Protein 5C1F (pdb70)

Nearest PDB structures (foldseek):
  5c1f-assembly1_B  TM=1.003E+00  e=4.686E-41  Schizosaccharomyces pombe 972h-
  6xj1-assembly1_B  TM=8.637E-01  e=4.146E-13  Schizosaccharomyces pombe 972h-
  2efl-assembly1_A-2  TM=8.323E-01  e=2.543E-08  Homo sapiens
  5i6r-assembly1_A-2  TM=5.121E-01  e=4.788E-06  Homo sapiens
  5i7d-assembly1_A  TM=5.122E-01  e=9.158E-06  Homo sapiens

Organism: Schizosaccharomyces pombe (strain 972 / ATCC 24843) (NCBI:txid284812)

Secondary structure (DSSP, 8-state):
---SHHHHB--TT-HHHHHHHHHHHHHHHHHHHHHHHHHHHHHHHHHHHHHHHHHHTPPP-S---HHHHHHHHHHHHHHHHHHHHHHHHHHHIIIIIIHHHHHHHHHHHHHHHHHHHHHHHHHHHHHHHHHHHHHHHHHHHHHHHHHHHHHHGGGT--HHHHHHHHHHHHHHHHHHHHHHHHHHHHHHHHHHHHHHHHHHHHHHHHHHHHHHHHHHHHHHHHHHHHHHHHHHHHHHHHHHHHHHHHHHHT--HHHHHHHHHHHH--BSEEEPPPPP--GGGT--------EEE-----/---SHHHHB--TT-HHHHHHHHHHHHHHHHHHHHHHHHHHHHHHHHHHHHHHHHHTT----TT--HHHHHHHHHHHHHHHHHHHHHHHHHHHIIIIIIHHHHHHHHHHHHHHHHHHHHHHHHHHHHHHHHHHHHHHHHHHHHHHHHHHHHHHTTTT--HHHHHHHHHHHHHHHHHHHHHHHHHHHHHHHHHHHHHHHHHHHHHHHHHHHHHHHHHHHHHHHHHHHHHHHHHHHHHHHHHHHHHHHHHHHH--HHHHHHHHHHHH--BSEEEPPPPP--GGGT--------EEE-----

Radius of gyration: 52.46 Å; Cα contacts (8 Å, |Δi|>4): 662; chains: 2; bounding box: 127×87×153 Å

InterPro domains:
  IPR001060 FCH domain [PF00611] (29-101)
  IPR001060 FCH domain [SM00055] (20-106)
  IPR001452 SH3 domain [PF00018] (614-662)
  IPR001452 SH3 domain [PR00452] (610-620)
  IPR001452 SH3 domain [PR00452] (624-639)
  IPR001452 SH3 domain [PR00452] (641-650)
  IPR001452 SH3 domain [PR00452] (656-668)
  IPR001452 SH3 domain [PS50002] (607-670)
  IPR001452 SH3 domain [SM00326] (610-669)
  IPR027267 AH/BAR domain superfamily [G3DSA:1.20.1270.60] (11-281)
  IPR027267 AH/BAR domain superfamily [SSF103657] (17-293)
  IPR031160 F-BAR domain [PS51741] (16-269)
  IPR036028 SH3-like domain superfamily [SSF50044] (593-668)

Structure (mmCIF, N/CA/C/O backbone):
data_5C1F
#
_entry.id   5C1F
#
_cell.length_a   187.337
_cell.length_b   33.802
_cell.length_c   120.765
_cell.angle_alpha   90.00
_cell.angle_beta   122.54
_cell.angle_gamma   90.00
#
_symmetry.space_group_name_H-M   'C 1 2 1'
#
loop_
_entity.id
_entity.type
_entity.pdbx_description
1 polymer 'Septation protein imp2'
2 non-polymer 'FORMIC ACID'
3 water water
#
loop_
_atom_site.group_PDB
_atom_site.id
_atom_site.type_symbol
_atom_site.label_atom_id
_atom_site.label_alt_id
_atom_site.label_comp_id
_atom_site.label_asym_id
_atom_site.label_entity_id
_atom_site.label_seq_id
_atom_site.pdbx_PDB_ins_code
_atom_site.Cartn_x
_atom_site.Cartn_y
_atom_site.Cartn_z
_atom_site.occupancy
_atom_site.B_iso_or_equiv
_atom_site.auth_seq_id
_atom_site.auth_comp_id
_atom_site.auth_asym_id
_atom_site.auth_atom_id
_atom_site.pdbx_PDB_model_num
ATOM 1 N N . MET A 1 4 ? 73.120 38.356 44.978 1.00 75.18 5 MET A N 1
ATOM 2 C CA . MET A 1 4 ? 73.273 36.912 45.119 1.00 75.77 5 MET A CA 1
ATOM 3 C C . MET A 1 4 ? 72.407 36.160 44.110 1.00 76.35 5 MET A C 1
ATOM 4 O O . MET A 1 4 ? 71.180 36.264 44.129 1.00 72.56 5 MET A O 1
ATOM 9 N N . ASP A 1 5 ? 73.060 35.402 43.232 1.00 75.61 6 ASP A N 1
ATOM 10 C CA . ASP A 1 5 ? 72.373 34.655 42.180 1.00 75.12 6 ASP A CA 1
ATOM 11 C C . ASP A 1 5 ? 71.518 33.519 42.734 1.00 68.95 6 ASP A C 1
ATOM 12 O O . ASP A 1 5 ? 71.813 32.963 43.793 1.00 68.29 6 ASP A O 1
ATOM 17 N N . LYS A 1 6 ? 70.464 33.175 41.999 1.00 65.24 7 LYS A N 1
ATOM 18 C CA . LYS A 1 6 ? 69.543 32.119 42.403 1.00 56.36 7 LYS A CA 1
ATOM 19 C C . LYS A 1 6 ? 69.881 30.803 41.707 1.00 50.27 7 LYS A C 1
ATOM 20 O O . LYS A 1 6 ? 69.240 30.430 40.726 1.00 46.49 7 LYS A O 1
ATOM 26 N N . SER A 1 7 ? 70.886 30.099 42.220 1.00 50.23 8 SER A N 1
ATOM 27 C CA . SER A 1 7 ? 71.370 28.879 41.577 1.00 52.08 8 SER A CA 1
ATOM 28 C C . SER A 1 7 ? 71.624 27.755 42.576 1.00 46.70 8 SER A C 1
ATOM 29 O O . SER A 1 7 ? 71.565 27.968 43.787 1.00 46.28 8 SER A O 1
ATOM 32 N N . PHE A 1 8 ? 71.913 26.561 42.060 1.00 42.58 9 PHE A N 1
ATOM 33 C CA . PHE A 1 8 ? 72.244 25.412 42.904 1.00 42.70 9 PHE A CA 1
ATOM 34 C C . PHE A 1 8 ? 73.494 25.688 43.738 1.00 42.93 9 PHE A C 1
ATOM 35 O O . PHE A 1 8 ? 73.654 25.152 44.836 1.00 46.71 9 PHE A O 1
ATOM 43 N N . SER A 1 9 ? 74.377 26.523 43.197 1.00 40.05 10 SER A N 1
ATOM 44 C CA . SER A 1 9 ? 75.642 26.855 43.841 1.00 40.69 10 SER A CA 1
ATOM 45 C C . SER A 1 9 ? 75.451 27.501 45.206 1.00 44.73 10 SER A C 1
ATOM 46 O O . SER A 1 9 ? 76.209 27.234 46.135 1.00 52.79 10 SER A O 1
ATOM 49 N N . ASN A 1 10 ? 74.436 28.351 45.321 1.00 42.33 11 ASN A N 1
ATOM 50 C CA . ASN A 1 10 ? 74.261 29.165 46.518 1.00 47.94 11 ASN A CA 1
ATOM 51 C C . ASN A 1 10 ? 73.166 28.673 47.454 1.00 47.31 11 ASN A C 1
ATOM 52 O O . ASN A 1 10 ? 72.964 29.241 48.526 1.00 47.43 11 ASN A O 1
ATOM 57 N N . TYR A 1 11 ? 72.455 27.624 47.057 1.00 45.85 12 TYR A N 1
ATOM 58 C CA . TYR A 1 11 ? 71.274 27.222 47.808 1.00 47.25 12 TYR A CA 1
ATOM 59 C C . TYR A 1 11 ? 71.226 25.735 48.137 1.00 47.43 12 TYR A C 1
ATOM 60 O O . TYR A 1 11 ? 70.178 25.219 48.527 1.00 49.72 12 TYR A O 1
ATOM 69 N N . PHE A 1 12 ? 72.354 25.045 48.000 1.00 44.48 13 PHE A N 1
ATOM 70 C CA . PHE A 1 12 ? 72.392 23.633 48.359 1.00 43.41 13 PHE A CA 1
ATOM 71 C C . PHE A 1 12 ? 73.605 23.291 49.205 1.00 46.10 13 PHE A C 1
ATOM 72 O O . PHE A 1 12 ? 74.417 22.441 48.844 1.00 48.45 13 PHE A O 1
ATOM 80 N N . TRP A 1 13 ? 73.706 23.962 50.346 1.00 46.47 14 TRP A N 1
ATOM 81 C CA . TRP A 1 13 ? 74.749 23.678 51.316 1.00 50.75 14 TRP A CA 1
ATOM 82 C C . TRP A 1 13 ? 74.131 23.062 52.566 1.00 54.37 14 TRP A C 1
ATOM 83 O O . TRP A 1 13 ? 73.430 22.052 52.483 1.00 52.87 14 TRP A O 1
ATOM 94 N N . GLY A 1 14 ? 74.379 23.674 53.719 1.00 56.20 15 GLY A N 1
ATOM 95 C CA . GLY A 1 14 ? 73.892 23.141 54.978 1.00 50.94 15 GLY A CA 1
ATOM 96 C C . GLY A 1 14 ? 75.039 22.677 55.850 1.00 52.84 15 GLY A C 1
ATOM 97 O O . GLY A 1 14 ? 76.105 22.324 55.344 1.00 48.95 15 GLY A O 1
ATOM 98 N N . ALA A 1 15 ? 74.819 22.668 57.161 1.00 56.74 16 ALA A N 1
ATOM 99 C CA . ALA A 1 15 ? 75.886 22.384 58.117 1.00 60.79 16 ALA A CA 1
ATOM 100 C C . ALA A 1 15 ? 76.348 20.927 58.079 1.00 61.19 16 ALA A C 1
ATOM 101 O O . ALA A 1 15 ? 77.411 20.599 58.605 1.00 62.56 16 ALA A O 1
ATOM 103 N N . ASN A 1 16 ? 75.554 20.057 57.463 1.00 62.47 17 ASN A N 1
ATOM 104 C CA . ASN A 1 16 ? 75.913 18.644 57.366 1.00 61.64 17 ASN A CA 1
ATOM 105 C C . ASN A 1 16 ? 75.889 18.130 55.930 1.00 59.70 17 ASN A C 1
ATOM 106 O O . ASN A 1 16 ? 75.610 16.953 55.692 1.00 61.11 17 ASN A O 1
ATOM 111 N N . ASP A 1 17 ? 76.193 19.019 54.986 1.00 54.79 18 ASP A N 1
ATOM 112 C CA . ASP A 1 17 ? 76.182 18.696 53.561 1.00 54.37 18 ASP A CA 1
ATOM 113 C C . ASP A 1 17 ? 74.831 18.142 53.126 1.00 54.82 18 ASP A C 1
ATOM 114 O O . ASP A 1 17 ? 74.760 17.137 52.417 1.00 57.52 18 ASP A O 1
ATOM 119 N N . GLU A 1 18 ? 73.762 18.800 53.564 1.00 51.71 19 GLU A N 1
ATOM 120 C CA . GLU A 1 18 ? 72.407 18.387 53.222 1.00 49.58 19 GLU A CA 1
ATOM 121 C C . GLU A 1 18 ? 72.183 18.434 51.715 1.00 46.28 19 GLU A C 1
ATOM 122 O O . GLU A 1 18 ? 71.576 17.531 51.143 1.00 51.57 19 GLU A O 1
ATOM 128 N N . GLY A 1 19 ? 72.682 19.489 51.079 1.00 41.61 20 GLY A N 1
ATOM 129 C CA . GLY A 1 19 ? 72.596 19.625 49.636 1.00 40.74 20 GLY A CA 1
ATOM 130 C C . GLY A 1 19 ? 73.319 18.519 48.894 1.00 36.10 20 GLY A C 1
ATOM 131 O O . GLY A 1 19 ? 72.912 18.131 47.801 1.00 56.02 20 GLY A O 1
ATOM 132 N N . TYR A 1 20 ? 74.392 18.011 49.491 1.00 38.82 21 TYR A N 1
ATOM 133 C CA . TYR A 1 20 ? 75.168 16.937 48.883 1.00 40.52 21 TYR A CA 1
ATOM 134 C C . TYR A 1 20 ? 74.346 15.666 48.765 1.00 40.72 21 TYR A C 1
ATOM 135 O O . TYR A 1 20 ? 74.219 15.098 47.684 1.00 35.48 21 TYR A O 1
ATOM 144 N N . HIS A 1 21 ? 73.787 15.221 49.883 1.00 42.09 22 HIS A N 1
ATOM 145 C CA . HIS A 1 21 ? 73.023 13.982 49.897 1.00 48.73 22 HIS A CA 1
ATOM 146 C C . HIS A 1 21 ? 71.712 14.140 49.139 1.00 44.30 22 HIS A C 1
ATOM 147 O O . HIS A 1 21 ? 71.211 13.182 48.551 1.00 46.93 22 HIS A O 1
ATOM 154 N N . ALA A 1 22 ? 71.172 15.355 49.136 1.00 39.64 23 ALA A N 1
ATOM 155 C CA . ALA A 1 22 ? 69.902 15.625 48.469 1.00 39.62 23 ALA A CA 1
ATOM 156 C C . ALA A 1 22 ? 70.023 15.551 46.951 1.00 42.50 23 ALA A C 1
ATOM 157 O O . ALA A 1 22 ? 69.302 14.788 46.307 1.00 43.84 23 ALA A O 1
ATOM 159 N N . LEU A 1 23 ? 70.932 16.342 46.385 1.00 42.72 24 LEU A N 1
ATOM 160 C CA . LEU A 1 23 ? 71.088 16.412 44.932 1.00 36.80 24 LEU A CA 1
ATOM 161 C C . LEU A 1 23 ? 71.561 15.085 44.343 1.00 32.22 24 LEU A C 1
ATOM 162 O O . LEU A 1 23 ? 71.277 14.776 43.189 1.00 33.53 24 LEU A O 1
ATOM 167 N N . LEU A 1 24 ? 72.274 14.293 45.136 1.00 35.93 25 LEU A N 1
ATOM 168 C CA . LEU A 1 24 ? 72.725 12.989 44.664 1.00 39.97 25 LEU A CA 1
ATOM 169 C C . LEU A 1 24 ? 71.560 12.010 44.612 1.00 40.53 25 LEU A C 1
ATOM 170 O O . LEU A 1 24 ? 71.397 11.275 43.637 1.00 36.84 25 LEU A O 1
ATOM 175 N N . SER A 1 25 ? 70.745 12.019 45.661 1.00 43.21 26 SER A N 1
ATOM 176 C CA . SER A 1 25 ? 69.593 11.129 45.747 1.00 44.34 26 SER A CA 1
ATOM 177 C C . SER A 1 25 ? 68.508 11.488 44.732 1.00 39.89 26 SER A C 1
ATOM 178 O O . SER A 1 25 ? 67.651 10.664 44.419 1.00 36.89 26 SER A O 1
ATOM 181 N N . ARG A 1 26 ? 68.545 12.715 44.220 1.00 38.20 27 ARG A N 1
ATOM 182 C CA . ARG A 1 26 ? 67.544 13.160 43.257 1.00 34.65 27 ARG A CA 1
ATOM 183 C C . ARG A 1 26 ? 67.654 12.393 41.938 1.00 33.58 27 ARG A C 1
ATOM 184 O O . ARG A 1 26 ? 66.667 12.241 41.217 1.00 36.35 27 ARG A O 1
ATOM 192 N N . PHE A 1 27 ? 68.851 11.899 41.637 1.00 31.76 28 PHE A N 1
ATOM 193 C CA . PHE A 1 27 ? 69.080 11.125 40.419 1.00 31.40 28 PHE A CA 1
ATOM 194 C C . PHE A 1 27 ? 68.090 9.973 40.265 1.00 33.40 28 PHE A C 1
ATOM 195 O O . PHE A 1 27 ? 67.664 9.659 39.155 1.00 35.92 28 PHE A O 1
ATOM 203 N N . SER A 1 28 ? 67.720 9.358 41.383 1.00 37.90 29 SER A N 1
ATOM 204 C CA . SER A 1 28 ? 66.779 8.243 41.369 1.00 44.19 29 SER A CA 1
ATOM 205 C C . SER A 1 28 ? 65.342 8.713 41.142 1.00 41.59 29 SER A C 1
ATOM 206 O O . SER A 1 28 ? 64.517 7.970 40.612 1.00 39.75 29 SER A O 1
ATOM 209 N N . ASP A 1 29 ? 65.046 9.944 41.553 1.00 38.66 30 ASP A N 1
ATOM 210 C CA . ASP A 1 29 ? 63.719 10.521 41.353 1.00 38.57 30 ASP A CA 1
ATOM 211 C C . ASP A 1 29 ? 63.525 10.903 39.892 1.00 36.17 30 ASP A C 1
ATOM 212 O O . ASP A 1 29 ? 62.464 10.671 39.311 1.00 38.16 30 ASP A O 1
ATOM 217 N N . VAL A 1 30 ? 64.563 11.497 39.313 1.00 30.11 31 VAL A N 1
ATOM 218 C CA . VAL A 1 30 ? 64.589 11.826 37.895 1.00 29.87 31 VAL A CA 1
ATOM 219 C C . VAL A 1 30 ? 64.397 10.569 37.050 1.00 29.30 31 VAL A C 1
ATOM 220 O O . VAL A 1 30 ? 63.649 10.572 36.070 1.00 29.86 31 VAL A O 1
ATOM 224 N N . LYS A 1 31 ? 65.066 9.491 37.448 1.00 29.93 32 LYS A N 1
ATOM 225 C CA . LYS A 1 31 ? 64.974 8.221 36.734 1.00 28.21 32 LYS A CA 1
ATOM 226 C C . LYS A 1 31 ? 63.564 7.641 36.812 1.00 31.84 32 LYS A C 1
ATOM 227 O O . LYS A 1 31 ? 63.048 7.101 35.832 1.00 26.55 32 LYS A O 1
ATOM 233 N N . HIS A 1 32 ? 62.953 7.763 37.987 1.00 29.66 33 HIS A N 1
ATOM 234 C CA . HIS A 1 32 ? 61.594 7.289 38.229 1.00 30.11 33 HIS A CA 1
ATOM 235 C C . HIS A 1 32 ? 60.579 8.015 37.347 1.00 28.59 33 HIS A C 1
ATOM 236 O O . HIS A 1 32 ? 59.758 7.384 36.679 1.00 30.36 33 HIS A O 1
ATOM 243 N N . ILE A 1 33 ? 60.642 9.343 37.361 1.00 26.39 34 ILE A N 1
ATOM 244 C CA . ILE A 1 33 ? 59.790 10.180 36.519 1.00 28.48 34 ILE A CA 1
ATOM 245 C C . ILE A 1 33 ? 59.962 9.823 35.048 1.00 33.55 34 ILE A C 1
ATOM 246 O O . ILE A 1 33 ? 58.990 9.715 34.299 1.00 33.61 34 ILE A O 1
ATOM 251 N N . ASN A 1 34 ? 61.214 9.636 34.647 1.00 32.11 35 ASN A N 1
ATOM 252 C CA . ASN A 1 34 ? 61.543 9.311 33.270 1.00 28.66 35 ASN A CA 1
ATOM 253 C C . ASN A 1 34 ? 60.967 7.964 32.843 1.00 31.24 35 ASN A C 1
ATOM 254 O O . ASN A 1 34 ? 60.485 7.812 31.723 1.00 32.22 35 ASN A O 1
ATOM 259 N N . GLU A 1 35 ? 61.010 6.991 33.746 1.00 30.64 36 GLU A N 1
ATOM 260 C CA . GLU A 1 35 ? 60.530 5.648 33.446 1.00 30.48 36 GLU A CA 1
ATOM 261 C C . GLU A 1 35 ? 59.003 5.592 33.384 1.00 32.68 36 GLU A C 1
ATOM 262 O O . GLU A 1 35 ? 58.437 4.828 32.603 1.00 42.22 36 GLU A O 1
ATOM 268 N N . GLU A 1 36 ? 58.339 6.405 34.200 1.00 30.28 37 GLU A N 1
ATOM 269 C CA . GLU A 1 36 ? 56.881 6.483 34.176 1.00 30.73 37 GLU A CA 1
ATOM 270 C C . GLU A 1 36 ? 56.376 6.944 32.818 1.00 30.20 37 GLU A C 1
ATOM 271 O O . GLU A 1 36 ? 55.457 6.351 32.250 1.00 33.20 37 GLU A O 1
ATOM 277 N N . LEU A 1 37 ? 56.977 8.011 32.306 1.00 30.40 38 LEU A N 1
ATOM 278 C CA . LEU A 1 37 ? 56.577 8.568 31.023 1.00 22.27 38 LEU A CA 1
ATOM 279 C C . LEU A 1 37 ? 56.944 7.633 29.874 1.00 32.46 38 LEU A C 1
ATOM 280 O O . LEU A 1 37 ? 56.192 7.510 28.905 1.00 29.97 38 LEU A O 1
ATOM 285 N N . ARG A 1 38 ? 58.092 6.969 29.986 1.00 29.93 39 ARG A N 1
ATOM 286 C CA . ARG A 1 38 ? 58.493 5.993 28.978 1.00 27.87 39 ARG A CA 1
ATOM 287 C C . ARG A 1 38 ? 57.448 4.893 28.874 1.00 27.61 39 ARG A C 1
ATOM 288 O O . ARG A 1 38 ? 57.033 4.519 27.779 1.00 24.34 39 ARG A O 1
ATOM 296 N N . SER A 1 39 ? 57.028 4.386 30.029 1.00 26.86 40 SER A N 1
ATOM 297 C CA . SER A 1 39 ? 56.029 3.327 30.102 1.00 30.35 40 SER A CA 1
ATOM 298 C C . SER A 1 39 ? 54.689 3.782 29.534 1.00 31.05 40 SER A C 1
ATOM 299 O O . SER A 1 39 ? 54.003 3.024 28.848 1.00 32.43 40 SER A O 1
ATOM 302 N N . PHE A 1 40 ? 54.323 5.025 29.827 1.00 28.21 41 PHE A N 1
ATOM 303 C CA . PHE A 1 40 ? 53.084 5.603 29.322 1.00 27.45 41 PHE A CA 1
ATOM 304 C C . PHE A 1 40 ? 53.085 5.653 27.796 1.00 29.21 41 PHE A C 1
ATOM 305 O O . PHE A 1 40 ? 52.150 5.178 27.146 1.00 27.96 41 PHE A O 1
ATOM 313 N N . TYR A 1 41 ? 54.140 6.224 27.225 1.00 20.80 42 TYR A N 1
ATOM 314 C CA . TYR A 1 41 ? 54.216 6.388 25.778 1.00 21.38 42 TYR A CA 1
ATOM 315 C C . TYR A 1 41 ? 54.532 5.079 25.068 1.00 20.31 42 TYR A C 1
ATOM 316 O O . TYR A 1 41 ? 54.249 4.933 23.881 1.00 30.21 42 TYR A O 1
ATOM 325 N N . HIS A 1 42 ? 55.115 4.130 25.795 1.00 21.13 43 HIS A N 1
ATOM 326 C CA . HIS A 1 42 ? 55.311 2.786 25.267 1.00 23.95 43 HIS A CA 1
ATOM 327 C C . HIS A 1 42 ? 53.963 2.165 24.925 1.00 27.52 43 HIS A C 1
ATOM 328 O O . HIS A 1 42 ? 53.777 1.610 23.842 1.00 30.84 43 HIS A O 1
ATOM 335 N N . GLU A 1 43 ? 53.024 2.271 25.860 1.00 25.42 44 GLU A N 1
ATOM 336 C CA . GLU A 1 43 ? 51.681 1.742 25.668 1.00 27.69 44 GLU A CA 1
ATOM 337 C C . GLU A 1 43 ? 50.948 2.496 24.556 1.00 30.53 44 GLU A C 1
ATOM 338 O O . GLU A 1 43 ? 50.305 1.884 23.699 1.00 23.47 44 GLU A O 1
ATOM 344 N N . ARG A 1 44 ? 51.063 3.821 24.574 1.00 20.35 45 ARG A N 1
ATOM 345 C CA . ARG A 1 44 ? 50.431 4.680 23.575 1.00 21.91 45 ARG A CA 1
ATOM 346 C C . ARG A 1 44 ? 50.876 4.322 22.157 1.00 26.20 45 ARG A C 1
ATOM 347 O O . ARG A 1 44 ? 50.091 4.398 21.211 1.00 28.61 45 ARG A O 1
ATOM 355 N N . ALA A 1 45 ? 52.136 3.922 22.022 1.00 24.04 46 ALA A N 1
ATOM 356 C CA . ALA A 1 45 ? 52.686 3.538 20.730 1.00 24.41 46 ALA A CA 1
ATOM 357 C C . ALA A 1 45 ? 52.141 2.187 20.279 1.00 25.57 46 ALA A C 1
ATOM 358 O O . ALA A 1 45 ? 51.815 2.000 19.105 1.00 25.34 46 ALA A O 1
ATOM 360 N N . ASN A 1 46 ? 52.048 1.245 21.212 1.00 25.82 47 ASN A N 1
ATOM 361 C CA . ASN A 1 46 ? 51.514 -0.076 20.904 1.00 29.20 47 ASN A CA 1
ATOM 362 C C . ASN A 1 46 ? 50.032 -0.011 20.574 1.00 25.30 47 ASN A C 1
ATOM 363 O O . ASN A 1 46 ? 49.548 -0.748 19.714 1.00 25.78 47 ASN A O 1
ATOM 368 N N . ILE A 1 47 ? 49.318 0.875 21.262 1.00 22.93 48 ILE A N 1
ATOM 369 C CA . ILE A 1 47 ? 47.917 1.132 20.952 1.00 30.40 48 ILE A CA 1
ATOM 370 C C . ILE A 1 47 ? 47.786 1.600 19.507 1.00 19.20 48 ILE A C 1
ATOM 371 O O . ILE A 1 47 ? 46.930 1.120 18.764 1.00 21.94 48 ILE A O 1
ATOM 376 N N . GLU A 1 48 ? 48.656 2.522 19.110 1.00 18.65 49 GLU A N 1
ATOM 377 C CA . GLU A 1 48 ? 48.631 3.054 17.753 1.00 20.49 49 GLU A CA 1
ATOM 378 C C . GLU A 1 48 ? 48.980 1.985 16.723 1.00 22.25 49 GLU A C 1
ATOM 379 O O . GLU A 1 48 ? 48.382 1.923 15.649 1.00 25.57 49 GLU A O 1
ATOM 385 N N . GLU A 1 49 ? 49.949 1.141 17.059 1.00 24.46 50 GLU A N 1
ATOM 386 C CA . GLU A 1 49 ? 50.395 0.089 16.154 1.00 29.15 50 GLU A CA 1
ATOM 387 C C . GLU A 1 49 ? 49.283 -0.923 15.897 1.00 19.88 50 GLU A C 1
ATOM 388 O O . GLU A 1 49 ? 48.998 -1.264 14.750 1.00 30.19 50 GLU A O 1
ATOM 394 N N . ASP A 1 50 ? 48.666 -1.397 16.975 1.00 20.34 51 ASP A N 1
ATOM 395 C CA . ASP A 1 50 ? 47.555 -2.341 16.892 1.00 20.86 51 ASP A CA 1
ATOM 396 C C . ASP A 1 50 ? 46.417 -1.782 16.041 1.00 28.00 51 ASP A C 1
ATOM 397 O O . ASP A 1 50 ? 45.834 -2.486 15.217 1.00 25.71 51 ASP A O 1
ATOM 402 N N . TYR A 1 51 ? 46.110 -0.508 16.269 1.00 19.26 52 TYR A N 1
ATOM 403 C CA . TYR A 1 51 ? 45.128 0.242 15.497 1.00 18.56 52 TYR A CA 1
ATOM 404 C C . TYR A 1 51 ? 45.484 0.211 14.007 1.00 23.34 52 TYR A C 1
ATOM 405 O O . TYR A 1 51 ? 44.655 -0.132 13.161 1.00 20.12 52 TYR A O 1
ATOM 414 N N . ALA A 1 52 ? 46.732 0.549 13.702 1.00 19.82 53 ALA A N 1
ATOM 415 C CA . ALA A 1 52 ? 47.230 0.518 12.334 1.00 21.67 53 ALA A CA 1
ATOM 416 C C . ALA A 1 52 ? 47.140 -0.878 11.715 1.00 20.29 53 ALA A C 1
ATOM 417 O O . ALA A 1 52 ? 46.684 -1.030 10.582 1.00 20.54 53 ALA A O 1
ATOM 419 N N . LYS A 1 53 ? 47.574 -1.893 12.457 1.00 19.65 54 LYS A N 1
ATOM 420 C CA . LYS A 1 53 ? 47.573 -3.262 11.943 1.00 20.62 54 LYS A CA 1
ATOM 421 C C . LYS A 1 53 ? 46.165 -3.737 11.602 1.00 36.63 54 LYS A C 1
ATOM 422 O O . LYS A 1 53 ? 45.937 -4.314 10.537 1.00 32.72 54 LYS A O 1
ATOM 428 N N . ARG A 1 54 ? 45.224 -3.496 12.508 1.00 20.37 55 ARG A N 1
ATOM 429 C CA . ARG A 1 54 ? 43.843 -3.906 12.291 1.00 20.47 55 ARG A CA 1
ATOM 430 C C . ARG A 1 54 ? 43.227 -3.165 11.104 1.00 22.86 55 ARG A C 1
ATOM 431 O O . ARG A 1 54 ? 42.472 -3.748 10.325 1.00 25.72 55 ARG A O 1
ATOM 439 N N . MET A 1 55 ? 43.560 -1.886 10.963 1.00 18.77 56 MET A N 1
ATOM 440 C CA . MET A 1 55 ? 43.021 -1.083 9.873 1.00 18.12 56 MET A CA 1
ATOM 441 C C . MET A 1 55 ? 43.551 -1.569 8.526 1.00 32.48 56 MET A C 1
ATOM 442 O O . MET A 1 55 ? 42.830 -1.555 7.524 1.00 18.25 56 MET A O 1
ATOM 447 N N . ALA A 1 56 ? 44.809 -2.005 8.510 1.00 22.25 57 ALA A N 1
ATOM 448 C CA . ALA A 1 56 ? 45.408 -2.572 7.306 1.00 27.34 57 ALA A CA 1
ATOM 449 C C . ALA A 1 56 ? 44.717 -3.876 6.927 1.00 29.00 57 ALA A C 1
ATOM 450 O O . ALA A 1 56 ? 44.384 -4.092 5.762 1.00 29.56 57 ALA A O 1
ATOM 452 N N . LYS A 1 57 ? 44.507 -4.739 7.917 1.00 20.78 58 LYS A N 1
ATOM 453 C CA . LYS A 1 57 ? 43.820 -6.008 7.699 1.00 33.22 58 LYS A CA 1
ATOM 454 C C . LYS A 1 57 ? 42.434 -5.779 7.103 1.00 33.18 58 LYS A C 1
ATOM 455 O O . LYS A 1 57 ? 41.999 -6.501 6.205 1.00 29.75 58 LYS A O 1
ATOM 461 N N . LEU A 1 58 ? 41.753 -4.755 7.605 1.00 28.84 59 LEU A N 1
ATOM 462 C CA . LEU A 1 58 ? 40.428 -4.395 7.120 1.00 27.11 59 LEU A CA 1
ATOM 463 C C . LEU A 1 58 ? 40.469 -3.960 5.660 1.00 33.76 59 LEU A C 1
ATOM 464 O O . LEU A 1 58 ? 39.540 -4.223 4.898 1.00 33.58 59 LEU A O 1
ATOM 469 N N . SER A 1 59 ? 41.556 -3.298 5.278 1.00 34.64 60 SER A N 1
ATOM 470 C CA . SER A 1 59 ? 41.727 -2.809 3.914 1.00 31.13 60 SER A CA 1
ATOM 471 C C . SER A 1 59 ? 41.910 -3.946 2.916 1.00 29.25 60 SER A C 1
ATOM 472 O O . SER A 1 59 ? 41.690 -3.767 1.718 1.00 30.23 60 SER A O 1
ATOM 475 N N . ARG A 1 60 ? 42.315 -5.111 3.417 1.00 30.92 61 ARG A N 1
ATOM 476 C CA . ARG A 1 60 ? 42.534 -6.290 2.581 1.00 35.31 61 ARG A CA 1
ATOM 477 C C . ARG A 1 60 ? 41.230 -6.985 2.247 1.00 39.63 61 ARG A C 1
ATOM 478 O O . ARG A 1 60 ? 41.224 -8.019 1.578 1.00 49.63 61 ARG A O 1
ATOM 486 N N . THR A 1 61 ? 40.127 -6.428 2.733 1.00 36.15 62 THR A N 1
ATOM 487 C CA . THR A 1 61 ? 38.820 -7.014 2.491 1.00 37.50 62 THR A CA 1
ATOM 488 C C . THR A 1 61 ? 38.543 -7.071 1.001 1.00 28.07 62 THR A C 1
ATOM 489 O O . THR A 1 61 ? 38.714 -6.085 0.289 1.00 28.42 62 THR A O 1
ATOM 493 N N . THR A 1 62 ? 38.141 -8.244 0.533 1.00 29.14 63 THR A N 1
ATOM 494 C CA . THR A 1 62 ? 37.764 -8.415 -0.857 1.00 31.61 63 THR A CA 1
ATOM 495 C C . THR A 1 62 ? 36.251 -8.348 -0.972 1.00 33.84 63 THR A C 1
ATOM 496 O O . THR A 1 62 ? 35.531 -9.034 -0.247 1.00 30.75 63 THR A O 1
ATOM 500 N N . PHE A 1 63 ? 35.776 -7.492 -1.867 1.00 39.55 64 PHE A N 1
ATOM 501 C CA . PHE A 1 63 ? 34.352 -7.386 -2.146 1.00 38.44 64 PHE A CA 1
ATOM 502 C C . PHE A 1 63 ? 34.002 -8.201 -3.383 1.00 40.37 64 PHE A C 1
ATOM 503 O O . PHE A 1 63 ? 34.877 -8.527 -4.185 1.00 41.81 64 PHE A O 1
ATOM 511 N N . SER A 1 64 ? 32.725 -8.529 -3.541 1.00 41.23 65 SER A N 1
ATOM 512 C CA . SER A 1 64 ? 32.278 -9.244 -4.729 1.00 43.22 65 SER A CA 1
ATOM 513 C C . SER A 1 64 ? 32.302 -8.315 -5.941 1.00 43.56 65 SER A C 1
ATOM 514 O O . SER A 1 64 ? 32.567 -7.117 -5.811 1.00 41.08 65 SER A O 1
ATOM 517 N N . SER A 1 65 ? 32.032 -8.877 -7.117 1.00 37.22 66 SER A N 1
ATOM 518 C CA . SER A 1 65 ? 32.024 -8.113 -8.358 1.00 34.72 66 SER A CA 1
ATOM 519 C C . SER A 1 65 ? 30.616 -7.673 -8.729 1.00 33.57 66 SER A C 1
ATOM 520 O O . SER A 1 65 ? 30.320 -7.447 -9.900 1.00 37.70 66 SER A O 1
ATOM 523 N N . LEU A 1 66 ? 29.751 -7.555 -7.727 1.00 31.80 67 LEU A N 1
ATOM 524 C CA . LEU A 1 66 ? 28.336 -7.292 -7.961 1.00 31.42 67 LEU A CA 1
ATOM 525 C C . LEU A 1 66 ? 28.037 -5.810 -8.165 1.00 29.84 67 LEU A C 1
ATOM 526 O O . LEU A 1 66 ? 27.052 -5.455 -8.813 1.00 32.83 67 LEU A O 1
ATOM 531 N N . GLU A 1 67 ? 28.881 -4.944 -7.612 1.00 29.38 68 GLU A N 1
ATOM 532 C CA . GLU A 1 67 ? 28.690 -3.511 -7.785 1.00 20.72 68 GLU A CA 1
ATOM 533 C C . GLU A 1 67 ? 29.218 -3.085 -9.152 1.00 28.70 68 GLU A C 1
ATOM 534 O O . GLU A 1 67 ? 30.088 -3.747 -9.720 1.00 27.06 68 GLU A O 1
ATOM 540 N N . THR A 1 68 ? 28.673 -1.997 -9.690 1.00 20.94 69 THR A N 1
ATOM 541 C CA . THR A 1 68 ? 29.053 -1.526 -11.022 1.00 21.42 69 THR A CA 1
ATOM 542 C C . THR A 1 68 ? 29.297 -0.018 -11.037 1.00 21.26 69 THR A C 1
ATOM 543 O O . THR A 1 68 ? 29.017 0.671 -10.056 1.00 22.99 69 THR A O 1
ATOM 547 N N . GLY A 1 69 ? 29.821 0.483 -12.152 1.00 21.86 70 GLY A N 1
ATOM 548 C CA . GLY A 1 69 ? 29.926 1.913 -12.389 1.00 22.06 70 GLY A CA 1
ATOM 549 C C . GLY A 1 69 ? 30.869 2.662 -11.473 1.00 29.68 70 GLY A C 1
ATOM 550 O O . GLY A 1 69 ? 31.833 2.099 -10.955 1.00 30.77 70 GLY A O 1
ATOM 551 N N . CYS A 1 70 ? 30.590 3.944 -11.268 1.00 26.17 71 CYS A N 1
ATOM 552 C CA . CYS A 1 70 ? 31.447 4.767 -10.428 1.00 21.49 71 CYS A CA 1
ATOM 553 C C . CYS A 1 70 ? 31.228 4.450 -8.949 1.00 25.00 71 CYS A C 1
ATOM 554 O O . CYS A 1 70 ? 32.087 4.732 -8.114 1.00 20.25 71 CYS A O 1
ATOM 557 N N . LEU A 1 71 ? 30.082 3.856 -8.626 1.00 25.54 72 LEU A N 1
ATOM 558 C CA . LEU A 1 71 ? 29.800 3.466 -7.248 1.00 27.82 72 LEU A CA 1
ATOM 559 C C . LEU A 1 71 ? 30.761 2.363 -6.800 1.00 27.91 72 LEU A C 1
ATOM 560 O O . LEU A 1 71 ? 31.247 2.378 -5.668 1.00 26.52 72 LEU A O 1
ATOM 565 N N . LYS A 1 72 ? 31.039 1.415 -7.693 1.00 21.67 73 LYS A N 1
ATOM 566 C CA . LYS A 1 72 ? 32.035 0.383 -7.421 1.00 22.32 73 LYS A CA 1
ATOM 567 C C . LYS A 1 72 ? 33.415 1.013 -7.245 1.00 26.12 73 LYS A C 1
ATOM 568 O O . LYS A 1 72 ? 34.187 0.607 -6.376 1.00 28.33 73 LYS A O 1
ATOM 574 N N . GLU A 1 73 ? 33.716 2.011 -8.069 1.00 22.81 74 GLU A N 1
ATOM 575 C CA . GLU A 1 73 ? 34.990 2.716 -7.981 1.00 27.74 74 GLU A CA 1
ATOM 576 C C . GLU A 1 73 ? 35.128 3.428 -6.643 1.00 27.51 74 GLU A C 1
ATOM 577 O O . GLU A 1 73 ? 36.197 3.424 -6.035 1.00 30.02 74 GLU A O 1
ATOM 583 N N . SER A 1 74 ? 34.037 4.034 -6.188 1.00 24.24 75 SER A N 1
ATOM 584 C CA . SER A 1 74 ? 34.030 4.744 -4.917 1.00 23.76 75 SER A CA 1
ATOM 585 C C . SER A 1 74 ? 34.349 3.816 -3.750 1.00 25.43 75 SER A C 1
ATOM 586 O O . SER A 1 74 ? 35.082 4.188 -2.837 1.00 20.81 75 SER A O 1
ATOM 589 N N . VAL A 1 75 ? 33.800 2.606 -3.782 1.00 18.23 76 VAL A N 1
ATOM 590 C CA . VAL A 1 75 ? 34.097 1.627 -2.746 1.00 17.97 76 VAL A CA 1
ATOM 591 C C . VAL A 1 75 ? 35.577 1.249 -2.807 1.00 27.28 76 VAL A C 1
ATOM 592 O O . VAL A 1 75 ? 36.232 1.065 -1.779 1.00 27.43 76 VAL A O 1
ATOM 596 N N . GLN A 1 76 ? 36.109 1.156 -4.019 1.00 21.60 77 GLN A N 1
ATOM 597 C CA . GLN A 1 76 ? 37.519 0.837 -4.185 1.00 26.46 77 GLN A CA 1
ATOM 598 C C . GLN A 1 76 ? 38.402 1.983 -3.702 1.00 25.17 77 GLN A C 1
ATOM 599 O O . GLN A 1 76 ? 39.394 1.760 -3.008 1.00 24.24 77 GLN A O 1
ATOM 605 N N . VAL A 1 77 ? 38.033 3.205 -4.069 1.00 18.75 78 VAL A N 1
ATOM 606 C CA . VAL A 1 77 ? 38.741 4.393 -3.610 1.00 18.72 78 VAL A CA 1
ATOM 607 C C . VAL A 1 77 ? 38.680 4.495 -2.089 1.00 28.53 78 VAL A C 1
ATOM 608 O O . VAL A 1 77 ? 39.678 4.797 -1.433 1.00 25.46 78 VAL A O 1
ATOM 612 N N . MET A 1 78 ? 37.508 4.216 -1.532 1.00 17.69 79 MET A N 1
ATOM 613 C CA . MET A 1 78 ? 37.322 4.250 -0.087 1.00 22.25 79 MET A CA 1
ATOM 614 C C . MET A 1 78 ? 38.214 3.225 0.610 1.00 22.89 79 MET A C 1
ATOM 615 O O . MET A 1 78 ? 38.823 3.516 1.641 1.00 23.28 79 MET A O 1
ATOM 620 N N . LYS A 1 79 ? 38.304 2.032 0.031 1.00 17.40 80 LYS A N 1
ATOM 621 C CA . LYS A 1 79 ? 39.120 0.968 0.605 1.00 17.56 80 LYS A CA 1
ATOM 622 C C . LYS A 1 79 ? 40.602 1.287 0.470 1.00 17.78 80 LYS A C 1
ATOM 623 O O . LYS A 1 79 ? 41.391 0.999 1.366 1.00 27.58 80 LYS A O 1
ATOM 629 N N . ALA A 1 80 ? 40.975 1.886 -0.653 1.00 18.12 81 ALA A N 1
ATOM 630 C CA . ALA A 1 80 ? 42.350 2.317 -0.862 1.00 20.15 81 ALA A CA 1
ATOM 631 C C . ALA A 1 80 ? 42.728 3.445 0.093 1.00 24.14 81 ALA A C 1
ATOM 632 O O . ALA A 1 80 ? 43.874 3.534 0.531 1.00 18.30 81 ALA A O 1
ATOM 634 N N . GLU A 1 81 ? 41.768 4.305 0.421 1.00 17.69 82 GLU A N 1
ATOM 635 C CA . GLU A 1 81 ? 42.063 5.440 1.286 1.00 17.47 82 GLU A CA 1
ATOM 636 C C . GLU A 1 81 ? 42.055 5.041 2.757 1.00 22.05 82 GLU A C 1
ATOM 637 O O . GLU A 1 81 ? 42.754 5.647 3.571 1.00 20.16 82 GLU A O 1
ATOM 643 N N . VAL A 1 82 ? 41.271 4.020 3.096 1.00 20.67 83 VAL A N 1
ATOM 644 C CA . VAL A 1 82 ? 41.332 3.438 4.432 1.00 16.61 83 VAL A CA 1
ATOM 645 C C . VAL A 1 82 ? 42.698 2.770 4.607 1.00 33.33 83 VAL A C 1
ATOM 646 O O . VAL A 1 82 ? 43.288 2.805 5.692 1.00 16.80 83 VAL A O 1
ATOM 650 N N . ASP A 1 83 ? 43.209 2.191 3.522 1.00 17.35 84 ASP A N 1
ATOM 651 C CA . ASP A 1 83 ? 44.543 1.600 3.517 1.00 17.87 84 ASP A CA 1
ATOM 652 C C . ASP A 1 83 ? 45.607 2.679 3.703 1.00 24.88 84 ASP A C 1
ATOM 653 O O . ASP A 1 83 ? 46.579 2.480 4.432 1.00 23.13 84 ASP A O 1
ATOM 658 N N . ASN A 1 84 ? 45.419 3.824 3.050 1.00 18.89 85 ASN A N 1
ATOM 659 C CA . ASN A 1 84 ? 46.344 4.944 3.207 1.00 19.41 85 ASN A CA 1
ATOM 660 C C . ASN A 1 84 ? 46.349 5.462 4.640 1.00 19.28 85 ASN A C 1
ATOM 661 O O . ASN A 1 84 ? 47.377 5.891 5.158 1.00 18.47 85 ASN A O 1
ATOM 666 N N . MET A 1 85 ? 45.189 5.415 5.279 1.00 22.50 86 MET A N 1
ATOM 667 C CA . MET A 1 85 ? 45.094 5.814 6.671 1.00 22.87 86 MET A CA 1
ATOM 668 C C . MET A 1 85 ? 45.831 4.812 7.560 1.00 22.50 86 MET A C 1
ATOM 669 O O . MET A 1 85 ? 46.505 5.200 8.512 1.00 22.77 86 MET A O 1
ATOM 674 N N . ALA A 1 86 ? 45.720 3.529 7.229 1.00 17.52 87 ALA A N 1
ATOM 675 C CA . ALA A 1 86 ? 46.443 2.482 7.947 1.00 17.27 87 ALA A CA 1
ATOM 676 C C . ALA A 1 86 ? 47.955 2.682 7.854 1.00 17.69 87 ALA A C 1
ATOM 677 O O . ALA A 1 86 ? 48.654 2.634 8.864 1.00 25.77 87 ALA A O 1
ATOM 679 N N . LYS A 1 87 ? 48.448 2.901 6.636 1.00 18.07 88 LYS A N 1
ATOM 680 C CA . LYS A 1 87 ? 49.872 3.131 6.393 1.00 21.48 88 LYS A CA 1
ATOM 681 C C . LYS A 1 87 ? 50.398 4.304 7.208 1.00 29.75 88 LYS A C 1
ATOM 682 O O . LYS A 1 87 ? 51.498 4.250 7.762 1.00 28.15 88 LYS A O 1
ATOM 688 N N . SER A 1 88 ? 49.608 5.372 7.255 1.00 17.89 89 SER A N 1
ATOM 689 C CA . SER A 1 88 ? 49.971 6.562 8.006 1.00 17.74 89 SER A CA 1
ATOM 690 C C . SER A 1 88 ? 50.056 6.239 9.493 1.00 33.24 89 SER A C 1
ATOM 691 O O . SER A 1 88 ? 51.057 6.536 10.143 1.00 17.64 89 SER A O 1
ATOM 694 N N . HIS A 1 89 ? 49.006 5.618 10.022 1.00 17.06 90 HIS A N 1
ATOM 695 C CA . HIS A 1 89 ? 48.978 5.254 11.434 1.00 26.30 90 HIS A CA 1
ATOM 696 C C . HIS A 1 89 ? 50.119 4.300 11.802 1.00 17.44 90 HIS A C 1
ATOM 697 O O . HIS A 1 89 ? 50.641 4.366 12.913 1.00 18.57 90 HIS A O 1
ATOM 704 N N . LEU A 1 90 ? 50.520 3.434 10.875 1.00 17.91 91 LEU A N 1
ATOM 705 C CA . LEU A 1 90 ? 51.651 2.541 11.128 1.00 21.36 91 LEU A CA 1
ATOM 706 C C . LEU A 1 90 ? 52.947 3.338 11.229 1.00 27.36 91 LEU A C 1
ATOM 707 O O . LEU A 1 90 ? 53.770 3.090 12.114 1.00 24.35 91 LEU A O 1
ATOM 712 N N . GLN A 1 91 ? 53.116 4.294 10.319 1.00 18.88 92 GLN A N 1
ATOM 713 C CA . GLN A 1 91 ? 54.264 5.194 10.340 1.00 24.47 92 GLN A CA 1
ATOM 714 C C . GLN A 1 91 ? 54.274 6.029 11.626 1.00 23.85 92 GLN A C 1
ATOM 715 O O . GLN A 1 91 ? 55.320 6.226 12.240 1.00 24.76 92 GLN A O 1
ATOM 721 N N . ILE A 1 92 ? 53.102 6.500 12.038 1.00 24.89 93 ILE A N 1
ATOM 722 C CA . ILE A 1 92 ? 52.984 7.297 13.255 1.00 24.50 93 ILE A CA 1
ATOM 723 C C . ILE A 1 92 ? 53.359 6.479 14.491 1.00 23.10 93 ILE A C 1
ATOM 724 O O . ILE A 1 92 ? 54.067 6.967 15.374 1.00 21.06 93 ILE A O 1
ATOM 729 N N . SER A 1 93 ? 52.900 5.232 14.547 1.00 19.05 94 SER A N 1
ATOM 730 C CA . SER A 1 93 ? 53.216 4.369 15.681 1.00 18.32 94 SER A CA 1
ATOM 731 C C . SER A 1 93 ? 54.716 4.101 15.751 1.00 24.43 94 SER A C 1
ATOM 732 O O . SER A 1 93 ? 55.283 4.000 16.840 1.00 22.92 94 SER A O 1
ATOM 735 N N . GLN A 1 94 ? 55.359 4.003 14.590 1.00 25.40 95 GLN A N 1
ATOM 736 C CA . GLN A 1 94 ? 56.804 3.792 14.539 1.00 31.58 95 GLN A CA 1
ATOM 737 C C . GLN A 1 94 ? 57.555 5.020 15.049 1.00 23.26 95 GLN A C 1
ATOM 738 O O . GLN A 1 94 ? 58.569 4.897 15.728 1.00 25.85 95 GLN A O 1
ATOM 744 N N . LEU A 1 95 ? 57.055 6.205 14.718 1.00 20.04 96 LEU A N 1
ATOM 745 C CA . LEU A 1 95 ? 57.658 7.440 15.204 1.00 21.98 96 LEU A CA 1
ATOM 746 C C . LEU A 1 95 ? 57.372 7.643 16.694 1.00 27.76 96 LEU A C 1
ATOM 747 O O . LEU A 1 95 ? 58.206 8.183 17.426 1.00 27.25 96 LEU A O 1
ATOM 752 N N . LEU A 1 96 ? 56.198 7.206 17.145 1.00 25.51 97 LEU A N 1
ATOM 753 C CA . LEU A 1 96 ? 55.869 7.272 18.566 1.00 18.62 97 LEU A CA 1
ATOM 754 C C . LEU A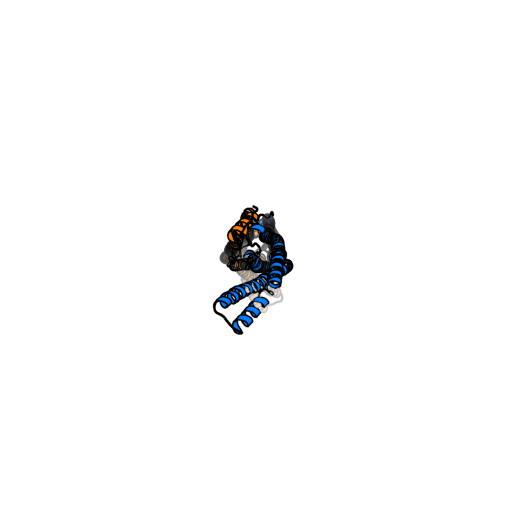 1 96 ? 56.850 6.427 19.371 1.00 37.69 97 LEU A C 1
ATOM 755 O O . LEU A 1 96 ? 57.202 6.771 20.501 1.00 29.06 97 LEU A O 1
ATOM 760 N N . GLN A 1 97 ? 57.294 5.322 18.783 1.00 19.71 98 GLN A N 1
ATOM 761 C CA . GLN A 1 97 ? 58.260 4.457 19.443 1.00 40.64 98 GLN A CA 1
ATOM 762 C C . GLN A 1 97 ? 59.664 5.044 19.385 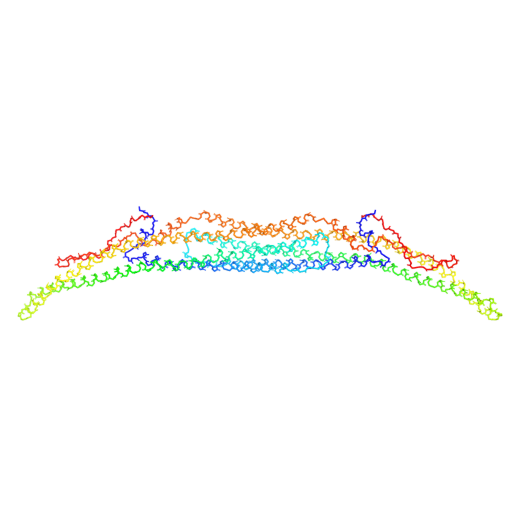1.00 31.37 98 GLN A C 1
ATOM 763 O O . GLN A 1 97 ? 60.345 5.124 20.402 1.00 28.72 98 GLN A O 1
ATOM 769 N N . ASP A 1 98 ? 60.085 5.474 18.200 1.00 23.57 99 ASP A N 1
ATOM 770 C CA . ASP A 1 98 ? 61.457 5.930 17.998 1.00 23.88 99 ASP A CA 1
ATOM 771 C C . ASP A 1 98 ? 61.724 7.337 18.528 1.00 21.55 99 ASP A C 1
ATOM 772 O O . ASP A 1 98 ? 62.746 7.572 19.172 1.00 28.24 99 ASP A O 1
ATOM 777 N N . ASP A 1 99 ? 60.814 8.271 18.264 1.00 26.82 100 ASP A N 1
ATOM 778 C CA . ASP A 1 99 ? 61.050 9.672 18.610 1.00 25.88 100 ASP A CA 1
ATOM 779 C C . ASP A 1 99 ? 60.478 10.071 19.966 1.00 25.63 100 ASP A C 1
ATOM 780 O O . ASP A 1 99 ? 60.895 11.073 20.547 1.00 24.83 100 ASP A O 1
ATOM 785 N N . VAL A 1 100 ? 59.521 9.303 20.473 1.00 28.30 101 VAL A N 1
ATOM 786 C CA . VAL A 1 100 ? 58.924 9.639 21.760 1.00 27.62 101 VAL A CA 1
ATOM 787 C C . VAL A 1 100 ? 59.358 8.648 22.839 1.00 25.63 101 VAL A C 1
ATOM 788 O O . VAL A 1 100 ? 60.144 8.999 23.716 1.00 29.65 101 VAL A O 1
ATOM 792 N N . GLU A 1 101 ? 58.864 7.415 22.766 1.00 24.02 102 GLU A N 1
ATOM 793 C CA . GLU A 1 101 ? 59.223 6.385 23.741 1.00 28.44 102 GLU A CA 1
ATOM 794 C C . GLU A 1 101 ? 60.732 6.203 23.902 1.00 28.78 102 GLU A C 1
ATOM 795 O O . GLU A 1 101 ? 61.259 6.291 25.012 1.00 27.22 102 GLU A O 1
ATOM 801 N N . ASN A 1 102 ? 61.424 5.950 22.795 1.00 27.57 103 ASN A N 1
ATOM 802 C CA . ASN A 1 102 ? 62.861 5.692 22.842 1.00 30.30 103 ASN A CA 1
ATOM 803 C C . ASN A 1 102 ? 63.676 6.911 23.262 1.00 28.13 103 ASN A C 1
ATOM 804 O O . ASN A 1 102 ? 64.834 6.780 23.650 1.00 33.57 103 ASN A O 1
ATOM 809 N N . ALA A 1 103 ? 63.072 8.093 23.180 1.00 28.17 104 ALA A N 1
ATOM 810 C CA . ALA A 1 103 ? 63.737 9.312 23.627 1.00 26.08 104 ALA A CA 1
ATOM 811 C C . ALA A 1 103 ? 63.964 9.258 25.133 1.00 27.25 104 ALA A C 1
ATOM 812 O O . ALA A 1 103 ? 65.004 9.691 25.627 1.00 32.01 104 ALA A O 1
ATOM 814 N N . PHE A 1 104 ? 62.985 8.718 25.856 1.00 28.46 105 PHE A N 1
ATOM 815 C CA . PHE A 1 104 ? 63.120 8.506 27.294 1.00 31.28 105 PHE A CA 1
ATOM 816 C C . PHE A 1 104 ? 64.175 7.448 27.581 1.00 30.26 105 PHE A C 1
ATOM 817 O O . PHE A 1 104 ? 64.916 7.549 28.559 1.00 30.78 105 PHE A O 1
ATOM 825 N N . THR A 1 105 ? 64.230 6.432 26.724 1.00 27.88 106 THR A N 1
ATOM 826 C CA . THR A 1 105 ? 65.199 5.350 26.868 1.00 29.32 106 THR A CA 1
ATOM 827 C C . THR A 1 105 ? 66.621 5.871 26.697 1.00 32.55 106 THR A C 1
ATOM 828 O O . THR A 1 105 ? 67.511 5.538 27.480 1.00 36.72 106 THR A O 1
ATOM 832 N N A ARG A 1 106 ? 66.819 6.698 25.673 0.65 30.72 107 ARG A N 1
ATOM 833 N N B ARG A 1 106 ? 66.836 6.681 25.666 0.35 30.62 107 ARG A N 1
ATOM 834 C CA A ARG A 1 106 ? 68.121 7.294 25.399 0.65 30.60 107 ARG A CA 1
ATOM 835 C CA B ARG A 1 106 ? 68.148 7.273 25.442 0.35 30.81 107 ARG A CA 1
ATOM 836 C C A ARG A 1 106 ? 68.511 8.283 26.496 0.65 31.25 107 ARG A C 1
ATOM 837 C C B ARG A 1 106 ? 68.512 8.211 26.582 0.35 32.02 107 ARG A C 1
ATOM 838 O O A ARG A 1 106 ? 69.691 8.470 26.783 0.65 35.62 107 ARG A O 1
ATOM 839 O O B ARG A 1 106 ? 69.676 8.302 26.972 0.35 33.86 107 ARG A O 1
ATOM 854 N N . TYR A 1 107 ? 67.513 8.907 27.114 1.00 24.72 108 TYR A N 1
ATOM 855 C CA . TYR A 1 107 ? 67.750 9.827 28.218 1.00 24.75 108 TYR A CA 1
ATOM 856 C C . TYR A 1 107 ? 68.228 9.070 29.454 1.00 27.15 108 TYR A C 1
ATOM 857 O O . TYR A 1 107 ? 69.161 9.500 30.131 1.00 30.81 108 TYR A O 1
ATOM 866 N N . ALA A 1 108 ? 67.583 7.944 29.744 1.00 28.04 109 ALA A N 1
ATOM 867 C CA . ALA A 1 108 ? 67.947 7.133 30.900 1.00 29.51 109 ALA A CA 1
ATOM 868 C C . ALA A 1 108 ? 69.356 6.573 30.756 1.00 32.16 109 ALA A C 1
ATOM 869 O O . ALA A 1 108 ? 70.054 6.367 31.747 1.00 39.36 109 ALA A O 1
ATOM 871 N N . ALA A 1 109 ? 69.769 6.326 29.516 1.00 32.53 110 ALA A N 1
ATOM 872 C CA . ALA A 1 109 ? 71.108 5.822 29.245 1.00 35.88 110 ALA A CA 1
ATOM 873 C C . ALA A 1 109 ? 72.137 6.936 29.394 1.00 36.91 110 ALA A C 1
ATOM 874 O O . ALA A 1 109 ? 73.234 6.722 29.914 1.00 37.97 110 ALA A O 1
ATOM 876 N N . SER A 1 110 ? 71.775 8.128 28.934 1.00 30.64 111 SER A N 1
ATOM 877 C CA . SER A 1 110 ? 72.655 9.282 29.036 1.00 38.07 111 SER A CA 1
ATOM 878 C C . SER A 1 110 ? 72.805 9.725 30.489 1.00 42.52 111 SER A C 1
ATOM 879 O O . SER A 1 110 ? 73.899 10.076 30.928 1.00 43.56 111 SER A O 1
ATOM 882 N N . LEU A 1 111 ? 71.699 9.699 31.228 1.00 38.94 112 LEU A N 1
ATOM 883 C CA . LEU A 1 111 ? 71.690 10.106 32.630 1.00 37.97 112 LEU A CA 1
ATOM 884 C C . LEU A 1 111 ? 72.585 9.207 33.472 1.00 37.49 112 LEU A C 1
ATOM 885 O O . LEU A 1 111 ? 73.256 9.669 34.395 1.00 40.16 112 LEU A O 1
ATOM 890 N N . LYS A 1 112 ? 72.589 7.919 33.145 1.00 35.78 113 LYS A N 1
ATOM 891 C CA . LYS A 1 112 ? 73.421 6.951 33.846 1.00 38.50 113 LYS A CA 1
ATOM 892 C C . LYS A 1 112 ? 74.900 7.302 33.708 1.00 41.10 113 LYS A C 1
ATOM 893 O O . LYS A 1 112 ? 75.656 7.203 34.672 1.00 44.40 113 LYS A O 1
ATOM 899 N N . ASP A 1 113 ? 75.306 7.718 32.510 1.00 40.52 114 ASP A N 1
ATOM 900 C CA . ASP A 1 113 ? 76.690 8.128 32.279 1.00 38.88 114 ASP A CA 1
ATOM 901 C C . ASP A 1 113 ? 76.998 9.446 32.979 1.00 32.60 114 ASP A C 1
ATOM 902 O O . ASP A 1 113 ? 78.071 9.612 33.558 1.00 35.82 114 ASP A O 1
ATOM 907 N N . LYS A 1 114 ? 76.059 10.385 32.910 1.00 33.82 115 LYS A N 1
ATOM 908 C CA . LYS A 1 114 ? 76.228 11.675 33.567 1.00 39.52 115 LYS A CA 1
ATOM 909 C C . LYS A 1 114 ? 76.407 11.493 35.071 1.00 39.26 115 LYS A C 1
ATOM 910 O O . LYS A 1 114 ? 77.295 12.095 35.677 1.00 39.50 115 LYS A O 1
ATOM 916 N N . LYS A 1 115 ? 75.569 10.648 35.665 1.00 38.15 116 LYS A N 1
ATOM 917 C CA . LYS A 1 115 ? 75.654 10.369 37.093 1.00 35.44 116 LYS A CA 1
ATOM 918 C C . LYS A 1 115 ? 76.994 9.731 37.452 1.00 43.35 116 LYS A C 1
ATOM 919 O O . LYS A 1 115 ? 77.614 10.094 38.448 1.00 33.95 116 LYS A O 1
ATOM 925 N N . LYS A 1 116 ? 77.439 8.785 36.631 1.00 44.36 117 LYS A N 1
ATOM 926 C CA . LYS A 1 116 ? 78.705 8.098 36.866 1.00 48.10 117 LYS A CA 1
ATOM 927 C C . LYS A 1 116 ? 79.874 9.078 36.863 1.00 45.00 117 LYS A C 1
ATOM 928 O O . LYS A 1 116 ? 80.764 9.003 37.710 1.00 43.13 117 LYS A O 1
ATOM 934 N N . MET A 1 117 ? 79.861 9.999 35.906 1.00 42.53 118 MET A N 1
ATOM 935 C CA . MET A 1 117 ? 80.923 10.990 35.790 1.00 42.40 118 MET A CA 1
ATOM 936 C C . MET A 1 117 ? 80.880 11.984 36.943 1.00 40.53 118 MET A C 1
ATOM 937 O O . MET A 1 117 ? 81.917 12.385 37.465 1.00 39.00 118 MET A O 1
ATOM 942 N N . ILE A 1 118 ? 79.675 12.371 37.347 1.00 41.13 119 ILE A N 1
ATOM 943 C CA . ILE A 1 118 ? 79.514 13.372 38.396 1.00 46.43 119 ILE A CA 1
ATOM 944 C C . ILE A 1 118 ? 79.749 12.796 39.794 1.00 49.54 119 ILE A C 1
ATOM 945 O O . ILE A 1 118 ? 80.499 13.368 40.585 1.00 35.80 119 ILE A O 1
ATOM 950 N N . VAL A 1 119 ? 79.115 11.664 40.087 1.00 58.46 120 VAL A N 1
ATOM 951 C CA . VAL A 1 119 ? 79.250 11.013 41.388 1.00 65.06 120 VAL A CA 1
ATOM 952 C C . VAL A 1 119 ? 80.704 10.670 41.712 1.00 65.34 120 VAL A C 1
ATOM 953 O O . VAL A 1 119 ? 81.168 10.902 42.828 1.00 71.03 120 VAL A O 1
ATOM 957 N N . SER A 1 120 ? 81.420 10.131 40.729 1.00 64.49 121 SER A N 1
ATOM 958 C CA . SER A 1 120 ? 82.816 9.749 40.920 1.00 64.77 121 SER A CA 1
ATOM 959 C C . SER A 1 120 ? 83.672 10.941 41.332 1.00 65.95 121 SER A C 1
ATOM 960 O O . SER A 1 120 ? 84.361 10.901 42.352 1.00 70.23 121 SER A O 1
ATOM 963 N N . GLY A 1 121 ? 83.607 12.008 40.542 1.00 63.10 122 GLY A N 1
ATOM 964 C CA . GLY A 1 121 ? 84.444 13.174 40.754 1.00 63.16 122 GLY A CA 1
ATOM 965 C C . GLY A 1 121 ? 84.061 14.062 41.924 1.00 59.70 122 GLY A C 1
ATOM 966 O O . GLY A 1 121 ? 84.633 15.137 42.095 1.00 63.87 122 GLY A O 1
ATOM 967 N N . ILE A 1 122 ? 83.099 13.630 42.732 1.00 57.73 123 ILE A N 1
ATOM 968 C CA . ILE A 1 122 ? 82.710 14.421 43.890 1.00 53.82 123 ILE A CA 1
ATOM 969 C C . ILE A 1 122 ? 82.726 13.593 45.175 1.00 52.99 123 ILE A C 1
ATOM 970 O O . ILE A 1 122 ? 82.971 14.133 46.253 1.00 52.54 123 ILE A O 1
ATOM 975 N N . GLU A 1 123 ? 82.491 12.286 45.067 1.00 48.43 124 GLU A N 1
ATOM 976 C CA . GLU A 1 123 ? 82.480 11.435 46.254 1.00 51.96 124 GLU A CA 1
ATOM 977 C C . GLU A 1 123 ? 83.896 11.243 46.798 1.00 45.18 124 GLU A C 1
ATOM 978 O O . GLU A 1 123 ? 84.081 11.059 47.999 1.00 46.42 124 GLU A O 1
ATOM 984 N N . LYS A 1 124 ? 84.890 11.297 45.916 1.00 42.88 125 LYS A N 1
ATOM 985 C CA . LYS A 1 124 ? 86.283 11.206 46.337 1.00 44.63 125 LYS A CA 1
ATOM 986 C C . LYS A 1 124 ? 86.644 12.426 47.175 1.00 46.35 125 LYS A C 1
ATOM 987 O O . LYS A 1 124 ? 87.270 12.308 48.232 1.00 35.84 125 LYS A O 1
ATOM 993 N N . VAL A 1 125 ? 86.241 13.598 46.692 1.00 36.10 126 VAL A N 1
ATOM 994 C CA . VAL A 1 125 ? 86.489 14.848 47.397 1.00 43.65 126 VAL A CA 1
ATOM 995 C C . VAL A 1 125 ? 85.773 14.852 48.742 1.00 38.74 126 VAL A C 1
ATOM 996 O O . VAL A 1 125 ? 86.337 15.258 49.759 1.00 35.12 126 VAL A O 1
ATOM 1000 N N . HIS A 1 126 ? 84.531 14.379 48.738 1.00 37.13 127 HIS A N 1
ATOM 1001 C CA . HIS A 1 126 ? 83.724 14.321 49.950 1.00 37.22 127 HIS A CA 1
ATOM 1002 C C . HIS A 1 126 ? 84.293 13.325 50.962 1.00 40.16 127 HIS A C 1
ATOM 1003 O O . HIS A 1 126 ? 84.310 13.596 52.163 1.00 43.39 127 HIS A O 1
ATOM 1010 N N . LYS A 1 127 ? 84.757 12.177 50.475 1.00 34.57 128 LYS A N 1
ATOM 1011 C CA . LYS A 1 127 ? 85.352 11.167 51.346 1.00 34.83 128 LYS A CA 1
ATOM 1012 C C . LYS A 1 127 ? 86.625 11.686 52.001 1.00 40.77 128 LYS A C 1
ATOM 1013 O O . LYS A 1 127 ? 86.886 11.405 53.173 1.00 37.72 128 LYS A O 1
ATOM 1019 N N . ASP A 1 128 ? 87.415 12.440 51.242 1.00 33.72 129 ASP A N 1
ATOM 1020 C CA . ASP A 1 128 ? 88.641 13.028 51.769 1.00 43.57 129 ASP A CA 1
ATOM 1021 C C . ASP A 1 128 ? 88.318 14.096 52.809 1.00 41.38 129 ASP A C 1
ATOM 1022 O O . ASP A 1 128 ? 89.016 14.223 53.813 1.00 44.88 129 ASP A O 1
ATOM 1027 N N . LYS A 1 129 ? 87.254 14.856 52.565 1.00 42.09 130 LYS A N 1
ATOM 1028 C CA . LYS A 1 129 ? 86.819 15.892 53.496 1.00 40.64 130 LYS A CA 1
ATOM 1029 C C . LYS A 1 129 ? 86.452 15.290 54.846 1.00 42.36 130 LYS A C 1
ATOM 1030 O O . LYS A 1 129 ? 86.866 15.786 55.892 1.00 45.74 130 LYS A O 1
ATOM 1036 N N . LEU A 1 130 ? 85.675 14.213 54.819 1.00 43.00 131 LEU A N 1
ATOM 1037 C CA . LEU A 1 130 ? 85.295 13.538 56.051 1.00 38.00 131 LEU A CA 1
ATOM 1038 C C . LEU A 1 130 ? 86.499 12.835 56.672 1.00 33.46 131 LEU A C 1
ATOM 1039 O O . LEU A 1 130 ? 86.611 12.748 57.895 1.00 36.53 131 LEU A O 1
ATOM 1044 N N . SER A 1 131 ? 87.403 12.347 55.828 1.00 34.71 132 SER A N 1
ATOM 1045 C CA . SER A 1 131 ? 88.597 11.659 56.308 1.00 38.24 132 SER A CA 1
ATOM 1046 C C . SER A 1 131 ? 89.503 12.595 57.104 1.00 37.36 132 SER A C 1
ATOM 1047 O O . SER A 1 131 ? 89.966 12.241 58.191 1.00 38.78 132 SER A O 1
ATOM 1050 N N . LYS A 1 132 ? 89.757 13.784 56.566 1.00 34.95 133 LYS A N 1
ATOM 1051 C CA . LYS A 1 132 ? 90.572 14.764 57.277 1.00 35.51 133 LYS A CA 1
ATOM 1052 C C . LYS A 1 132 ? 89.886 15.189 58.573 1.00 32.88 133 LYS A C 1
ATOM 1053 O O . LYS A 1 132 ? 90.535 15.322 59.607 1.00 32.11 133 LYS A O 1
ATOM 1059 N N . HIS A 1 133 ? 88.570 15.389 58.513 1.00 33.61 134 HIS A N 1
ATOM 1060 C CA . HIS A 1 133 ? 87.814 15.850 59.675 1.00 37.18 134 HIS A CA 1
ATOM 1061 C C . HIS A 1 133 ? 87.891 14.851 60.826 1.00 34.68 134 HIS A C 1
ATOM 1062 O O . HIS A 1 133 ? 88.006 15.245 61.988 1.00 36.14 134 HIS A O 1
ATOM 1069 N N . GLN A 1 134 ? 87.830 13.563 60.501 1.00 32.91 135 GLN A N 1
ATOM 1070 C CA . GLN A 1 134 ? 88.019 12.513 61.498 1.00 36.51 135 GLN A CA 1
ATOM 1071 C C . GLN A 1 134 ? 89.411 12.602 62.109 1.00 37.90 135 GLN A C 1
ATOM 1072 O O . GLN A 1 134 ? 89.572 12.488 63.323 1.00 38.12 135 GLN A O 1
ATOM 1078 N N . ALA A 1 135 ? 90.413 12.805 61.257 1.00 37.47 136 ALA A N 1
ATOM 1079 C CA . ALA A 1 135 ? 91.795 12.920 61.705 1.00 36.58 136 ALA A CA 1
ATOM 1080 C C . ALA A 1 135 ? 91.974 14.141 62.592 1.00 32.23 136 ALA A C 1
ATOM 1081 O O . ALA A 1 135 ? 92.777 14.131 63.526 1.00 36.50 136 ALA A O 1
ATOM 1083 N N . LEU A 1 136 ? 91.220 15.193 62.296 1.00 30.40 137 LEU A N 1
ATOM 1084 C CA . LEU A 1 136 ? 91.277 16.412 63.090 1.00 35.30 137 LEU A CA 1
ATOM 1085 C C . LEU A 1 136 ? 90.725 16.183 64.492 1.00 35.72 137 LEU A C 1
ATOM 1086 O O . LEU A 1 136 ? 91.319 16.615 65.478 1.00 39.75 137 LEU A O 1
ATOM 1091 N N . VAL A 1 137 ? 89.586 15.502 64.569 1.00 37.42 138 VAL A N 1
ATOM 1092 C CA . VAL A 1 137 ? 88.954 15.198 65.846 1.00 36.38 138 VAL A CA 1
ATOM 1093 C C . VAL A 1 137 ? 89.841 14.275 66.681 1.00 32.35 138 VAL A C 1
ATOM 1094 O O . VAL A 1 137 ? 90.019 14.485 67.880 1.00 29.46 138 VAL A O 1
ATOM 1098 N N . LYS A 1 138 ? 90.410 13.265 66.033 1.00 29.66 139 LYS A N 1
ATOM 1099 C CA . LYS A 1 138 ? 91.318 12.339 66.695 1.00 31.48 139 LYS A CA 1
ATOM 1100 C C . LYS A 1 138 ? 92.557 13.053 67.235 1.00 35.25 139 LYS A C 1
ATOM 1101 O O . LYS A 1 138 ? 93.043 12.731 68.322 1.00 37.63 139 LYS A O 1
ATOM 1107 N N . ALA A 1 139 ? 93.063 14.022 66.476 1.00 32.01 140 ALA A N 1
ATOM 1108 C CA . ALA A 1 139 ? 94.253 14.769 66.878 1.00 32.60 140 ALA A CA 1
ATOM 1109 C C . ALA A 1 139 ? 93.916 15.793 67.955 1.00 33.97 140 ALA A C 1
ATOM 1110 O O . ALA A 1 139 ? 94.686 16.001 68.891 1.00 34.95 140 ALA A O 1
ATOM 1112 N N . GLN A 1 140 ? 92.762 16.434 67.810 1.00 31.69 141 GLN A N 1
ATOM 1113 C CA . GLN A 1 140 ? 92.286 17.397 68.794 1.00 28.27 141 GLN A CA 1
ATOM 1114 C C . GLN A 1 140 ? 92.040 16.725 70.147 1.00 37.85 141 GLN A C 1
ATOM 1115 O O . GLN A 1 140 ? 92.346 17.293 71.197 1.00 35.41 141 GLN A O 1
ATOM 1121 N N . ASP A 1 141 ? 91.494 15.510 70.114 1.00 36.79 142 ASP A N 1
ATOM 1122 C CA . ASP A 1 141 ? 91.208 14.757 71.334 1.00 36.58 142 ASP A CA 1
ATOM 1123 C C . ASP A 1 141 ? 92.473 14.350 72.080 1.00 30.22 142 ASP A C 1
ATOM 1124 O O . ASP A 1 141 ? 92.530 14.464 73.301 1.00 37.12 142 ASP A O 1
ATOM 1129 N N . LYS A 1 142 ? 93.477 13.864 71.353 1.00 39.60 143 LYS A N 1
ATOM 1130 C CA . LYS A 1 142 ? 94.742 13.475 71.972 1.00 39.23 143 LYS A CA 1
ATOM 1131 C C . LYS A 1 142 ? 95.355 14.660 72.701 1.00 37.65 143 LYS A C 1
ATOM 1132 O O . LYS A 1 142 ? 95.764 14.553 73.859 1.00 38.46 143 LYS A O 1
ATOM 1138 N N . TYR A 1 143 ? 95.397 15.794 72.014 1.00 33.31 144 TYR A N 1
ATOM 1139 C CA . TYR A 1 143 ? 95.960 17.016 72.571 1.00 35.65 144 TYR A CA 1
ATOM 1140 C C . TYR A 1 143 ? 95.116 17.540 73.730 1.00 37.69 144 TYR A C 1
ATOM 1141 O O . TYR A 1 143 ? 95.646 18.087 74.696 1.00 35.92 144 TYR A O 1
ATOM 1150 N N . HIS A 1 144 ? 93.804 17.357 73.627 1.00 41.08 145 HIS A N 1
ATOM 1151 C CA . HIS A 1 144 ? 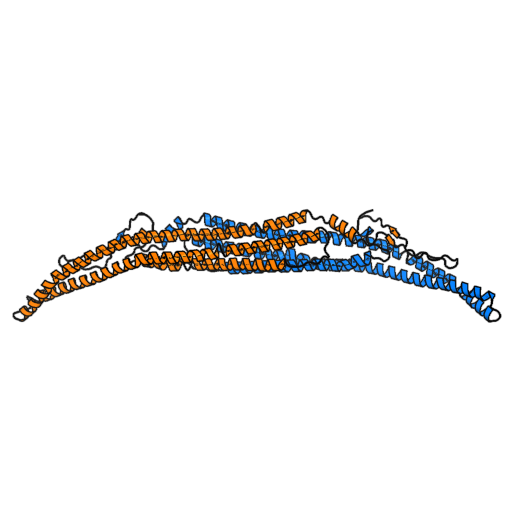92.875 17.782 74.668 1.00 42.24 145 HIS A CA 1
ATOM 1152 C C . HIS A 1 144 ? 93.144 17.066 75.985 1.00 37.41 145 HIS A C 1
ATOM 1153 O O . HIS A 1 144 ? 93.363 17.703 77.016 1.00 34.75 145 HIS A O 1
ATOM 1160 N N . TYR A 1 145 ? 93.139 15.739 75.943 1.00 37.12 146 TYR A N 1
ATOM 1161 C CA . TYR A 1 145 ? 93.220 14.945 77.162 1.00 38.15 146 TYR A CA 1
ATOM 1162 C C . TYR A 1 145 ? 94.651 14.804 77.674 1.00 40.79 146 TYR A C 1
ATOM 1163 O O . TYR A 1 145 ? 94.867 14.365 78.803 1.00 47.11 146 TYR A O 1
ATOM 1172 N N . LEU A 1 146 ? 95.625 15.191 76.857 1.00 38.14 147 LEU A N 1
ATOM 1173 C CA . LEU A 1 146 ? 96.998 15.299 77.340 1.00 34.80 147 LEU A CA 1
ATOM 1174 C C . LEU A 1 146 ? 97.124 16.518 78.246 1.00 36.40 147 LEU A C 1
ATOM 1175 O O . LEU A 1 146 ? 97.740 16.448 79.310 1.00 35.94 147 LEU A O 1
ATOM 1180 N N . CYS A 1 147 ? 96.533 17.633 77.822 1.00 35.76 148 CYS A N 1
ATOM 1181 C CA . CYS A 1 147 ? 96.500 18.838 78.644 1.00 40.10 148 CYS A CA 1
ATOM 1182 C C . CYS A 1 147 ? 95.716 18.578 79.921 1.00 39.55 148 CYS A C 1
ATOM 1183 O O . CYS A 1 147 ? 96.018 19.130 80.977 1.00 38.20 148 CYS A O 1
ATOM 1186 N N . LYS A 1 148 ? 94.710 17.720 79.812 1.00 39.90 149 LYS A N 1
ATOM 1187 C CA . LYS A 1 148 ? 93.850 17.397 80.938 1.00 42.74 149 LYS A CA 1
ATOM 1188 C C . LYS A 1 148 ? 94.597 16.576 81.988 1.00 44.08 149 LYS A C 1
ATOM 1189 O O . LYS A 1 148 ? 94.333 16.695 83.185 1.00 44.47 149 LYS A O 1
ATOM 1195 N N . LYS A 1 149 ? 95.530 15.743 81.540 1.00 34.64 150 LYS A N 1
ATOM 1196 C CA . LYS A 1 149 ? 96.337 14.952 82.462 1.00 35.56 150 LYS A CA 1
ATOM 1197 C C . LYS A 1 149 ? 97.360 15.821 83.180 1.00 35.58 150 LYS A C 1
ATOM 1198 O O . LYS A 1 149 ? 97.624 15.627 84.366 1.00 36.66 150 LYS A O 1
ATOM 1204 N N . VAL A 1 150 ? 97.939 16.772 82.452 1.00 28.84 151 VAL A N 1
ATOM 1205 C CA . VAL A 1 150 ? 98.861 17.732 83.046 1.00 30.66 151 VAL A CA 1
ATOM 1206 C C . VAL A 1 150 ? 98.170 18.472 84.185 1.00 32.43 151 VAL A C 1
ATOM 1207 O O . VAL A 1 150 ? 98.713 18.588 85.283 1.00 36.41 151 VAL A O 1
ATOM 1211 N N . ASN A 1 151 ? 96.961 18.955 83.910 1.00 30.73 152 ASN A N 1
ATOM 1212 C CA . ASN A 1 151 ? 96.133 19.614 84.912 1.00 36.15 152 ASN A CA 1
ATOM 1213 C C . ASN A 1 151 ? 95.993 18.754 86.166 1.00 34.45 152 ASN A C 1
ATOM 1214 O O . ASN A 1 151 ? 96.149 19.238 87.288 1.00 34.30 152 ASN A O 1
ATOM 1219 N N . TYR A 1 152 ? 95.719 17.470 85.956 1.00 34.58 153 TYR A N 1
ATOM 1220 C CA . TYR A 1 152 ? 95.570 16.513 87.045 1.00 34.72 153 TYR A CA 1
ATOM 1221 C C . TYR A 1 152 ? 96.872 16.272 87.815 1.00 29.27 153 TYR A C 1
ATOM 1222 O O . TYR A 1 152 ? 96.884 16.315 89.044 1.00 29.83 153 TYR A O 1
ATOM 1231 N N . TYR A 1 153 ? 97.961 16.015 87.093 1.00 38.31 154 TYR A N 1
ATOM 1232 C CA . TYR A 1 153 ? 99.248 15.720 87.723 1.00 30.82 154 TYR A CA 1
ATOM 1233 C C . TYR A 1 153 ? 99.762 16.886 88.556 1.00 32.08 154 TYR A C 1
ATOM 1234 O O . TYR A 1 153 ? 100.451 16.688 89.557 1.00 35.56 154 TYR A O 1
ATOM 1243 N N . VAL A 1 154 ? 99.434 18.102 88.135 1.00 32.35 155 VAL A N 1
ATOM 1244 C CA . VAL A 1 154 ? 99.816 19.287 88.891 1.00 42.85 155 VAL A CA 1
ATOM 1245 C C . VAL A 1 154 ? 98.987 19.377 90.170 1.00 40.21 155 VAL A C 1
ATOM 1246 O O . VAL A 1 154 ? 99.508 19.713 91.234 1.00 45.45 155 VAL A O 1
ATOM 1250 N N . SER A 1 155 ? 97.701 19.048 90.070 1.00 39.45 156 SER A N 1
ATOM 1251 C CA . SER A 1 155 ? 96.810 19.096 91.228 1.00 44.52 156 SER A CA 1
ATOM 1252 C C . SER A 1 155 ? 97.189 18.054 92.277 1.00 48.16 156 SER A C 1
ATOM 1253 O O . SER A 1 155 ? 96.891 18.216 93.459 1.00 57.90 156 SER A O 1
ATOM 1256 N N . GLN A 1 156 ? 97.851 16.988 91.839 1.00 45.00 157 GLN A N 1
ATOM 1257 C CA . GLN A 1 156 ? 98.285 15.930 92.746 1.00 38.42 157 GLN A CA 1
ATOM 1258 C C . GLN A 1 156 ? 99.486 16.350 93.582 1.00 42.18 157 GLN A C 1
ATOM 1259 O O . GLN A 1 156 ? 99.747 15.772 94.634 1.00 46.43 157 GLN A O 1
ATOM 1265 N N . GLN A 1 157 ? 100.215 17.358 93.113 1.00 40.60 158 GLN A N 1
ATOM 1266 C CA . GLN A 1 157 ? 101.435 17.793 93.785 1.00 44.92 158 GLN A CA 1
ATOM 1267 C C . GLN A 1 157 ? 101.162 18.398 95.159 1.00 46.04 158 GLN A C 1
ATOM 1268 O O . GLN A 1 157 ? 102.050 18.454 96.009 1.00 51.19 158 GLN A O 1
ATOM 1274 N N . ASN A 1 158 ? 99.930 18.845 95.372 1.00 46.73 159 ASN A N 1
ATOM 1275 C CA . ASN A 1 158 ? 99.562 19.515 96.612 1.00 54.07 159 ASN A CA 1
ATOM 1276 C C . ASN A 1 158 ? 99.388 18.552 97.784 1.00 51.46 159 ASN A C 1
ATOM 1277 O O . ASN A 1 158 ? 99.620 18.920 98.936 1.00 51.79 159 ASN A O 1
ATOM 1282 N N . MET A 1 159 ? 98.988 17.319 97.491 1.00 48.25 160 MET A N 1
ATOM 1283 C CA . MET A 1 159 ? 98.687 16.359 98.548 1.00 46.69 160 MET A CA 1
ATOM 1284 C C . MET A 1 159 ? 99.596 15.125 98.544 1.00 43.00 160 MET A C 1
ATOM 1285 O O . MET A 1 159 ? 99.598 14.357 99.505 1.00 39.53 160 MET A O 1
ATOM 1290 N N . LEU A 1 160 ? 100.370 14.936 97.479 1.00 42.24 161 LEU A N 1
ATOM 1291 C CA . LEU A 1 160 ? 101.250 13.771 97.387 1.00 39.23 161 LEU A CA 1
ATOM 1292 C C . LEU A 1 160 ? 102.602 14.000 98.054 1.00 42.70 161 LEU A C 1
ATOM 1293 O O . LEU A 1 160 ? 103.017 15.137 98.282 1.00 44.46 161 LEU A O 1
ATOM 1298 N N . PHE A 1 161 ? 103.282 12.897 98.356 1.00 43.94 162 PHE A N 1
ATOM 1299 C CA . PHE A 1 161 ? 104.581 12.925 99.015 1.00 50.05 162 PHE A CA 1
ATOM 1300 C C . PHE A 1 161 ? 105.377 11.674 98.657 1.00 53.68 162 PHE A C 1
ATOM 1301 O O . PHE A 1 161 ? 104.848 10.753 98.031 1.00 55.77 162 PHE A O 1
ATOM 1309 N N . GLY A 1 162 ? 106.645 11.648 99.056 1.00 54.32 163 GLY A N 1
ATOM 1310 C CA . GLY A 1 162 ? 107.478 10.467 98.908 1.00 49.90 163 GLY A CA 1
ATOM 1311 C C . GLY A 1 162 ? 107.682 9.980 97.485 1.00 52.52 163 GLY A C 1
ATOM 1312 O O . GLY A 1 162 ? 107.749 10.774 96.545 1.00 48.89 163 GLY A O 1
ATOM 1313 N N . LYS A 1 163 ? 107.778 8.662 97.333 1.00 55.09 164 LYS A N 1
ATOM 1314 C CA . LYS A 1 163 ? 108.055 8.051 96.036 1.00 64.28 164 LYS A CA 1
ATOM 1315 C C . LYS A 1 163 ? 106.865 8.144 95.085 1.00 58.39 164 LYS A C 1
ATOM 1316 O O . LYS A 1 163 ? 107.010 7.948 93.879 1.00 57.05 164 LYS A O 1
ATOM 1322 N N . GLU A 1 164 ? 105.689 8.440 95.630 1.00 51.97 165 GLU A N 1
ATOM 1323 C CA . GLU A 1 164 ? 104.489 8.555 94.814 1.00 44.73 165 GLU A CA 1
ATOM 1324 C C . GLU A 1 164 ? 104.348 9.978 94.275 1.00 48.33 165 GLU A C 1
ATOM 1325 O O . GLU A 1 164 ? 103.675 10.208 93.266 1.00 39.99 165 GLU A O 1
ATOM 1331 N N . LEU A 1 165 ? 104.990 10.928 94.949 1.00 45.68 166 LEU A N 1
ATOM 1332 C CA . LEU A 1 165 ? 105.029 12.302 94.462 1.00 44.94 166 LEU A CA 1
ATOM 1333 C C . LEU A 1 165 ? 106.005 12.421 93.303 1.00 46.63 166 LEU A C 1
ATOM 1334 O O . LEU A 1 165 ? 105.728 13.104 92.319 1.00 45.82 166 LEU A O 1
ATOM 1339 N N . GLU A 1 166 ? 107.150 11.753 93.423 1.00 47.13 167 GLU A N 1
ATOM 1340 C CA . GLU A 1 166 ? 108.168 11.795 92.377 1.00 52.93 167 GLU A CA 1
ATOM 1341 C C . GLU A 1 166 ? 107.720 10.996 91.154 1.00 48.13 167 GLU A C 1
ATOM 1342 O O . GLU A 1 166 ? 108.016 11.368 90.017 1.00 49.43 167 GLU A O 1
ATOM 1348 N N . LYS A 1 167 ? 106.998 9.905 91.394 1.00 46.40 168 LYS A N 1
ATOM 1349 C CA . LYS A 1 167 ? 106.423 9.105 90.319 1.00 39.05 168 LYS A CA 1
ATOM 1350 C C . LYS A 1 167 ? 105.377 9.927 89.575 1.00 37.30 168 LYS A C 1
ATOM 1351 O O . LYS A 1 167 ? 105.232 9.822 88.359 1.00 43.13 168 LYS A O 1
ATOM 1357 N N . ASN A 1 168 ? 104.656 10.750 90.328 1.00 36.48 169 ASN A N 1
ATOM 1358 C CA . ASN A 1 168 ? 103.667 11.656 89.764 1.00 35.09 169 ASN A CA 1
ATOM 1359 C C . ASN A 1 168 ? 104.329 12.743 88.929 1.00 35.68 169 ASN A C 1
ATOM 1360 O O . ASN A 1 168 ? 103.862 13.075 87.840 1.00 34.89 169 ASN A O 1
ATOM 1365 N N . ASN A 1 169 ? 105.423 13.293 89.446 1.00 37.22 170 ASN A N 1
ATOM 1366 C CA . ASN A 1 169 ? 106.153 14.337 88.740 1.00 44.49 170 ASN A CA 1
ATOM 1367 C C . ASN A 1 169 ? 106.860 13.794 87.499 1.00 38.81 170 ASN A C 1
ATOM 1368 O O . ASN A 1 169 ? 107.108 14.528 86.542 1.00 39.17 170 ASN A O 1
ATOM 1373 N N . ALA A 1 170 ? 107.176 12.503 87.519 1.00 39.14 171 ALA A N 1
ATOM 1374 C CA . ALA A 1 170 ? 107.733 11.836 86.349 1.00 39.85 171 ALA A CA 1
ATOM 1375 C C . ALA A 1 170 ? 106.681 11.738 85.249 1.00 39.15 171 ALA A C 1
ATOM 1376 O O . ALA A 1 170 ? 106.957 12.033 84.087 1.00 39.64 171 ALA A O 1
ATOM 1378 N N . LYS A 1 171 ? 105.473 11.323 85.627 1.00 36.60 172 LYS A N 1
ATOM 1379 C CA . LYS A 1 171 ? 104.352 11.254 84.695 1.00 35.03 172 LYS A CA 1
ATOM 1380 C C . LYS A 1 171 ? 104.023 12.635 84.149 1.00 34.53 172 LYS A C 1
ATOM 1381 O O . LYS A 1 171 ? 103.707 12.789 82.969 1.00 34.08 172 LYS A O 1
ATOM 1387 N N . LEU A 1 172 ? 104.086 13.633 85.024 1.00 34.77 173 LEU A N 1
ATOM 1388 C CA . LEU A 1 172 ? 103.820 15.011 84.638 1.00 34.68 173 LEU A CA 1
ATOM 1389 C C . LEU A 1 172 ? 104.833 15.478 83.604 1.00 36.04 173 LEU A C 1
ATOM 1390 O O . LEU A 1 172 ? 104.473 16.093 82.600 1.00 37.16 173 LEU A O 1
ATOM 1395 N N . ASN A 1 173 ? 106.101 15.174 83.849 1.00 37.71 174 ASN A N 1
ATOM 1396 C CA . ASN A 1 173 ? 107.159 15.597 82.947 1.00 39.70 174 ASN A CA 1
ATOM 1397 C C . ASN A 1 173 ? 107.063 14.884 81.604 1.00 42.70 174 ASN A C 1
ATOM 1398 O O . ASN A 1 173 ? 107.283 15.489 80.556 1.00 46.28 174 ASN A O 1
ATOM 1403 N N . LYS A 1 174 ? 106.726 13.600 81.639 1.00 38.42 175 LYS A N 1
ATOM 1404 C CA . LYS A 1 174 ? 106.582 12.827 80.413 1.00 38.32 175 LYS A CA 1
ATOM 1405 C C . LYS A 1 174 ? 105.406 13.340 79.585 1.00 39.74 175 LYS A C 1
ATOM 1406 O O . LYS A 1 174 ? 105.466 13.368 78.356 1.00 42.36 175 LYS A O 1
ATOM 1412 N N . THR A 1 175 ? 104.343 13.750 80.269 1.00 35.11 176 THR A N 1
ATOM 1413 C CA . THR A 1 175 ? 103.129 14.219 79.608 1.00 34.41 176 THR A CA 1
ATOM 1414 C C . THR A 1 175 ? 103.334 15.601 78.989 1.00 34.53 176 THR A C 1
ATOM 1415 O O . THR A 1 175 ? 102.777 15.907 77.935 1.00 33.74 176 THR A O 1
ATOM 1419 N N A GLN A 1 176 ? 104.133 16.431 79.653 0.62 37.38 177 GLN A N 1
ATOM 1420 N N B GLN A 1 176 ? 104.140 16.429 79.645 0.38 37.59 177 GLN A N 1
ATOM 1421 C CA A GLN A 1 176 ? 104.433 17.770 79.156 0.62 40.11 177 GLN A CA 1
ATOM 1422 C CA B GLN A 1 176 ? 104.431 17.766 79.142 0.38 40.01 177 GLN A CA 1
ATOM 1423 C C A GLN A 1 176 ? 105.264 17.725 77.874 0.62 42.26 177 GLN A C 1
ATOM 1424 C C B GLN A 1 176 ? 105.261 17.721 77.865 0.38 42.19 177 GLN A C 1
ATOM 1425 O O A GLN A 1 176 ? 105.065 18.539 76.970 0.62 44.24 177 GLN A O 1
ATOM 1426 O O B GLN A 1 176 ? 105.065 18.532 76.960 0.38 44.00 177 GLN A O 1
ATOM 1437 N N . ASN A 1 177 ? 106.188 16.771 77.795 1.00 41.83 178 ASN A N 1
ATOM 1438 C CA . ASN A 1 177 ? 107.033 16.626 76.613 1.00 48.11 178 ASN A CA 1
ATOM 1439 C C . ASN A 1 177 ? 106.250 16.061 75.433 1.00 50.70 178 ASN A C 1
ATOM 1440 O O . ASN A 1 177 ? 106.670 16.179 74.281 1.00 62.47 178 ASN A O 1
ATOM 1445 N N . ALA A 1 178 ? 105.107 15.450 75.729 1.00 44.64 179 ALA A N 1
ATOM 1446 C CA . ALA A 1 178 ? 104.240 14.894 74.698 1.00 48.66 179 ALA A CA 1
ATOM 1447 C C . ALA A 1 178 ? 103.360 15.974 74.083 1.00 55.47 179 ALA A C 1
ATOM 1448 O O . ALA A 1 178 ? 102.845 15.809 72.977 1.00 56.45 179 ALA A O 1
ATOM 1450 N N . ILE A 1 179 ? 103.194 17.076 74.809 1.00 57.87 180 ILE A N 1
ATOM 1451 C CA . ILE A 1 179 ? 102.346 18.181 74.367 1.00 57.42 180 ILE A CA 1
ATOM 1452 C C . ILE A 1 179 ? 102.838 18.789 73.055 1.00 52.05 180 ILE A C 1
ATOM 1453 O O . ILE A 1 179 ? 102.049 19.044 72.146 1.00 50.11 180 ILE A O 1
ATOM 1458 N N . THR A 1 180 ? 104.146 19.009 72.967 1.00 48.36 181 THR A N 1
ATOM 1459 C CA . THR A 1 180 ? 104.753 19.659 71.811 1.00 45.15 181 THR A CA 1
ATOM 1460 C C . THR A 1 180 ? 104.424 18.951 70.500 1.00 44.72 181 THR A C 1
ATOM 1461 O O . THR A 1 180 ? 104.009 19.588 69.531 1.00 45.72 181 THR A O 1
ATOM 1465 N N . ALA A 1 181 ? 104.601 17.634 70.476 1.00 39.34 182 ALA A N 1
ATOM 1466 C CA . ALA A 1 181 ? 104.331 16.855 69.271 1.00 41.79 182 ALA A CA 1
ATOM 1467 C C . ALA A 1 181 ? 102.828 16.728 69.028 1.00 42.27 182 ALA A C 1
ATOM 1468 O O . ALA A 1 181 ? 102.369 16.778 67.890 1.00 42.87 182 ALA A O 1
ATOM 1470 N N . SER A 1 182 ? 102.070 16.566 70.107 1.00 41.66 183 SER A N 1
ATOM 1471 C CA . SER A 1 182 ? 100.620 16.430 70.023 1.00 36.33 183 SER A CA 1
ATOM 1472 C C . SER A 1 182 ? 99.976 17.713 69.514 1.00 39.38 183 SER A C 1
ATOM 1473 O O . SER A 1 182 ? 99.032 17.678 68.726 1.00 38.88 183 SER A O 1
ATOM 1476 N N . SER A 1 183 ? 100.490 18.845 69.983 1.00 43.59 184 SER A N 1
ATOM 1477 C CA . SER A 1 183 ? 100.041 20.149 69.518 1.00 40.86 184 SER A CA 1
ATOM 1478 C C . SER A 1 183 ? 100.420 20.335 68.054 1.00 40.90 184 SER A C 1
ATOM 1479 O O . SER A 1 183 ? 99.667 20.917 67.272 1.00 36.00 184 SER A O 1
ATOM 1482 N N . SER A 1 184 ? 101.596 19.827 67.696 1.00 41.91 185 SER A N 1
ATOM 1483 C CA . SER A 1 184 ? 102.094 19.908 66.329 1.00 42.01 185 SER A CA 1
ATOM 1484 C C . SER A 1 184 ? 101.210 19.121 65.362 1.00 47.95 185 SER A C 1
ATOM 1485 O O . SER A 1 184 ? 100.803 19.642 64.322 1.00 38.04 185 SER A O 1
ATOM 1488 N N . ASP A 1 185 ? 100.916 17.869 65.708 1.00 41.81 186 ASP A N 1
ATOM 1489 C CA . ASP A 1 185 ? 100.087 17.015 64.860 1.00 41.94 186 ASP A CA 1
ATOM 1490 C C . ASP A 1 185 ? 98.675 17.571 64.742 1.00 40.61 186 ASP A C 1
ATOM 1491 O O . ASP A 1 185 ? 98.050 17.482 63.686 1.00 42.14 186 ASP A O 1
ATOM 1496 N N . TYR A 1 186 ? 98.181 18.138 65.839 1.00 36.79 187 TYR A N 1
ATOM 1497 C CA . TYR A 1 186 ? 96.868 18.776 65.867 1.00 36.09 187 TYR A CA 1
ATOM 1498 C C . TYR A 1 186 ? 96.824 19.933 64.866 1.00 35.89 187 TYR A C 1
ATOM 1499 O O . TYR A 1 186 ? 95.918 20.008 64.036 1.00 36.33 187 TYR A O 1
ATOM 1508 N N . GLN A 1 187 ? 97.810 20.821 64.932 1.00 37.76 188 GLN A N 1
ATOM 1509 C CA . GLN A 1 187 ? 97.850 21.973 64.037 1.00 43.65 188 GLN A CA 1
ATOM 1510 C C . GLN A 1 187 ? 97.995 21.541 62.580 1.00 42.47 188 GLN A C 1
ATOM 1511 O O . GLN A 1 187 ? 97.491 22.206 61.675 1.00 40.90 188 GLN A O 1
ATOM 1517 N N . SER A 1 188 ? 98.689 20.429 62.358 1.00 36.89 189 SER A N 1
ATOM 1518 C CA . SER A 1 188 ? 98.792 19.858 61.021 1.00 37.60 189 SER A CA 1
ATOM 1519 C C . SER A 1 188 ? 97.421 19.394 60.556 1.00 38.19 189 SER A C 1
ATOM 1520 O O . SER A 1 188 ? 97.056 19.569 59.394 1.00 39.79 189 SER A O 1
ATOM 1523 N N . ALA A 1 189 ? 96.664 18.807 61.480 1.00 34.21 190 ALA A N 1
ATOM 1524 C CA . ALA A 1 189 ? 95.323 18.320 61.185 1.00 32.33 190 ALA A CA 1
ATOM 1525 C C . ALA A 1 189 ? 94.396 19.480 60.853 1.00 37.59 190 ALA A C 1
ATOM 1526 O O . ALA A 1 189 ? 93.570 19.380 59.950 1.00 39.82 190 ALA A O 1
ATOM 1528 N N . VAL A 1 190 ? 94.540 20.579 61.588 1.00 32.54 191 VAL A N 1
ATOM 1529 C CA . VAL A 1 190 ? 93.785 21.796 61.308 1.00 32.86 191 VAL A CA 1
ATOM 1530 C C . VAL A 1 190 ? 94.098 22.317 59.903 1.00 37.78 191 VAL A C 1
ATOM 1531 O O . VAL A 1 190 ? 93.194 22.671 59.146 1.00 38.34 191 VAL A O 1
ATOM 1535 N N . ALA A 1 191 ? 95.381 22.347 59.557 1.00 36.16 192 ALA A N 1
ATOM 1536 C CA . ALA A 1 191 ? 95.808 22.839 58.252 1.00 41.30 192 ALA A CA 1
ATOM 1537 C C . ALA A 1 191 ? 95.258 21.975 57.119 1.00 42.79 192 ALA A C 1
ATOM 1538 O O . ALA A 1 191 ? 94.752 22.492 56.121 1.00 38.18 192 ALA A O 1
ATOM 1540 N N . ALA A 1 192 ? 95.355 20.659 57.283 1.00 37.09 193 ALA A N 1
ATOM 1541 C CA . ALA A 1 192 ? 94.925 19.722 56.250 1.00 36.32 193 ALA A CA 1
ATOM 1542 C C . ALA A 1 192 ? 93.410 19.756 56.027 1.00 40.72 193 ALA A C 1
ATOM 1543 O O . ALA A 1 192 ? 92.942 19.641 54.894 1.00 41.07 193 ALA A O 1
ATOM 1545 N N . VAL A 1 193 ? 92.649 19.917 57.105 1.00 37.34 194 VAL A N 1
ATOM 1546 C CA . VAL A 1 193 ? 91.194 20.009 57.003 1.00 43.62 194 VAL A CA 1
ATOM 1547 C C . VAL A 1 193 ? 90.775 21.314 56.327 1.00 42.30 194 VAL A C 1
ATOM 1548 O O . VAL A 1 193 ? 89.781 21.357 55.605 1.00 40.74 194 VAL A O 1
ATOM 1552 N N A ARG A 1 194 ? 91.526 22.379 56.579 0.62 42.81 195 ARG A N 1
ATOM 1553 N N B ARG A 1 194 ? 91.557 22.369 56.537 0.38 43.14 195 ARG A N 1
ATOM 1554 C CA A ARG A 1 194 ? 91.241 23.662 55.956 0.62 45.42 195 ARG A CA 1
ATOM 1555 C CA B ARG A 1 194 ? 91.237 23.676 55.974 0.38 45.31 195 ARG A CA 1
ATOM 1556 C C A ARG A 1 194 ? 91.373 23.555 54.445 0.62 47.28 195 ARG A C 1
ATOM 1557 C C B ARG A 1 194 ? 91.496 23.718 54.464 0.38 47.33 195 ARG A C 1
ATOM 1558 O O A ARG A 1 194 ? 90.520 24.044 53.703 0.62 46.88 195 ARG A O 1
ATOM 1559 O O B ARG A 1 194 ? 90.839 24.463 53.738 0.38 48.43 195 ARG A O 1
ATOM 1574 N N . ASP A 1 195 ? 92.446 22.913 53.998 1.00 46.03 196 ASP A N 1
ATOM 1575 C CA . ASP A 1 195 ? 92.699 22.760 52.571 1.00 47.87 196 ASP A CA 1
ATOM 1576 C C . ASP A 1 195 ? 91.612 21.904 51.927 1.00 46.63 196 ASP A C 1
ATOM 1577 O O . ASP A 1 195 ? 91.163 22.185 50.818 1.00 48.28 196 ASP A O 1
ATOM 1582 N N . SER A 1 196 ? 91.193 20.861 52.636 1.00 42.14 197 SER A N 1
ATOM 1583 C CA . SER A 1 196 ? 90.179 19.944 52.133 1.00 45.62 197 SER A CA 1
ATOM 1584 C C . SER A 1 196 ? 88.823 20.636 51.996 1.00 44.95 197 SER A C 1
ATOM 1585 O O . SER A 1 196 ? 88.107 20.426 51.017 1.00 47.82 197 SER A O 1
ATOM 1588 N N . TYR A 1 197 ? 88.481 21.465 52.979 1.00 40.26 198 TYR A N 1
ATOM 1589 C CA . TYR A 1 197 ? 87.253 22.254 52.932 1.00 44.17 198 TYR A CA 1
ATOM 1590 C C . TYR A 1 197 ? 87.282 23.263 51.789 1.00 45.57 198 TYR A C 1
ATOM 1591 O O . TYR A 1 197 ? 86.266 23.497 51.132 1.00 47.06 198 TYR A O 1
ATOM 1600 N N . ALA A 1 198 ? 88.446 23.868 51.568 1.00 43.67 199 ALA A N 1
ATOM 1601 C CA . ALA A 1 198 ? 88.615 24.824 50.482 1.00 43.70 199 ALA A CA 1
ATOM 1602 C C . ALA A 1 198 ? 88.403 24.135 49.143 1.00 44.60 199 ALA A C 1
ATOM 1603 O O . ALA A 1 198 ? 87.729 24.666 48.260 1.00 44.43 199 ALA A O 1
ATOM 1605 N N . ARG A 1 199 ? 88.977 22.945 49.001 1.00 43.26 200 ARG A N 1
ATOM 1606 C CA . ARG A 1 199 ? 88.819 22.167 47.781 1.00 46.39 200 ARG A CA 1
ATOM 1607 C C . ARG A 1 199 ? 87.379 21.692 47.630 1.00 46.02 200 ARG A C 1
ATOM 1608 O O . ARG A 1 199 ? 86.844 21.644 46.521 1.00 47.22 200 ARG A O 1
ATOM 1616 N N . TRP A 1 200 ? 86.755 21.354 48.754 1.00 47.35 201 TRP A N 1
ATOM 1617 C CA . TRP A 1 200 ? 85.372 20.892 48.756 1.00 43.35 201 TRP A CA 1
ATOM 1618 C C . TRP A 1 200 ? 84.402 21.974 48.290 1.00 40.24 201 TRP A C 1
ATOM 1619 O O . TRP A 1 200 ? 83.504 21.709 47.492 1.00 39.66 201 TRP A O 1
ATOM 1630 N N . THR A 1 201 ? 84.587 23.186 48.802 1.00 41.47 202 THR A N 1
ATOM 1631 C CA . THR A 1 201 ? 83.743 24.321 48.445 1.00 43.79 202 THR A CA 1
ATOM 1632 C C . THR A 1 201 ? 83.774 24.589 46.943 1.00 48.19 202 THR A C 1
ATOM 1633 O O . THR A 1 201 ? 82.734 24.820 46.323 1.00 49.97 202 THR A O 1
ATOM 1637 N N . ASN A 1 202 ? 84.967 24.541 46.360 1.00 49.25 203 ASN A N 1
ATOM 1638 C CA . ASN A 1 202 ? 85.123 24.770 44.927 1.00 52.88 203 ASN A CA 1
ATOM 1639 C C . ASN A 1 202 ? 84.543 23.644 44.082 1.00 45.90 203 ASN A C 1
ATOM 1640 O O . ASN A 1 202 ? 83.937 23.887 43.040 1.00 42.15 203 ASN A O 1
ATOM 1645 N N . GLU A 1 203 ? 84.732 22.410 44.537 1.00 39.75 204 GLU A N 1
ATOM 1646 C CA . GLU A 1 203 ? 84.318 21.243 43.771 1.00 42.33 204 GLU A CA 1
ATOM 1647 C C . GLU A 1 203 ? 82.804 21.068 43.797 1.00 41.62 204 GLU A C 1
ATOM 1648 O O . GLU A 1 203 ? 82.194 20.727 42.785 1.00 42.37 204 GLU A O 1
ATOM 1654 N N . TRP A 1 204 ? 82.200 21.306 44.957 1.00 38.44 205 TRP A N 1
ATOM 1655 C CA . TRP A 1 204 ? 80.755 21.190 45.086 1.00 35.92 205 TRP A CA 1
ATOM 1656 C C . TRP A 1 204 ? 80.064 22.301 44.312 1.00 41.39 205 TRP A C 1
ATOM 1657 O O . TRP A 1 204 ? 78.975 22.104 43.773 1.00 40.69 205 TRP A O 1
ATOM 1668 N N . ARG A 1 205 ? 80.697 23.469 44.258 1.00 38.63 206 ARG A N 1
ATOM 1669 C CA . ARG A 1 205 ? 80.204 24.558 43.422 1.00 48.25 206 ARG A CA 1
ATOM 1670 C C . ARG A 1 205 ? 80.164 24.124 41.963 1.00 49.61 206 ARG A C 1
ATOM 1671 O O . ARG A 1 205 ? 79.162 24.310 41.277 1.00 52.26 206 ARG A O 1
ATOM 1679 N N . SER A 1 206 ? 81.266 23.541 41.500 1.00 45.90 207 SER A N 1
ATOM 1680 C CA . SER A 1 206 ? 81.374 23.061 40.130 1.00 42.60 207 SER A CA 1
ATOM 1681 C C . SER A 1 206 ? 80.337 21.977 39.858 1.00 39.65 207 SER A C 1
ATOM 1682 O O . SER A 1 206 ? 79.709 21.953 38.799 1.00 42.38 207 SER A O 1
ATOM 1685 N N . THR A 1 207 ? 80.158 21.090 40.831 1.00 37.46 208 THR A N 1
ATOM 1686 C CA . THR A 1 207 ? 79.187 20.007 40.723 1.00 36.97 208 THR A CA 1
ATOM 1687 C C . THR A 1 207 ? 77.760 20.547 40.689 1.00 37.67 208 THR A C 1
ATOM 1688 O O . THR A 1 207 ? 76.922 20.058 39.934 1.00 42.40 208 THR A O 1
ATOM 1692 N N . CYS A 1 208 ? 77.489 21.558 41.510 1.00 37.41 209 CYS A N 1
ATOM 1693 C CA . CYS A 1 208 ? 76.162 22.167 41.555 1.00 35.03 209 CYS A CA 1
ATOM 1694 C C . CYS A 1 208 ? 75.790 22.795 40.216 1.00 37.10 209 CYS A C 1
ATOM 1695 O O . CYS A 1 208 ? 74.637 22.719 39.787 1.00 35.71 209 CYS A O 1
ATOM 1698 N N . ASP A 1 209 ? 76.767 23.416 39.561 1.00 37.95 210 ASP A N 1
ATOM 1699 C CA . ASP A 1 209 ? 76.548 23.986 38.237 1.00 41.54 210 ASP A CA 1
ATOM 1700 C C . ASP A 1 209 ? 76.143 22.898 37.248 1.00 38.16 210 ASP A C 1
ATOM 1701 O O . ASP A 1 209 ? 75.183 23.057 36.497 1.00 37.43 210 ASP A O 1
ATOM 1706 N N . LYS A 1 210 ? 76.876 21.789 37.264 1.00 40.60 211 LYS A N 1
ATOM 1707 C CA . LYS A 1 210 ? 76.591 20.661 36.383 1.00 39.09 211 LYS A CA 1
ATOM 1708 C C . LYS A 1 210 ? 75.252 20.013 36.714 1.00 39.75 211 LYS A C 1
ATOM 1709 O O . LYS A 1 210 ? 74.529 19.577 35.817 1.00 40.52 211 LYS A O 1
ATOM 1715 N N . LEU A 1 211 ? 74.927 19.951 38.002 1.00 38.50 212 LEU A N 1
ATOM 1716 C CA . LEU A 1 211 ? 73.661 19.373 38.439 1.00 32.16 212 LEU A CA 1
ATOM 1717 C C . LEU A 1 211 ? 72.493 20.268 38.051 1.00 35.43 212 LEU A C 1
ATOM 1718 O O . LEU A 1 211 ? 71.401 19.782 37.759 1.00 42.57 212 LEU A O 1
ATOM 1723 N N . GLN A 1 212 ? 72.724 21.577 38.042 1.00 38.35 213 GLN A N 1
ATOM 1724 C CA . GLN A 1 212 ? 71.695 22.518 37.614 1.00 38.65 213 GLN A CA 1
ATOM 1725 C C . GLN A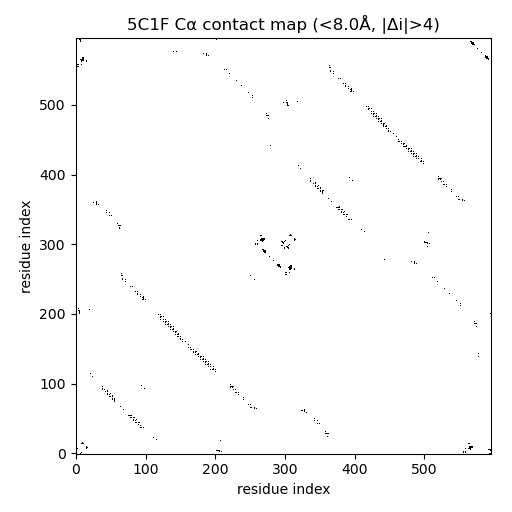 1 212 ? 71.490 22.435 36.106 1.00 35.26 213 GLN A C 1
ATOM 1726 O O . GLN A 1 212 ? 70.370 22.571 35.617 1.00 28.85 213 GLN A O 1
ATOM 1732 N N . ASP A 1 213 ? 72.576 22.211 35.373 1.00 32.80 214 ASP A N 1
ATOM 1733 C CA . ASP A 1 213 ? 72.484 22.019 33.931 1.00 34.07 214 ASP A CA 1
ATOM 1734 C C . ASP A 1 213 ? 71.587 20.830 33.625 1.00 31.33 214 ASP A C 1
ATOM 1735 O O . ASP A 1 213 ? 70.686 20.921 32.798 1.00 36.13 214 ASP A O 1
ATOM 1740 N N . ILE A 1 214 ? 71.830 19.722 34.317 1.00 32.11 215 ILE A N 1
ATOM 1741 C CA . ILE A 1 214 ? 71.058 18.501 34.118 1.00 31.83 215 ILE A CA 1
ATOM 1742 C C . ILE A 1 214 ? 69.573 18.718 34.385 1.00 28.56 215 ILE A C 1
ATOM 1743 O O . ILE A 1 214 ? 68.726 18.247 33.625 1.00 25.09 215 ILE A O 1
ATOM 1748 N N . GLU A 1 215 ? 69.260 19.441 35.457 1.00 28.56 216 GLU A N 1
ATOM 1749 C CA . GLU A 1 215 ? 67.869 19.708 35.804 1.00 29.96 216 GLU A CA 1
ATOM 1750 C C . GLU A 1 215 ? 67.197 20.601 34.764 1.00 32.18 216 GLU A C 1
ATOM 1751 O O . GLU A 1 215 ? 66.061 20.349 34.361 1.00 32.98 216 GLU A O 1
ATOM 1757 N N . GLU A 1 216 ? 67.903 21.637 34.324 1.00 33.37 217 GLU A N 1
ATOM 1758 C CA . GLU A 1 216 ? 67.369 22.542 33.313 1.00 36.17 217 GLU A CA 1
ATOM 1759 C C . GLU A 1 216 ? 67.172 21.838 31.970 1.00 34.60 217 GLU A C 1
ATOM 1760 O O . GLU A 1 216 ? 66.181 22.072 31.282 1.00 32.87 217 GLU A O 1
ATOM 1766 N N . GLU A 1 217 ? 68.113 20.973 31.604 1.00 31.14 218 GLU A N 1
ATOM 1767 C CA . GLU A 1 217 ? 67.996 20.211 30.366 1.00 31.33 218 GLU A CA 1
ATOM 1768 C C . GLU A 1 217 ? 66.883 19.176 30.466 1.00 33.79 218 GLU A C 1
ATOM 1769 O O . GLU A 1 217 ? 66.202 18.886 29.481 1.00 35.35 218 GLU A O 1
ATOM 1775 N N . ARG A 1 218 ? 66.710 18.618 31.661 1.00 30.48 219 ARG A N 1
ATOM 1776 C CA . ARG A 1 218 ? 65.689 17.603 31.895 1.00 28.75 219 ARG A CA 1
ATOM 1777 C C . ARG A 1 218 ? 64.303 18.142 31.584 1.00 29.51 219 ARG A C 1
ATOM 1778 O O . ARG A 1 218 ? 63.491 17.469 30.950 1.00 32.64 219 ARG A O 1
ATOM 1786 N N . ARG A 1 219 ? 64.042 19.366 32.028 1.00 26.16 220 ARG A N 1
ATOM 1787 C CA . ARG A 1 219 ? 62.732 19.972 31.853 1.00 29.59 220 ARG A CA 1
ATOM 1788 C C . ARG A 1 219 ? 62.499 20.385 30.404 1.00 32.84 220 ARG A C 1
ATOM 1789 O O . ARG A 1 219 ? 61.385 20.264 29.893 1.00 29.62 220 ARG A O 1
ATOM 1797 N N . HIS A 1 220 ? 63.547 20.865 29.742 1.00 31.85 221 HIS A N 1
ATOM 1798 C CA . HIS A 1 220 ? 63.455 21.162 28.317 1.00 29.14 221 HIS A CA 1
ATOM 1799 C C . HIS A 1 220 ? 63.212 19.878 27.534 1.00 27.94 221 HIS A C 1
ATOM 1800 O O . HIS A 1 220 ? 62.424 19.857 26.588 1.00 25.44 221 HIS A O 1
ATOM 1807 N N . PHE A 1 221 ? 63.891 18.809 27.939 1.00 24.49 222 PHE A N 1
ATOM 1808 C CA . PHE A 1 221 ? 63.739 17.518 27.281 1.00 26.65 222 PHE A CA 1
ATOM 1809 C C . PHE A 1 221 ? 62.297 17.019 27.358 1.00 31.46 222 PHE A C 1
ATOM 1810 O O . PHE A 1 221 ? 61.703 16.654 26.344 1.00 36.53 222 PHE A O 1
ATOM 1818 N N . LEU A 1 222 ? 61.739 17.011 28.564 1.00 28.36 223 LEU A N 1
ATOM 1819 C CA . LEU A 1 222 ? 60.387 16.503 28.776 1.00 31.43 223 LEU A CA 1
ATOM 1820 C C . LEU A 1 222 ? 59.343 17.311 28.007 1.00 26.81 223 LEU A C 1
ATOM 1821 O O . LEU A 1 222 ? 58.400 16.743 27.458 1.00 24.30 223 LEU A O 1
ATOM 1826 N N . LYS A 1 223 ? 59.518 18.629 27.961 1.00 24.03 224 LYS A N 1
ATOM 1827 C CA . LYS A 1 223 ? 58.624 19.489 27.188 1.00 26.28 224 LYS A CA 1
ATOM 1828 C C . LYS A 1 223 ? 58.685 19.185 25.688 1.00 28.02 224 LYS A C 1
ATOM 1829 O O . LYS A 1 223 ? 57.652 19.081 25.027 1.00 27.06 224 LYS A O 1
ATOM 1835 N N . SER A 1 224 ? 59.897 19.043 25.157 1.00 25.95 225 SER A N 1
ATOM 1836 C CA . SER A 1 224 ? 60.084 18.819 23.724 1.00 24.55 225 SER A CA 1
ATOM 1837 C C . SER A 1 224 ? 59.506 17.479 23.275 1.00 23.29 225 SER A C 1
ATOM 1838 O O . SER A 1 224 ? 58.931 17.380 22.193 1.00 22.73 225 SER A O 1
ATOM 1841 N N . VAL A 1 225 ? 59.654 16.451 24.109 1.00 19.57 226 VAL A N 1
ATOM 1842 C CA . VAL A 1 225 ? 59.141 15.126 23.776 1.00 28.82 226 VAL A CA 1
ATOM 1843 C C . VAL A 1 225 ? 57.616 15.117 23.760 1.00 27.17 226 VAL A C 1
ATOM 1844 O O . VAL A 1 225 ? 57.004 14.552 22.854 1.00 29.03 226 VAL A O 1
ATOM 1848 N N . MET A 1 226 ? 57.006 15.746 24.761 1.00 24.36 227 MET A N 1
ATOM 1849 C CA . MET A 1 226 ? 55.556 15.893 24.780 1.00 28.02 227 MET A CA 1
ATOM 1850 C C . MET A 1 226 ? 55.108 16.741 23.597 1.00 22.28 227 MET A C 1
ATOM 1851 O O . MET A 1 226 ? 54.056 16.495 23.011 1.00 24.92 227 MET A O 1
ATOM 1856 N N . TRP A 1 227 ? 55.917 17.734 23.245 1.00 21.39 228 TRP A N 1
ATOM 1857 C CA . TRP A 1 227 ? 55.632 18.556 22.080 1.00 25.48 228 TRP A CA 1
ATOM 1858 C C . TRP A 1 227 ? 55.668 17.694 20.822 1.00 26.57 228 TRP A C 1
ATOM 1859 O O . TRP A 1 227 ? 54.758 17.753 19.996 1.00 23.90 228 TRP A O 1
ATOM 1870 N N . THR A 1 228 ? 56.716 16.885 20.694 1.00 24.35 229 THR A N 1
ATOM 1871 C CA . THR A 1 228 ? 56.862 15.979 19.558 1.00 23.61 229 THR A CA 1
ATOM 1872 C C . THR A 1 228 ? 55.660 15.043 19.456 1.00 22.36 229 THR A C 1
ATOM 1873 O O . THR A 1 228 ? 55.152 14.789 18.361 1.00 21.32 229 THR A O 1
ATOM 1877 N N . PHE A 1 229 ? 55.197 14.557 20.604 1.00 21.85 230 PHE A N 1
ATOM 1878 C CA . PHE A 1 229 ? 54.020 13.698 20.661 1.00 20.46 230 PHE A CA 1
ATOM 1879 C C . PHE A 1 229 ? 52.802 14.359 20.008 1.00 21.64 230 PHE A C 1
ATOM 1880 O O . PHE A 1 229 ? 52.103 13.726 19.216 1.00 20.26 230 PHE A O 1
ATOM 1888 N N . THR A 1 230 ? 52.558 15.630 20.324 1.00 18.21 231 THR A N 1
ATOM 1889 C CA . THR A 1 230 ? 51.414 16.344 19.753 1.00 20.25 231 THR A CA 1
ATOM 1890 C C . THR A 1 230 ? 51.580 16.599 18.259 1.00 23.53 231 THR A C 1
ATOM 1891 O O . THR A 1 230 ? 50.600 16.609 17.510 1.00 27.40 231 THR A O 1
ATOM 1895 N N . LEU A 1 231 ? 52.819 16.820 17.832 1.00 21.49 232 LEU A N 1
ATOM 1896 C CA . LEU A 1 231 ? 53.104 17.049 16.422 1.00 25.90 232 LEU A CA 1
ATOM 1897 C C . LEU A 1 231 ? 52.795 15.799 15.613 1.00 22.08 232 LEU A C 1
ATOM 1898 O O . LEU A 1 231 ? 52.224 15.873 14.525 1.00 19.26 232 LEU A O 1
ATOM 1903 N N . LEU A 1 232 ? 53.178 14.651 16.162 1.00 19.87 233 LEU A N 1
ATOM 1904 C CA . LEU A 1 232 ? 52.920 13.366 15.528 1.00 24.02 233 LEU A CA 1
ATOM 1905 C C . LEU A 1 232 ? 51.424 13.075 15.408 1.00 22.73 233 LEU A C 1
ATOM 1906 O O . LEU A 1 232 ? 50.966 12.598 14.371 1.00 22.57 233 LEU A O 1
ATOM 1911 N N . ILE A 1 233 ? 50.660 13.366 16.458 1.00 18.73 234 ILE A N 1
ATOM 1912 C CA . ILE A 1 233 ? 49.221 13.104 16.427 1.00 17.75 234 ILE A CA 1
ATOM 1913 C C . ILE A 1 233 ? 48.504 14.069 15.481 1.00 15.61 234 ILE A C 1
ATOM 1914 O O . ILE A 1 233 ? 47.594 13.676 14.749 1.00 18.62 234 ILE A O 1
ATOM 1919 N N . SER A 1 234 ? 48.911 15.333 15.500 1.00 16.96 235 SER A N 1
ATOM 1920 C CA . SER A 1 234 ? 48.340 16.319 14.589 1.00 22.37 235 SER A CA 1
ATOM 1921 C C . SER A 1 234 ? 48.626 15.946 13.134 1.00 22.53 235 SER A C 1
ATOM 1922 O O . SER A 1 234 ? 47.790 16.165 12.259 1.00 25.49 235 SER A O 1
ATOM 1925 N N . ARG A 1 235 ? 49.806 15.380 12.885 1.00 20.08 236 ARG A N 1
ATOM 1926 C CA . ARG A 1 235 ? 50.170 14.912 11.549 1.00 21.82 236 ARG A CA 1
ATOM 1927 C C . ARG A 1 235 ? 49.258 13.763 11.136 1.00 23.52 236 ARG A C 1
ATOM 1928 O O . ARG A 1 235 ? 48.825 13.678 9.988 1.00 25.95 236 ARG A O 1
ATOM 1936 N N . SER A 1 236 ? 48.970 12.886 12.092 1.00 22.80 237 SER A N 1
ATOM 1937 C CA . SER A 1 236 ? 48.063 11.769 11.873 1.00 21.14 237 SER A CA 1
ATOM 1938 C C . SER A 1 236 ? 46.678 12.272 11.487 1.00 22.25 237 SER A C 1
ATOM 1939 O O . SER A 1 236 ? 46.014 11.698 10.621 1.00 14.80 237 SER A O 1
ATOM 1942 N N . CYS A 1 237 ? 46.253 13.351 12.134 1.00 15.26 238 CYS A N 1
ATOM 1943 C CA . CYS A 1 237 ? 44.948 13.934 11.865 1.00 24.76 238 CYS A CA 1
ATOM 1944 C C . CYS A 1 237 ? 44.900 14.557 10.476 1.00 19.07 238 CYS A C 1
ATOM 1945 O O . CYS A 1 237 ? 43.942 14.363 9.733 1.00 15.82 238 CYS A O 1
ATOM 1948 N N . PHE A 1 238 ? 45.942 15.304 10.129 1.00 20.67 239 PHE A N 1
ATOM 1949 C CA . PHE A 1 238 ? 46.046 15.896 8.801 1.00 21.32 239 PHE A CA 1
ATOM 1950 C C . PHE A 1 238 ? 45.979 14.819 7.715 1.00 23.26 239 PHE A C 1
ATOM 1951 O O . PHE A 1 238 ? 45.177 14.912 6.784 1.00 21.36 239 PHE A O 1
ATOM 1959 N N . ASN A 1 239 ? 46.813 13.791 7.850 1.00 21.97 240 ASN A N 1
ATOM 1960 C CA . ASN A 1 239 ? 46.860 12.701 6.876 1.00 20.19 240 ASN A CA 1
ATOM 1961 C C . ASN A 1 239 ? 45.505 12.024 6.671 1.00 18.50 240 ASN A C 1
ATOM 1962 O O . ASN A 1 239 ? 45.057 11.854 5.536 1.00 17.57 240 ASN A O 1
ATOM 1967 N N . ASP A 1 240 ? 44.859 11.636 7.768 1.00 16.66 241 ASP A N 1
ATOM 1968 C CA . ASP A 1 240 ? 43.567 10.965 7.690 1.00 18.09 241 ASP A CA 1
ATOM 1969 C C . ASP A 1 240 ? 42.498 11.879 7.101 1.00 20.98 241 ASP A C 1
ATOM 1970 O O . ASP A 1 240 ? 41.653 11.434 6.324 1.00 16.95 241 ASP A O 1
ATOM 1975 N N . ASP A 1 241 ? 42.537 13.155 7.469 1.00 15.47 242 ASP A N 1
ATOM 1976 C CA . ASP A 1 241 ? 41.564 14.105 6.948 1.00 17.28 242 ASP A CA 1
ATOM 1977 C C . ASP A 1 241 ? 41.744 14.314 5.446 1.00 17.80 242 ASP A C 1
ATOM 1978 O O . ASP A 1 241 ? 40.763 14.494 4.719 1.00 17.53 242 ASP A O 1
ATOM 1983 N N . GLN A 1 242 ? 42.994 14.291 4.983 1.00 21.13 243 GLN A N 1
ATOM 1984 C CA . GLN A 1 242 ? 43.267 14.416 3.553 1.00 20.20 243 GLN A CA 1
ATOM 1985 C C . GLN A 1 242 ? 42.737 13.200 2.804 1.00 18.78 243 GLN A C 1
ATOM 1986 O O . GLN A 1 242 ? 42.225 13.325 1.691 1.00 24.46 243 GLN A O 1
ATOM 1992 N N . ALA A 1 243 ? 42.853 12.027 3.421 1.00 16.48 244 ALA A N 1
ATOM 1993 C CA . ALA A 1 243 ? 42.344 10.798 2.821 1.00 18.35 244 ALA A CA 1
ATOM 1994 C C . ALA A 1 243 ? 40.820 10.831 2.720 1.00 19.84 244 ALA A C 1
ATOM 1995 O O . ALA A 1 243 ? 40.246 10.409 1.712 1.00 20.49 244 ALA A O 1
ATOM 1997 N N . CYS A 1 244 ? 40.173 11.335 3.768 1.00 15.70 245 CYS A N 1
ATOM 1998 C CA . CYS A 1 244 ? 38.722 11.477 3.778 1.00 21.62 245 CYS A CA 1
ATOM 1999 C C . CYS A 1 244 ? 38.261 12.433 2.694 1.00 22.23 245 CYS A C 1
ATOM 2000 O O . CYS A 1 244 ? 37.247 12.198 2.042 1.00 17.25 245 CYS A O 1
ATOM 2003 N N . GLU A 1 245 ? 39.016 13.512 2.513 1.00 25.25 246 GLU A N 1
ATOM 2004 C CA . GLU A 1 245 ? 38.669 14.526 1.532 1.00 22.14 246 GLU A CA 1
ATOM 2005 C C . GLU A 1 245 ? 38.733 13.940 0.128 1.00 29.56 246 GLU A C 1
ATOM 2006 O O . GLU A 1 245 ? 37.905 14.258 -0.724 1.00 33.31 246 GLU A O 1
ATOM 2012 N N . ARG A 1 246 ? 39.709 13.068 -0.107 1.00 17.50 247 ARG A N 1
ATOM 2013 C CA . ARG A 1 246 ? 39.841 12.428 -1.411 1.00 26.26 247 ARG A CA 1
ATOM 2014 C C . ARG A 1 246 ? 38.671 11.474 -1.679 1.00 30.89 247 ARG A C 1
ATOM 2015 O O . ARG A 1 246 ? 38.218 11.349 -2.818 1.00 27.48 247 ARG A O 1
ATOM 2023 N N . ILE A 1 247 ? 38.168 10.821 -0.633 1.00 16.32 248 ILE A N 1
ATOM 2024 C CA . ILE A 1 247 ? 36.989 9.970 -0.776 1.00 19.98 248 ILE A CA 1
ATOM 2025 C C . ILE A 1 247 ? 35.788 10.818 -1.189 1.00 24.35 248 ILE A C 1
ATOM 2026 O O . ILE A 1 247 ? 35.062 10.472 -2.121 1.00 23.18 248 ILE A O 1
ATOM 2031 N N . ARG A 1 248 ? 35.604 11.945 -0.506 1.00 19.53 249 ARG A N 1
ATOM 2032 C CA . ARG A 1 248 ? 34.503 12.856 -0.807 1.00 17.16 249 ARG A CA 1
ATOM 2033 C C . ARG A 1 248 ? 34.591 13.428 -2.217 1.00 18.04 249 ARG A C 1
ATOM 2034 O O . ARG A 1 248 ? 33.574 13.586 -2.882 1.00 31.17 249 ARG A O 1
ATOM 2042 N N . LYS A 1 249 ? 35.804 13.737 -2.671 1.00 20.69 250 LYS A N 1
ATOM 2043 C CA . LYS A 1 249 ? 35.990 14.283 -4.015 1.00 24.01 250 LYS A CA 1
ATOM 2044 C C . LYS A 1 249 ? 35.593 13.252 -5.059 1.00 21.16 250 LYS A C 1
ATOM 2045 O O . LYS A 1 249 ? 34.996 13.587 -6.077 1.00 24.98 250 LYS A O 1
ATOM 2051 N N . ASN A 1 250 ? 35.919 11.993 -4.789 1.00 19.51 251 ASN A N 1
ATOM 2052 C CA . ASN A 1 250 ? 35.540 10.904 -5.676 1.00 22.43 251 ASN A CA 1
ATOM 2053 C C . ASN A 1 250 ? 34.030 10.691 -5.689 1.00 27.16 251 ASN A C 1
ATOM 2054 O O . ASN A 1 250 ? 33.433 10.443 -6.739 1.00 29.65 251 ASN A O 1
ATOM 2059 N N . LEU A 1 251 ? 33.416 10.796 -4.516 1.00 26.19 252 LEU A N 1
ATOM 2060 C CA . LEU A 1 251 ? 31.971 10.648 -4.391 1.00 18.50 252 LEU A CA 1
ATOM 2061 C C . LEU A 1 251 ? 31.233 11.779 -5.105 1.00 21.53 252 LEU A C 1
ATOM 2062 O O . LEU A 1 251 ? 30.209 11.549 -5.751 1.00 26.94 252 LEU A O 1
ATOM 2067 N N . GLU A 1 252 ? 31.760 12.996 -4.991 1.00 20.32 253 GLU A N 1
ATOM 2068 C CA . GLU A 1 252 ? 31.192 14.153 -5.683 1.00 27.01 253 GLU A CA 1
ATOM 2069 C C . GLU A 1 252 ? 31.127 13.950 -7.195 1.00 25.17 253 GLU A C 1
ATOM 2070 O O . GLU A 1 252 ? 30.204 14.427 -7.852 1.00 31.29 253 GLU A O 1
ATOM 2076 N N . GLN A 1 253 ? 32.113 13.247 -7.741 1.00 20.43 254 GLN A N 1
ATOM 2077 C CA . GLN A 1 253 ? 32.195 13.035 -9.184 1.00 28.80 254 GLN A CA 1
ATOM 2078 C C . GLN A 1 253 ? 31.440 11.789 -9.642 1.00 28.82 254 GLN A C 1
ATOM 2079 O O . GLN A 1 253 ? 31.407 11.479 -10.831 1.00 29.34 254 GLN A O 1
ATOM 2085 N N . CYS A 1 254 ? 30.831 11.080 -8.697 1.00 28.06 255 CYS A N 1
ATOM 2086 C CA . CYS A 1 254 ? 30.105 9.858 -9.020 1.00 24.85 255 CYS A CA 1
ATOM 2087 C C . CYS A 1 254 ? 28.635 10.146 -9.318 1.00 27.78 255 CYS A C 1
ATOM 2088 O O . CYS A 1 254 ? 27.838 10.367 -8.410 1.00 29.15 255 CYS A O 1
ATOM 2091 N N . SER A 1 255 ? 28.285 10.144 -10.601 1.00 25.59 256 SER A N 1
ATOM 2092 C CA . SER A 1 255 ? 26.920 10.423 -11.025 1.00 26.25 256 SER A CA 1
ATOM 2093 C C . SER A 1 255 ? 26.049 9.175 -10.955 1.00 25.90 256 SER A C 1
ATOM 2094 O O . SER A 1 255 ? 26.352 8.162 -11.584 1.00 31.05 256 SER A O 1
ATOM 2097 N N . VAL A 1 256 ? 24.965 9.253 -10.190 1.00 25.14 257 VAL A N 1
ATOM 2098 C CA . VAL A 1 256 ? 24.039 8.135 -10.080 1.00 26.07 257 VAL A CA 1
ATOM 2099 C C . VAL A 1 256 ? 23.346 7.881 -11.421 1.00 26.28 257 VAL A C 1
ATOM 2100 O O . VAL A 1 256 ? 23.240 6.736 -11.862 1.00 28.08 257 VAL A O 1
ATOM 2104 N N . SER A 1 257 ? 22.897 8.948 -12.077 1.00 21.60 258 SER A N 1
ATOM 2105 C CA . SER A 1 257 ? 22.212 8.813 -13.361 1.00 30.00 258 SER A CA 1
ATOM 2106 C C . SER A 1 257 ? 23.117 8.190 -14.426 1.00 32.09 258 SER A C 1
ATOM 2107 O O . SER A 1 257 ? 22.657 7.398 -15.249 1.00 28.59 258 SER A O 1
ATOM 2110 N N . GLN A 1 258 ? 24.402 8.535 -14.406 1.00 31.91 259 GLN A N 1
ATOM 2111 C CA . GLN A 1 258 ? 25.346 7.945 -15.352 1.00 28.60 259 GLN A CA 1
ATOM 2112 C C . GLN A 1 258 ? 25.550 6.461 -15.042 1.00 30.10 259 GLN A C 1
ATOM 2113 O O . GLN A 1 258 ? 25.643 5.637 -15.950 1.00 38.59 259 GLN A O 1
ATOM 2119 N N . ASP A 1 259 ? 25.605 6.129 -13.756 1.00 24.59 260 ASP A N 1
ATOM 2120 C CA . ASP A 1 259 ? 25.732 4.744 -13.315 1.00 22.19 260 ASP A CA 1
ATOM 2121 C C . ASP A 1 259 ? 24.533 3.895 -13.738 1.00 24.12 260 ASP A C 1
ATOM 2122 O O . ASP A 1 259 ? 24.691 2.739 -14.137 1.00 24.77 260 ASP A O 1
ATOM 2127 N N . VAL A 1 260 ? 23.336 4.465 -13.643 1.00 19.86 261 VAL A N 1
ATOM 2128 C CA . VAL A 1 260 ? 22.125 3.732 -14.000 1.00 20.09 261 VAL A CA 1
ATOM 2129 C C . VAL A 1 260 ? 22.088 3.485 -15.508 1.00 39.76 261 VAL A C 1
ATOM 2130 O O . VAL A 1 260 ? 21.720 2.402 -15.962 1.00 36.76 261 VAL A O 1
ATOM 2134 N N . LEU A 1 261 ? 22.490 4.494 -16.275 1.00 31.74 262 LEU A N 1
ATOM 2135 C CA . LEU A 1 261 ? 22.633 4.372 -17.720 1.00 28.60 262 LEU A CA 1
ATOM 2136 C C . LEU A 1 261 ? 23.585 3.232 -18.086 1.00 26.30 262 LEU A C 1
ATOM 2137 O O . LEU A 1 261 ? 23.248 2.365 -18.891 1.00 27.61 262 LEU A O 1
ATOM 2142 N N . GLU A 1 262 ? 24.773 3.236 -17.491 1.00 22.14 263 GLU A N 1
ATOM 2143 C CA . GLU A 1 262 ? 25.763 2.202 -17.773 1.00 23.80 263 GLU A CA 1
ATOM 2144 C C . GLU A 1 262 ? 25.309 0.833 -17.275 1.00 22.68 263 GLU A C 1
ATOM 2145 O O . GLU A 1 262 ? 25.641 -0.198 -17.866 1.00 22.72 263 GLU A O 1
ATOM 2151 N N . PHE A 1 263 ? 24.560 0.827 -16.178 1.00 21.03 264 PHE A N 1
ATOM 2152 C CA . PHE A 1 263 ? 23.993 -0.407 -15.657 1.00 28.18 264 PHE A CA 1
ATOM 2153 C C . PHE A 1 263 ? 23.042 -1.001 -16.686 1.00 32.65 264 PHE A C 1
ATOM 2154 O O . PHE A 1 263 ? 23.086 -2.198 -16.969 1.00 37.18 264 PHE A O 1
ATOM 2162 N N . ILE A 1 264 ? 22.192 -0.148 -17.251 1.00 30.07 265 ILE A N 1
ATOM 2163 C CA . ILE A 1 264 ? 21.230 -0.575 -18.258 1.00 33.17 265 ILE A CA 1
ATOM 2164 C C . ILE A 1 264 ? 21.938 -1.194 -19.463 1.00 32.05 265 ILE A C 1
ATOM 2165 O O . ILE A 1 264 ? 21.564 -2.274 -19.914 1.00 38.29 265 ILE A O 1
ATOM 2170 N N . ASP A 1 265 ? 22.978 -0.528 -19.957 1.00 32.61 266 ASP A N 1
ATOM 2171 C CA . ASP A 1 265 ? 23.716 -1.013 -21.124 1.00 35.60 266 ASP A CA 1
ATOM 2172 C C . ASP A 1 265 ? 24.375 -2.371 -20.893 1.00 36.73 266 ASP A C 1
ATOM 2173 O O . ASP A 1 265 ? 24.515 -3.164 -21.824 1.00 43.55 266 ASP A O 1
ATOM 2178 N N . ALA A 1 266 ? 24.770 -2.637 -19.651 1.00 33.59 267 ALA A N 1
ATOM 2179 C CA . ALA A 1 266 ? 25.511 -3.853 -19.325 1.00 33.25 267 ALA A CA 1
ATOM 2180 C C . ALA A 1 266 ? 24.605 -5.000 -18.884 1.00 39.64 267 ALA A C 1
ATOM 2181 O O . ALA A 1 266 ? 24.983 -6.167 -18.977 1.00 44.77 267 ALA A O 1
ATOM 2183 N N . LYS A 1 267 ? 23.411 -4.671 -18.405 1.00 39.42 268 LYS A N 1
ATOM 2184 C CA . LYS A 1 267 ? 22.530 -5.683 -17.834 1.00 36.38 268 LYS A CA 1
ATOM 2185 C C . LYS A 1 267 ? 21.257 -5.895 -18.651 1.00 36.67 268 LYS A C 1
ATOM 2186 O O . LYS A 1 267 ? 20.436 -6.749 -18.313 1.00 37.32 268 LYS A O 1
ATOM 2192 N N . SER A 1 268 ? 21.103 -5.119 -19.721 1.00 34.70 269 SER A N 1
ATOM 2193 C CA . SER A 1 268 ? 19.918 -5.203 -20.574 1.00 35.42 269 SER A CA 1
ATOM 2194 C C . SER A 1 268 ? 19.709 -6.616 -21.102 1.00 35.85 269 SER A C 1
ATOM 2195 O O . SER A 1 268 ? 20.670 -7.315 -21.422 1.00 33.97 269 SER A O 1
ATOM 2198 N N . THR A 1 269 ? 18.449 -7.030 -21.186 1.00 35.03 270 THR A N 1
ATOM 2199 C CA . THR A 1 269 ? 18.111 -8.369 -21.654 1.00 32.80 270 THR A CA 1
ATOM 2200 C C . THR A 1 269 ? 17.390 -8.327 -22.997 1.00 34.37 270 THR A C 1
ATOM 2201 O O . THR A 1 269 ? 17.126 -9.367 -23.602 1.00 38.26 270 THR A O 1
ATOM 2205 N N . GLY A 1 270 ? 17.069 -7.122 -23.459 1.00 32.85 271 GLY A N 1
ATOM 2206 C CA . GLY A 1 270 ? 16.388 -6.957 -24.730 1.00 32.74 271 GLY A CA 1
ATOM 2207 C C . GLY A 1 270 ? 15.511 -5.721 -24.781 1.00 34.40 271 GLY A C 1
ATOM 2208 O O . GLY A 1 270 ? 14.917 -5.327 -23.776 1.00 31.13 271 GLY A O 1
ATOM 2209 N N . THR A 1 271 ? 15.433 -5.108 -25.959 1.00 37.88 272 THR A N 1
ATOM 2210 C CA . THR A 1 271 ? 14.617 -3.915 -26.157 1.00 37.88 272 THR A CA 1
ATOM 2211 C C . THR A 1 271 ? 13.335 -4.257 -26.902 1.00 38.12 272 THR A C 1
ATOM 2212 O O . THR A 1 271 ? 12.521 -3.385 -27.198 1.00 40.31 272 THR A O 1
ATOM 2216 N N . GLY A 1 272 ? 13.161 -5.537 -27.203 1.00 38.03 273 GLY A N 1
ATOM 2217 C CA . GLY A 1 272 ? 12.012 -5.984 -27.964 1.00 39.99 273 GLY A CA 1
ATOM 2218 C C . GLY A 1 272 ? 10.967 -6.692 -27.126 1.00 39.04 273 GLY A C 1
ATOM 2219 O O . GLY A 1 272 ? 11.253 -7.698 -26.475 1.00 33.20 273 GLY A O 1
ATOM 2220 N N . ILE A 1 273 ? 9.749 -6.158 -27.149 1.00 36.98 274 ILE A N 1
ATOM 2221 C CA . ILE A 1 273 ? 8.626 -6.752 -26.439 1.00 37.00 274 ILE A CA 1
ATOM 2222 C C . ILE A 1 273 ? 8.065 -7.935 -27.221 1.00 43.04 274 ILE A C 1
ATOM 2223 O O . ILE A 1 273 ? 7.665 -7.787 -28.378 1.00 44.45 274 ILE A O 1
ATOM 2228 N N . PRO A 1 274 ? 8.045 -9.121 -26.594 1.00 47.70 275 PRO A N 1
ATOM 2229 C CA . PRO A 1 274 ? 7.458 -10.304 -27.232 1.00 34.22 275 PRO A CA 1
ATOM 2230 C C . PRO A 1 274 ? 5.961 -10.137 -27.486 1.00 41.20 275 PRO A C 1
ATOM 2231 O O . PRO A 1 274 ? 5.224 -9.723 -26.592 1.00 39.15 275 PRO A O 1
ATOM 2235 N N . GLN A 1 275 ? 5.530 -10.449 -28.705 1.00 41.26 276 GLN A N 1
ATOM 2236 C CA . GLN A 1 275 ? 4.126 -10.341 -29.083 1.00 42.98 276 GLN A CA 1
ATOM 2237 C C . GLN A 1 275 ? 3.429 -11.683 -28.918 1.00 44.33 276 GLN A C 1
ATOM 2238 O O . GLN A 1 275 ? 4.031 -12.729 -29.163 1.00 41.42 276 GLN A O 1
ATOM 2244 N N . PRO A 1 276 ? 2.154 -11.656 -28.495 1.00 46.51 277 PRO A N 1
ATOM 2245 C CA . PRO A 1 276 ? 1.366 -12.882 -28.336 1.00 46.17 277 PRO A CA 1
ATOM 2246 C C . PRO A 1 276 ? 1.276 -13.680 -29.632 1.00 48.17 277 PRO A C 1
ATOM 2247 O O . PRO A 1 276 ? 1.231 -13.088 -30.713 1.00 48.25 277 PRO A O 1
ATOM 2251 N N . PRO A 1 277 ? 1.257 -15.017 -29.525 1.00 48.68 278 PRO A N 1
ATOM 2252 C CA . PRO A 1 277 ? 1.168 -15.882 -30.705 1.00 48.28 278 PRO A CA 1
ATOM 2253 C C . PRO A 1 277 ? -0.139 -15.655 -31.454 1.00 52.32 278 PRO A C 1
ATOM 2254 O O . PRO A 1 277 ? -1.183 -15.463 -30.830 1.00 51.94 278 PRO A O 1
ATOM 2258 N N . LYS A 1 278 ? -0.072 -15.673 -32.779 1.00 53.06 279 LYS A N 1
ATOM 2259 C CA . LYS A 1 278 ? -1.234 -15.386 -33.607 1.00 55.24 279 LYS A CA 1
ATOM 2260 C C . LYS A 1 278 ? -1.927 -16.662 -34.075 1.00 56.66 279 LYS A C 1
ATOM 2261 O O . LYS A 1 278 ? -1.414 -17.766 -33.888 1.00 58.48 279 LYS A O 1
ATOM 2267 N N . PHE A 1 279 ? -3.100 -16.499 -34.678 1.00 55.69 280 PHE A N 1
ATOM 2268 C CA . PHE A 1 279 ? -3.877 -17.621 -35.189 1.00 57.29 280 PHE A CA 1
ATOM 2269 C C . PHE A 1 279 ? -3.288 -18.144 -36.495 1.00 62.15 280 PHE A C 1
ATOM 2270 O O . PHE A 1 279 ? -3.017 -17.372 -37.415 1.00 62.76 280 PHE A O 1
ATOM 2278 N N . TYR A 1 280 ? -3.092 -19.457 -36.573 1.00 62.83 281 TYR A N 1
ATOM 2279 C CA . TYR A 1 280 ? -2.551 -20.076 -37.778 1.00 62.89 281 TYR A CA 1
ATOM 2280 C C . TYR A 1 280 ? -3.595 -20.940 -38.476 1.00 63.89 281 TYR A C 1
ATOM 2281 O O . TYR A 1 280 ? -3.819 -22.092 -38.098 1.00 66.52 281 TYR A O 1
ATOM 2290 N N . ASP A 1 281 ? -4.228 -20.369 -39.496 1.00 101.95 282 ASP A N 1
ATOM 2291 C CA . ASP A 1 281 ? -5.263 -21.061 -40.254 1.00 93.16 282 ASP A CA 1
ATOM 2292 C C . ASP A 1 281 ? -4.653 -22.113 -41.172 1.00 98.74 282 ASP A C 1
ATOM 2293 O O . ASP A 1 281 ? -3.960 -21.782 -42.132 1.00 95.76 282 ASP A O 1
ATOM 2298 N N . TYR A 1 282 ? -4.933 -23.378 -40.877 1.00 101.02 283 TYR A N 1
ATOM 2299 C CA . TYR A 1 282 ? -4.371 -24.505 -41.619 1.00 105.89 283 TYR A CA 1
ATOM 2300 C C . TYR A 1 282 ? -4.613 -24.436 -43.131 1.00 108.95 283 TYR A C 1
ATOM 2301 O O . TYR A 1 282 ? -3.835 -24.983 -43.914 1.00 109.18 283 TYR A O 1
ATOM 2310 N N . TYR A 1 283 ? -5.675 -23.750 -43.540 1.00 110.52 284 TYR A N 1
ATOM 2311 C CA . TYR A 1 283 ? -6.113 -23.779 -44.935 1.00 112.84 284 TYR A CA 1
ATOM 2312 C C . TYR A 1 283 ? -5.472 -22.709 -45.822 1.00 116.88 284 TYR A C 1
ATOM 2313 O O . TYR A 1 283 ? -5.244 -22.943 -47.009 1.00 116.88 284 TYR A O 1
ATOM 2322 N N . LYS A 1 284 ? -5.171 -21.546 -45.252 1.00 116.91 285 LYS A N 1
ATOM 2323 C CA . LYS A 1 284 ? -4.508 -20.477 -46.000 1.00 118.69 285 LYS A CA 1
ATOM 2324 C C . LYS A 1 284 ? -2.991 -20.725 -46.031 1.00 115.84 285 LYS A C 1
ATOM 2325 O O . LYS A 1 284 ? -2.187 -19.801 -46.152 1.00 116.43 285 LYS A O 1
ATOM 2331 N N . GLY A 1 285 ? -2.612 -21.996 -45.930 1.00 114.10 286 GLY A N 1
ATOM 2332 C CA . GLY A 1 285 ? -1.217 -22.398 -45.971 1.00 108.66 286 GLY A CA 1
ATOM 2333 C C . GLY A 1 285 ? -0.440 -22.078 -44.708 1.00 104.36 286 GLY A C 1
ATOM 2334 O O . GLY A 1 285 ? 0.744 -22.405 -44.604 1.00 102.69 286 GLY A O 1
ATOM 2335 N N . GLU A 1 286 ? -1.106 -21.442 -43.747 1.00 100.41 287 GLU A N 1
ATOM 2336 C CA . GLU A 1 286 ? -0.455 -21.010 -42.515 1.00 98.83 287 GLU A CA 1
ATOM 2337 C C . GLU A 1 286 ? -0.019 -22.210 -41.683 1.00 100.16 287 GLU A C 1
ATOM 2338 O O . GLU A 1 286 ? -0.697 -23.238 -41.640 1.00 100.95 287 GLU A O 1
ATOM 2344 N N . VAL A 1 287 ? 1.130 -22.067 -41.033 1.00 100.22 288 VAL A N 1
ATOM 2345 C CA . VAL A 1 287 ? 1.728 -23.156 -40.276 1.00 101.99 288 VAL A CA 1
ATOM 2346 C C . VAL A 1 287 ? 2.388 -22.610 -39.010 1.00 102.21 288 VAL A C 1
ATOM 2347 O O . VAL A 1 287 ? 3.122 -21.626 -39.073 1.00 100.73 288 VAL A O 1
ATOM 2351 N N . PRO A 1 288 ? 2.106 -23.238 -37.848 1.00 103.35 289 PRO A N 1
ATOM 2352 C CA . PRO A 1 288 ? 2.616 -22.790 -36.539 1.00 101.37 289 PRO A CA 1
ATOM 2353 C C . PRO A 1 288 ? 4.117 -22.514 -36.516 1.00 103.54 289 PRO A C 1
ATOM 2354 O O . PRO A 1 288 ? 4.897 -23.317 -37.035 1.00 101.71 289 PRO A O 1
ATOM 2358 N N . ASP A 1 289 ? 4.510 -21.386 -35.933 1.00 106.58 290 ASP A N 1
ATOM 2359 C CA . ASP A 1 289 ? 5.921 -21.024 -35.850 1.00 112.51 290 ASP A CA 1
ATOM 2360 C C . ASP A 1 289 ? 6.268 -20.673 -34.407 1.00 114.36 290 ASP A C 1
ATOM 2361 O O . ASP A 1 289 ? 5.375 -20.430 -33.586 1.00 115.66 290 ASP A O 1
ATOM 2366 N N . ASP A 1 290 ? 7.558 -20.640 -34.088 1.00 115.60 291 ASP A N 1
ATOM 2367 C CA . ASP A 1 290 ? 7.994 -20.350 -32.722 1.00 114.70 291 ASP A CA 1
ATOM 2368 C C . ASP A 1 290 ? 8.725 -19.009 -32.649 1.00 118.43 291 ASP A C 1
ATOM 2369 O O . ASP A 1 290 ? 9.009 -18.498 -31.559 1.00 116.19 291 ASP A O 1
ATOM 2374 N N . SER A 1 291 ? 9.017 -18.448 -33.821 1.00 123.13 292 SER A N 1
ATOM 2375 C CA . SER A 1 291 ? 9.679 -17.153 -33.919 1.00 130.10 292 SER A CA 1
ATOM 2376 C C . SER A 1 291 ? 8.877 -16.061 -33.223 1.00 131.42 292 SER A C 1
ATOM 2377 O O . SER A 1 291 ? 7.898 -15.552 -33.772 1.00 131.71 292 SER A O 1
ATOM 2380 N N . VAL A 1 292 ? 9.294 -15.713 -32.010 1.00 76.28 293 VAL A N 1
ATOM 2381 C CA . VAL A 1 292 ? 8.625 -14.673 -31.243 1.00 71.90 293 VAL A CA 1
ATOM 2382 C C . VAL A 1 292 ? 8.779 -13.317 -31.922 1.00 66.82 293 VAL A C 1
ATOM 2383 O O . VAL A 1 292 ? 9.883 -12.778 -32.019 1.00 69.79 293 VAL A O 1
ATOM 2387 N N . GLU A 1 293 ? 7.661 -12.789 -32.410 1.00 58.49 294 GLU A N 1
ATOM 2388 C CA . GLU A 1 293 ? 7.619 -11.453 -32.985 1.00 52.23 294 GLU A CA 1
ATOM 2389 C C . GLU A 1 293 ? 7.988 -10.433 -31.916 1.00 47.77 294 GLU A C 1
ATOM 2390 O O . GLU A 1 293 ? 7.541 -10.537 -30.775 1.00 45.14 294 GLU A O 1
ATOM 2396 N N . LEU A 1 294 ? 8.816 -9.460 -32.279 1.00 40.30 295 LEU A N 1
ATOM 2397 C CA . LEU A 1 294 ? 9.232 -8.437 -31.329 1.00 38.70 295 LEU A CA 1
ATOM 2398 C C . LEU A 1 294 ? 8.852 -7.039 -31.806 1.00 39.13 295 LEU A C 1
ATOM 2399 O O . LEU A 1 294 ? 9.089 -6.679 -32.958 1.00 40.94 295 LEU A O 1
ATOM 2404 N N . VAL A 1 295 ? 8.247 -6.263 -30.914 1.00 38.09 296 VAL A N 1
ATOM 2405 C CA . VAL A 1 295 ? 8.000 -4.849 -31.162 1.00 48.21 296 VAL A CA 1
ATOM 2406 C C . VAL A 1 295 ? 8.847 -4.021 -30.204 1.00 50.10 296 VAL A C 1
ATOM 2407 O O . VAL A 1 295 ? 8.754 -4.187 -28.988 1.00 52.52 296 VAL A O 1
ATOM 2411 N N . GLN A 1 296 ? 9.678 -3.142 -30.758 1.00 50.09 297 GLN A N 1
ATOM 2412 C CA . GLN A 1 296 ? 10.612 -2.345 -29.965 1.00 47.65 297 GLN A CA 1
ATOM 2413 C C . GLN A 1 296 ? 9.903 -1.488 -28.917 1.00 44.33 297 GLN A C 1
ATOM 2414 O O . GLN A 1 296 ? 8.968 -0.750 -29.232 1.00 50.47 297 GLN A O 1
ATOM 2420 N N . ALA A 1 297 ? 10.354 -1.602 -27.671 1.00 43.15 298 ALA A N 1
ATOM 2421 C CA . ALA A 1 297 ? 9.811 -0.810 -26.571 1.00 40.81 298 ALA A CA 1
ATOM 2422 C C . ALA A 1 297 ? 10.080 0.676 -26.793 1.00 45.40 298 ALA A C 1
ATOM 2423 O O . ALA A 1 297 ? 11.138 1.056 -27.297 1.00 46.90 298 ALA A O 1
ATOM 2425 N N . ASN A 1 298 ? 9.123 1.515 -26.413 1.00 48.08 299 ASN A N 1
ATOM 2426 C CA . ASN A 1 298 ? 9.219 2.944 -26.683 1.00 54.57 299 ASN A CA 1
ATOM 2427 C C . ASN A 1 298 ? 8.467 3.769 -25.644 1.00 55.27 299 ASN A C 1
ATOM 2428 O O . ASN A 1 298 ? 7.766 4.726 -25.980 1.00 61.68 299 ASN A O 1
ATOM 2433 N N . PHE A 1 299 ? 8.615 3.395 -24.378 1.00 51.90 300 PHE A N 1
ATOM 2434 C CA . PHE A 1 299 ? 7.920 4.082 -23.297 1.00 50.88 300 PHE A CA 1
ATOM 2435 C C . PHE A 1 299 ? 8.671 5.326 -22.837 1.00 53.90 300 PHE A C 1
ATOM 2436 O O . PHE A 1 299 ? 9.864 5.480 -23.100 1.00 51.74 300 PHE A O 1
ATOM 2444 N N . GLN A 1 300 ? 7.955 6.211 -22.151 1.00 56.69 301 GLN A N 1
ATOM 2445 C CA . GLN A 1 300 ? 8.563 7.364 -21.499 1.00 59.54 301 GLN A CA 1
ATOM 2446 C C . GLN A 1 300 ? 8.745 7.071 -20.013 1.00 56.00 301 GLN A C 1
ATOM 2447 O O . GLN A 1 300 ? 7.869 6.472 -19.387 1.00 57.80 301 GLN A O 1
ATOM 2453 N N . ARG A 1 301 ? 9.883 7.488 -19.462 1.00 53.39 302 ARG A N 1
ATOM 2454 C CA . ARG A 1 301 ? 10.200 7.255 -18.056 1.00 56.73 302 ARG A CA 1
ATOM 2455 C C . ARG A 1 301 ? 9.200 7.942 -17.125 1.00 60.47 302 ARG A C 1
ATOM 2456 O O . ARG A 1 301 ? 8.652 7.311 -16.217 1.00 61.88 302 ARG A O 1
ATOM 2464 N N . MET B 1 4 ? 13.507 7.092 -27.797 1.00 85.98 5 MET B N 1
ATOM 2465 C CA . MET B 1 4 ? 13.491 5.949 -26.890 1.00 83.42 5 MET B CA 1
ATOM 2466 C C . MET B 1 4 ? 14.319 6.228 -25.637 1.00 78.92 5 MET B C 1
ATOM 2467 O O . MET B 1 4 ? 15.549 6.263 -25.694 1.00 78.62 5 MET B O 1
ATOM 2472 N N . ASP B 1 5 ? 13.639 6.429 -24.510 1.00 76.24 6 ASP B N 1
ATOM 2473 C CA . ASP B 1 5 ? 14.310 6.678 -23.236 1.00 72.68 6 ASP B CA 1
ATOM 2474 C C . ASP B 1 5 ? 15.129 5.472 -22.792 1.00 63.07 6 ASP B C 1
ATOM 2475 O O . ASP B 1 5 ? 14.713 4.328 -22.984 1.00 55.84 6 ASP B O 1
ATOM 2480 N N . LYS B 1 6 ? 16.291 5.729 -22.196 1.00 56.48 7 LYS B N 1
ATOM 2481 C CA . LYS B 1 6 ? 17.105 4.651 -21.644 1.00 48.56 7 LYS B CA 1
ATOM 2482 C C . LYS B 1 6 ? 16.677 4.368 -20.207 1.00 39.96 7 LYS B C 1
ATOM 2483 O O . LYS B 1 6 ? 17.190 4.958 -19.254 1.00 31.56 7 LYS B O 1
ATOM 2489 N N . SER B 1 7 ? 15.722 3.456 -20.073 1.00 38.83 8 SER B N 1
ATOM 2490 C CA . SER B 1 7 ? 15.110 3.145 -18.793 1.00 33.78 8 SER B CA 1
ATOM 2491 C C . SER B 1 7 ? 14.955 1.642 -18.658 1.00 35.74 8 SER B C 1
ATOM 2492 O O . SER B 1 7 ? 15.060 0.918 -19.650 1.00 42.57 8 SER B O 1
ATOM 2495 N N . PHE B 1 8 ? 14.694 1.174 -17.441 1.00 28.99 9 PHE B N 1
ATOM 2496 C CA . PHE B 1 8 ? 14.456 -0.249 -17.225 1.00 28.77 9 PHE B CA 1
ATOM 2497 C C . PHE B 1 8 ? 13.281 -0.716 -18.079 1.00 32.19 9 PHE B C 1
ATOM 2498 O O . PHE B 1 8 ? 13.290 -1.826 -18.614 1.00 34.41 9 PHE B O 1
ATOM 2506 N N . SER B 1 9 ? 12.287 0.156 -18.225 1.00 28.21 10 SER B N 1
ATOM 2507 C CA . SER B 1 9 ? 11.050 -0.179 -18.924 1.00 32.71 10 SER B CA 1
ATOM 2508 C C . SER B 1 9 ? 11.255 -0.461 -20.412 1.00 29.91 10 SER B C 1
ATOM 2509 O O . SER B 1 9 ? 10.395 -1.059 -21.057 1.00 38.28 10 SER B O 1
ATOM 2512 N N . ASN B 1 10 ? 12.390 -0.036 -20.957 1.00 36.98 11 ASN B N 1
ATOM 2513 C CA . ASN B 1 10 ? 12.643 -0.209 -22.383 1.00 34.79 11 ASN B CA 1
ATOM 2514 C C . ASN B 1 10 ? 13.755 -1.205 -22.683 1.00 35.07 11 ASN B C 1
ATOM 2515 O O . ASN B 1 10 ? 14.037 -1.489 -23.847 1.00 37.79 11 ASN B O 1
ATOM 2520 N N . TYR B 1 11 ? 14.380 -1.744 -21.641 1.00 32.79 12 TYR B N 1
ATOM 2521 C CA . TYR B 1 11 ? 15.604 -2.515 -21.838 1.00 31.42 12 TYR B CA 1
ATOM 2522 C C . TYR B 1 11 ? 15.667 -3.858 -21.109 1.00 33.13 12 TYR B C 1
ATOM 2523 O O . TYR B 1 11 ? 16.691 -4.541 -21.154 1.00 34.34 12 TYR B O 1
ATOM 2532 N N . PHE B 1 12 ? 14.579 -4.248 -20.454 1.00 34.00 13 PHE B N 1
ATOM 2533 C CA . PHE B 1 12 ? 14.577 -5.507 -19.722 1.00 29.01 13 PHE B CA 1
ATOM 2534 C C . PHE B 1 12 ? 13.436 -6.420 -20.143 1.00 34.51 13 PHE B C 1
ATOM 2535 O O . PHE B 1 12 ? 12.613 -6.835 -19.329 1.00 38.69 13 PHE B O 1
ATOM 2543 N N . TRP B 1 13 ? 13.410 -6.737 -21.431 1.00 35.31 14 TRP B N 1
ATOM 2544 C CA . TRP B 1 13 ? 12.441 -7.671 -21.972 1.00 35.50 14 TRP B CA 1
ATOM 2545 C C . TRP B 1 13 ? 13.132 -8.983 -22.330 1.00 41.64 14 TRP B C 1
ATOM 2546 O O . TRP B 1 13 ? 13.754 -9.610 -21.471 1.00 40.79 14 TRP B O 1
ATOM 2557 N N . GLY B 1 14 ? 13.034 -9.391 -23.591 1.00 47.32 15 GLY B N 1
ATOM 2558 C CA . GLY B 1 14 ? 13.596 -10.657 -24.028 1.00 44.99 15 GLY B CA 1
ATOM 2559 C C . GLY B 1 14 ? 12.498 -11.665 -24.309 1.00 49.23 15 GLY B C 1
ATOM 2560 O O . GLY B 1 14 ? 11.441 -11.628 -23.679 1.00 47.65 15 GLY B O 1
ATOM 2561 N N . ALA B 1 15 ? 12.753 -12.573 -25.245 1.00 51.98 16 ALA B N 1
ATOM 2562 C CA . ALA B 1 15 ? 11.740 -13.522 -25.695 1.00 51.84 16 ALA B CA 1
ATOM 2563 C C . ALA B 1 15 ? 11.277 -14.477 -24.593 1.00 53.03 16 ALA B C 1
ATOM 2564 O O . ALA B 1 15 ? 10.142 -14.955 -24.621 1.00 55.17 16 ALA B O 1
ATOM 2566 N N . ASN B 1 16 ? 12.152 -14.758 -23.631 1.00 50.23 17 ASN B N 1
ATOM 2567 C CA . ASN B 1 16 ? 11.827 -15.695 -22.558 1.00 51.10 17 ASN B CA 1
ATOM 2568 C C . ASN B 1 16 ? 11.672 -15.014 -21.202 1.00 46.01 17 ASN B C 1
ATOM 2569 O O . ASN B 1 16 ? 11.907 -15.636 -20.165 1.00 47.75 17 ASN B O 1
ATOM 2574 N N . ASP B 1 17 ? 11.268 -13.745 -21.224 1.00 43.93 18 ASP B N 1
ATOM 2575 C CA . ASP B 1 17 ? 11.138 -12.929 -20.016 1.00 43.44 18 ASP B CA 1
ATOM 2576 C C . ASP B 1 17 ? 12.432 -12.911 -19.201 1.00 42.71 18 ASP B C 1
ATOM 2577 O O . ASP B 1 17 ? 12.400 -13.011 -17.976 1.00 42.78 18 ASP B O 1
ATOM 2582 N N . GLU B 1 18 ? 13.563 -12.783 -19.889 1.00 38.80 19 GLU B N 1
ATOM 2583 C CA . GLU B 1 18 ? 14.865 -12.747 -19.233 1.00 37.06 19 GLU B CA 1
ATOM 2584 C C . GLU B 1 18 ? 14.972 -11.579 -18.261 1.00 37.78 19 GLU B C 1
ATOM 2585 O O . GLU B 1 18 ? 15.516 -11.728 -17.166 1.00 44.30 19 GLU B O 1
ATOM 2591 N N . GLY B 1 19 ? 14.448 -10.423 -18.662 1.00 37.86 20 GLY B N 1
ATOM 2592 C CA . GLY B 1 19 ? 14.508 -9.228 -17.839 1.00 37.62 20 GLY B CA 1
ATOM 2593 C C . GLY B 1 19 ? 13.688 -9.364 -16.574 1.00 33.91 20 GLY B C 1
ATOM 2594 O O . GLY B 1 19 ? 13.994 -8.749 -15.552 1.00 37.66 20 GLY B O 1
ATOM 2595 N N . TYR B 1 20 ? 12.641 -10.176 -16.654 1.00 35.02 21 TYR B N 1
ATOM 2596 C CA . TYR B 1 20 ? 11.802 -10.469 -15.504 1.00 36.78 21 TYR B CA 1
ATOM 2597 C C . TYR B 1 20 ? 12.593 -11.208 -14.435 1.00 36.10 21 TYR B C 1
ATOM 2598 O O . TYR B 1 20 ? 12.590 -10.818 -13.270 1.00 37.24 21 TYR B O 1
ATOM 2607 N N . HIS B 1 21 ? 13.281 -12.269 -14.840 1.00 40.70 22 HIS B N 1
ATOM 2608 C CA . HIS B 1 21 ? 14.040 -13.081 -13.899 1.00 45.49 22 HIS B CA 1
ATOM 2609 C C . HIS B 1 21 ? 15.308 -12.369 -13.432 1.00 42.08 22 HIS B C 1
ATOM 2610 O O . HIS B 1 21 ? 15.726 -12.523 -12.285 1.00 47.21 22 HIS B O 1
ATOM 2617 N N . ALA B 1 22 ? 15.908 -11.579 -14.317 1.00 38.86 23 ALA B N 1
ATOM 2618 C CA . ALA B 1 22 ? 17.136 -10.864 -13.989 1.00 38.50 23 ALA B CA 1
ATOM 2619 C C . ALA B 1 22 ? 16.911 -9.806 -12.912 1.00 41.48 23 ALA B C 1
ATOM 2620 O O . ALA B 1 22 ? 17.627 -9.772 -11.910 1.00 40.80 23 ALA B O 1
ATOM 2622 N N . LEU B 1 23 ? 15.915 -8.947 -13.113 1.00 44.53 24 LEU B N 1
ATOM 2623 C CA . LEU B 1 23 ? 15.655 -7.861 -12.170 1.00 43.24 24 LEU B CA 1
ATOM 2624 C C . LEU B 1 23 ? 15.069 -8.372 -10.857 1.00 41.82 24 LEU B C 1
ATOM 2625 O O . LEU B 1 23 ? 15.128 -7.686 -9.837 1.00 40.88 24 LEU B O 1
ATOM 2630 N N . LEU B 1 24 ? 14.509 -9.577 -10.874 1.00 42.55 25 LEU B N 1
ATOM 2631 C CA . LEU B 1 24 ? 13.990 -10.163 -9.644 1.00 43.57 25 LEU B CA 1
ATOM 2632 C C . LEU B 1 24 ? 15.108 -10.784 -8.814 1.00 41.02 25 LEU B C 1
ATOM 2633 O O . LEU B 1 24 ? 15.135 -10.629 -7.595 1.00 38.68 25 LEU B O 1
ATOM 2638 N N . SER B 1 25 ? 16.035 -11.478 -9.470 1.00 41.16 26 SER B N 1
ATOM 2639 C CA . SER B 1 25 ? 17.170 -12.066 -8.763 1.00 37.25 26 SER B CA 1
ATOM 2640 C C . SER B 1 25 ? 18.178 -10.977 -8.413 1.00 39.98 26 SER B C 1
ATOM 2641 O O . SER B 1 25 ? 19.115 -11.203 -7.648 1.00 45.60 26 SER B O 1
ATOM 2644 N N . ARG B 1 26 ? 17.972 -9.796 -8.987 1.00 36.42 27 ARG B N 1
ATOM 2645 C CA . ARG B 1 26 ? 18.767 -8.612 -8.681 1.00 33.91 27 ARG B CA 1
ATOM 2646 C C . ARG B 1 26 ? 18.673 -8.245 -7.202 1.00 32.74 27 ARG B C 1
ATOM 2647 O O . ARG B 1 26 ? 19.631 -7.732 -6.618 1.00 31.50 27 ARG B O 1
ATOM 2655 N N . PHE B 1 27 ? 17.515 -8.512 -6.602 1.00 30.96 28 PHE B N 1
ATOM 2656 C CA . PHE B 1 27 ? 17.303 -8.224 -5.188 1.00 31.79 28 PHE B CA 1
ATOM 2657 C C . PHE B 1 27 ? 18.324 -8.943 -4.320 1.00 31.47 28 PHE B C 1
ATOM 2658 O O . PHE B 1 27 ? 18.827 -8.384 -3.345 1.00 34.51 28 PHE B O 1
ATOM 2666 N N . SER B 1 28 ? 18.631 -10.181 -4.686 1.00 29.14 29 SER B N 1
ATOM 2667 C CA . SER B 1 28 ? 19.591 -10.979 -3.941 1.00 29.74 29 SER B CA 1
ATOM 2668 C C . SER B 1 28 ? 20.994 -10.375 -4.010 1.00 33.35 29 SER B C 1
ATOM 2669 O O . SER B 1 28 ? 21.737 -10.412 -3.029 1.00 34.54 29 SER B O 1
ATOM 2672 N N . ASP B 1 29 ? 21.352 -9.818 -5.165 1.00 30.42 30 ASP B N 1
ATOM 2673 C CA . ASP B 1 29 ? 22.667 -9.206 -5.341 1.00 31.34 30 ASP B CA 1
ATOM 2674 C C . ASP B 1 29 ? 22.791 -7.932 -4.515 1.00 31.05 30 ASP B C 1
ATOM 2675 O O . ASP B 1 29 ? 23.784 -7.720 -3.816 1.00 28.44 30 ASP B O 1
ATOM 2680 N N . VAL B 1 30 ? 21.773 -7.086 -4.617 1.00 31.01 31 VAL B N 1
ATOM 2681 C CA . VAL B 1 30 ? 21.694 -5.848 -3.854 1.00 32.14 31 VAL B CA 1
ATOM 2682 C C . VAL B 1 30 ? 21.845 -6.111 -2.357 1.00 30.25 31 VAL B C 1
ATOM 2683 O O . VAL B 1 30 ? 22.540 -5.375 -1.654 1.00 28.65 31 VAL B O 1
ATOM 2687 N N . LYS B 1 31 ? 21.206 -7.177 -1.882 1.00 30.57 32 LYS B N 1
ATOM 2688 C CA . LYS B 1 31 ? 21.274 -7.563 -0.475 1.00 31.70 32 LYS B CA 1
ATOM 2689 C C . LYS B 1 31 ? 22.687 -7.985 -0.072 1.00 30.96 32 LYS B C 1
ATOM 2690 O O . LYS B 1 31 ? 23.156 -7.655 1.019 1.00 30.73 32 LYS B O 1
ATOM 2696 N N . HIS B 1 32 ? 23.364 -8.708 -0.959 1.00 29.64 33 HIS B N 1
ATOM 2697 C CA A HIS B 1 32 ? 24.725 -9.176 -0.709 0.45 31.72 33 HIS B CA 1
ATOM 2698 C CA B HIS B 1 32 ? 24.714 -9.169 -0.662 0.55 31.40 33 HIS B CA 1
ATOM 2699 C C . HIS B 1 32 ? 25.715 -8.015 -0.683 1.00 31.31 33 HIS B C 1
ATOM 2700 O O . HIS B 1 32 ? 26.636 -7.983 0.132 1.00 32.44 33 HIS B O 1
ATOM 2713 N N . ILE B 1 33 ? 25.528 -7.065 -1.594 1.00 30.18 34 ILE B N 1
ATOM 2714 C CA . ILE B 1 33 ? 26.381 -5.883 -1.628 1.00 22.14 34 ILE B CA 1
ATOM 2715 C C . ILE B 1 33 ? 26.254 -5.128 -0.310 1.00 35.64 34 ILE B C 1
ATOM 2716 O O . ILE B 1 33 ? 27.253 -4.771 0.316 1.00 21.21 34 ILE B O 1
ATOM 2721 N N . ASN B 1 34 ? 25.014 -4.905 0.113 1.00 26.45 35 ASN B N 1
ATOM 2722 C CA . ASN B 1 34 ? 24.746 -4.200 1.360 1.00 28.37 35 ASN B CA 1
ATOM 2723 C C . ASN B 1 34 ? 25.365 -4.885 2.575 1.00 27.74 35 ASN B C 1
ATOM 2724 O O . ASN B 1 34 ? 25.901 -4.219 3.459 1.00 25.34 35 ASN B O 1
ATOM 2729 N N . GLU B 1 35 ? 25.295 -6.212 2.611 1.00 23.90 36 GLU B N 1
ATOM 2730 C CA . GLU B 1 35 ? 25.845 -6.968 3.728 1.00 24.90 36 GLU B CA 1
ATOM 2731 C C . GLU B 1 35 ? 27.372 -6.879 3.766 1.00 31.79 36 GLU B C 1
ATOM 2732 O O . GLU B 1 35 ? 27.965 -6.795 4.843 1.00 30.71 36 GLU B O 1
ATOM 2738 N N . GLU B 1 36 ? 28.000 -6.890 2.592 1.00 30.38 37 GLU B N 1
ATOM 2739 C CA . GLU B 1 36 ? 29.453 -6.766 2.499 1.00 29.23 37 GLU B CA 1
ATOM 2740 C C . GLU B 1 36 ? 29.918 -5.437 3.079 1.00 28.14 37 GLU B C 1
ATOM 2741 O O . GLU B 1 36 ? 30.860 -5.393 3.867 1.00 30.34 37 GLU B O 1
ATOM 2747 N N . LEU B 1 37 ? 29.248 -4.358 2.691 1.00 26.98 38 LEU B N 1
ATOM 2748 C CA . LEU B 1 37 ? 29.565 -3.036 3.213 1.00 25.11 38 LEU B CA 1
ATOM 2749 C C . LEU B 1 37 ? 29.267 -2.943 4.708 1.00 26.39 38 LEU B C 1
ATOM 2750 O O . LEU B 1 37 ? 30.061 -2.388 5.471 1.00 25.07 38 LEU B O 1
ATOM 2755 N N . ARG B 1 38 ? 28.130 -3.495 5.125 1.00 23.95 39 ARG B N 1
ATOM 2756 C CA . ARG B 1 38 ? 27.757 -3.477 6.535 1.00 24.54 39 ARG B CA 1
ATOM 2757 C C . ARG B 1 38 ? 28.849 -4.123 7.379 1.00 26.27 39 ARG B C 1
ATOM 2758 O O . ARG B 1 38 ? 29.247 -3.587 8.412 1.00 28.14 39 ARG B O 1
ATOM 2766 N N . SER B 1 39 ? 29.333 -5.271 6.918 1.00 23.19 40 SER B N 1
ATOM 2767 C CA . SER B 1 39 ? 30.403 -5.990 7.595 1.00 29.29 40 SER B CA 1
ATOM 2768 C C . SER B 1 39 ? 31.692 -5.172 7.627 1.00 27.72 40 SER B C 1
ATOM 2769 O O . SER B 1 39 ? 32.411 -5.171 8.628 1.00 29.15 40 SER B O 1
ATOM 2772 N N . PHE B 1 40 ? 31.979 -4.477 6.530 1.00 24.48 41 PHE B N 1
ATOM 2773 C CA . PHE B 1 40 ? 33.175 -3.646 6.451 1.00 26.93 41 PHE B CA 1
ATOM 2774 C C . PHE B 1 40 ? 33.162 -2.558 7.525 1.00 26.38 41 PHE B C 1
ATOM 2775 O O . PHE B 1 40 ? 34.136 -2.388 8.259 1.00 19.80 41 PHE B O 1
ATOM 2783 N N . TYR B 1 41 ? 32.054 -1.827 7.615 1.00 24.37 42 TYR B N 1
ATOM 2784 C CA . TYR B 1 41 ? 31.944 -0.726 8.567 1.00 20.45 42 TYR B CA 1
ATOM 2785 C C . TYR B 1 41 ? 31.763 -1.211 9.998 1.00 25.90 42 TYR B C 1
ATOM 2786 O O . TYR B 1 41 ? 32.051 -0.477 10.945 1.00 26.35 42 TYR B O 1
ATOM 2795 N N . HIS B 1 42 ? 31.276 -2.438 10.156 1.00 21.36 43 HIS B N 1
ATOM 2796 C CA . HIS B 1 42 ? 31.174 -3.043 11.478 1.00 22.70 43 HIS B CA 1
ATOM 2797 C C . HIS B 1 42 ? 32.565 -3.257 12.058 1.00 30.93 43 HIS B C 1
ATOM 2798 O O . HIS B 1 42 ? 32.822 -2.939 13.219 1.00 24.38 43 HIS B O 1
ATOM 2805 N N . GLU B 1 43 ? 33.461 -3.798 11.239 1.00 29.46 44 GLU B N 1
ATOM 2806 C CA . GLU B 1 43 ? 34.839 -4.008 11.656 1.00 23.13 44 GLU B CA 1
ATOM 2807 C C . GLU B 1 43 ? 35.520 -2.668 11.908 1.00 21.45 44 GLU B C 1
ATOM 2808 O O . GLU B 1 43 ? 36.261 -2.515 12.880 1.00 21.69 44 GLU B O 1
ATOM 2814 N N . ARG B 1 44 ? 35.253 -1.697 11.038 1.00 20.14 45 ARG B N 1
ATOM 2815 C CA . ARG B 1 44 ? 35.851 -0.372 11.163 1.00 23.61 45 ARG B CA 1
ATOM 2816 C C . ARG B 1 44 ? 35.409 0.315 12.452 1.00 24.44 45 ARG B C 1
ATOM 2817 O O . ARG B 1 44 ? 36.217 0.939 13.142 1.00 27.21 45 ARG B O 1
ATOM 2825 N N . ALA B 1 45 ? 34.125 0.195 12.772 1.00 20.75 46 ALA B N 1
ATOM 2826 C CA . ALA B 1 45 ? 33.596 0.733 14.020 1.00 24.81 46 ALA B CA 1
ATOM 2827 C C . ALA B 1 45 ? 34.209 0.006 15.211 1.00 24.29 46 ALA B C 1
ATOM 2828 O O . ALA B 1 45 ? 34.510 0.615 16.237 1.00 25.75 46 ALA B O 1
ATOM 2830 N N . ASN B 1 46 ? 34.399 -1.301 15.053 1.00 25.47 47 ASN B N 1
ATOM 2831 C CA . ASN B 1 46 ? 34.950 -2.147 16.104 1.00 23.59 47 ASN B CA 1
ATOM 2832 C C . ASN B 1 46 ? 36.396 -1.783 16.428 1.00 30.90 47 ASN B C 1
ATOM 2833 O O . ASN B 1 46 ? 36.780 -1.694 17.595 1.00 28.21 47 ASN B O 1
ATOM 2838 N N . ILE B 1 47 ? 37.190 -1.581 15.380 1.00 22.05 48 ILE B N 1
ATOM 2839 C CA . ILE B 1 47 ? 38.563 -1.109 15.513 1.00 26.41 48 ILE B CA 1
ATOM 2840 C C . ILE B 1 47 ? 38.609 0.208 16.278 1.00 20.70 48 ILE B C 1
ATOM 2841 O O . ILE B 1 47 ? 39.457 0.407 17.147 1.00 21.01 48 ILE B O 1
ATOM 2846 N N . GLU B 1 48 ? 37.680 1.102 15.955 1.00 19.89 49 GLU B N 1
ATOM 2847 C CA . GLU B 1 48 ? 37.621 2.405 16.602 1.00 22.44 49 GLU B CA 1
ATOM 2848 C C . GLU B 1 48 ? 37.285 2.273 18.089 1.00 24.38 49 GLU B C 1
ATOM 2849 O O . GLU B 1 48 ? 37.866 2.964 18.925 1.00 23.76 49 GLU B O 1
ATOM 2855 N N . GLU B 1 49 ? 36.359 1.376 18.414 1.00 25.31 50 GLU B N 1
ATOM 2856 C CA . GLU B 1 49 ? 35.926 1.183 19.797 1.00 29.69 50 GLU B CA 1
ATOM 2857 C C . GLU B 1 49 ? 37.036 0.590 20.659 1.00 23.82 50 GLU B C 1
ATOM 2858 O O . GLU B 1 49 ? 37.274 1.045 21.777 1.00 24.28 50 GLU B O 1
ATOM 2864 N N . ASP B 1 50 ? 37.701 -0.432 20.134 1.00 24.17 51 ASP B N 1
ATOM 2865 C CA . ASP B 1 50 ? 38.842 -1.050 20.803 1.00 25.08 51 ASP B CA 1
ATOM 2866 C C . ASP B 1 50 ? 39.951 -0.019 21.028 1.00 34.14 51 ASP B C 1
ATOM 2867 O O . ASP B 1 50 ? 40.588 0.016 22.084 1.00 24.71 51 ASP B O 1
ATOM 2872 N N . TYR B 1 51 ? 40.165 0.818 20.019 1.00 28.48 52 TYR B N 1
ATOM 2873 C CA . TYR B 1 51 ? 41.122 1.915 20.079 1.00 25.15 52 TYR B CA 1
ATOM 2874 C C . TYR B 1 51 ? 40.802 2.838 21.247 1.00 27.21 52 TYR B C 1
ATOM 2875 O O . TYR B 1 51 ? 41.668 3.146 22.068 1.00 25.83 52 TYR B O 1
ATOM 2884 N N . ALA B 1 52 ? 39.543 3.260 21.319 1.00 25.90 53 ALA B N 1
ATOM 2885 C CA . ALA B 1 52 ? 39.092 4.184 22.353 1.00 21.70 53 ALA B CA 1
ATOM 2886 C C . ALA B 1 52 ? 39.190 3.574 23.747 1.00 23.28 53 ALA B C 1
ATOM 2887 O O . ALA B 1 52 ? 39.656 4.227 24.681 1.00 23.48 53 ALA B O 1
ATOM 2889 N N . LYS B 1 53 ? 38.748 2.327 23.882 1.00 24.55 54 LYS B N 1
ATOM 2890 C CA . LYS B 1 53 ? 38.741 1.651 25.177 1.00 33.00 54 LYS B CA 1
ATOM 2891 C C . LYS B 1 53 ? 40.153 1.469 25.712 1.00 33.80 54 LYS B C 1
ATOM 2892 O O . LYS B 1 53 ? 40.409 1.643 26.903 1.00 31.77 54 LYS B O 1
ATOM 2898 N N . ARG B 1 54 ? 41.070 1.125 24.819 1.00 32.64 55 ARG B N 1
ATOM 2899 C CA . ARG B 1 54 ? 42.454 0.902 25.201 1.00 31.22 55 ARG B CA 1
ATOM 2900 C C . ARG B 1 54 ? 43.144 2.221 25.5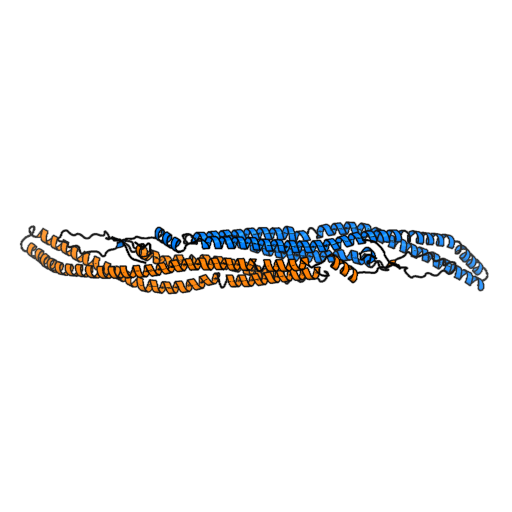35 1.00 30.72 55 ARG B C 1
ATOM 2901 O O . ARG B 1 54 ? 44.033 2.267 26.383 1.00 31.57 55 ARG B O 1
ATOM 2909 N N . MET B 1 55 ? 42.725 3.294 24.872 1.00 23.66 56 MET B N 1
ATOM 2910 C CA . MET B 1 55 ? 43.310 4.608 25.114 1.00 30.57 56 MET B CA 1
ATOM 2911 C C . MET B 1 55 ? 42.785 5.225 26.412 1.00 32.55 56 MET B C 1
ATOM 2912 O O . MET B 1 55 ? 43.477 6.015 27.057 1.00 27.50 56 MET B O 1
ATOM 2917 N N . ALA B 1 56 ? 41.560 4.869 26.788 1.00 24.39 57 ALA B N 1
ATOM 2918 C CA . ALA B 1 56 ? 40.977 5.370 28.029 1.00 31.17 57 ALA B CA 1
ATOM 2919 C C . ALA B 1 56 ? 41.642 4.698 29.225 1.00 31.63 57 ALA B C 1
ATOM 2920 O O . ALA B 1 56 ? 41.891 5.332 30.250 1.00 31.78 57 ALA B O 1
ATOM 2922 N N . LYS B 1 57 ? 41.923 3.407 29.077 1.00 30.86 58 LYS B N 1
ATOM 2923 C CA . LYS B 1 57 ? 42.633 2.637 30.090 1.00 29.39 58 LYS B CA 1
ATOM 2924 C C . LYS B 1 57 ? 44.016 3.235 30.344 1.00 31.48 58 LYS B C 1
ATOM 2925 O O . LYS B 1 57 ? 44.458 3.343 31.489 1.00 31.53 58 LYS B O 1
ATOM 2931 N N . LEU B 1 58 ? 44.682 3.641 29.267 1.00 27.59 59 LEU B N 1
ATOM 2932 C CA . LEU B 1 58 ? 46.006 4.248 29.357 1.00 30.77 59 LEU B CA 1
ATOM 2933 C C . LEU B 1 58 ? 45.990 5.556 30.146 1.00 32.88 59 LEU B C 1
ATOM 2934 O O . LEU B 1 58 ? 46.868 5.801 30.971 1.00 31.80 59 LEU B O 1
ATOM 2939 N N . SER B 1 59 ? 44.983 6.387 29.896 1.00 34.78 60 SER B N 1
ATOM 2940 C CA . SER B 1 59 ? 44.903 7.707 30.519 1.00 38.23 60 SER B CA 1
ATOM 2941 C C . SER B 1 59 ? 44.514 7.613 31.991 1.00 37.17 60 SER B C 1
ATOM 2942 O O . SER B 1 59 ? 44.478 8.619 32.702 1.00 41.31 60 SER B O 1
ATOM 2945 N N . ARG B 1 60 ? 44.226 6.394 32.438 1.00 37.40 61 ARG B N 1
ATOM 2946 C CA A ARG B 1 60 ? 43.888 6.168 33.841 0.61 40.69 61 ARG B CA 1
ATOM 2947 C CA B ARG B 1 60 ? 43.873 6.121 33.826 0.39 40.40 61 ARG B CA 1
ATOM 2948 C C . ARG B 1 60 ? 45.143 5.887 34.656 1.00 42.93 61 ARG B C 1
ATOM 2949 O O . ARG B 1 60 ? 45.080 5.620 35.856 1.00 51.64 61 ARG B O 1
ATOM 2964 N N . THR B 1 61 ? 46.294 5.980 33.995 1.00 41.60 62 THR B N 1
ATOM 2965 C CA . THR B 1 61 ? 47.595 5.829 34.645 1.00 40.39 62 THR B CA 1
ATOM 2966 C C . THR B 1 61 ? 47.777 6.905 35.715 1.00 36.66 62 THR B C 1
ATOM 2967 O O . THR B 1 61 ? 47.356 8.049 35.535 1.00 30.31 62 THR B O 1
ATOM 2971 N N . THR B 1 62 ? 48.398 6.538 36.830 1.00 42.46 63 THR B N 1
ATOM 2972 C CA . THR B 1 62 ? 48.706 7.499 37.877 1.00 42.79 63 THR B CA 1
ATOM 2973 C C . THR B 1 62 ? 50.209 7.739 37.947 1.00 45.48 63 THR B C 1
ATOM 2974 O O . THR B 1 62 ? 50.984 6.806 38.159 1.00 49.01 63 THR B O 1
ATOM 2978 N N . PHE B 1 63 ? 50.617 8.989 37.755 1.00 44.71 64 PHE B N 1
ATOM 2979 C CA . PHE B 1 63 ? 52.026 9.358 37.838 1.00 46.03 64 PHE B CA 1
ATOM 2980 C C . PHE B 1 63 ? 52.396 9.760 39.266 1.00 53.47 64 PHE B C 1
ATOM 2981 O O . PHE B 1 63 ? 51.533 10.153 40.052 1.00 54.74 64 PHE B O 1
ATOM 2989 N N . SER B 1 64 ? 53.680 9.655 39.597 1.00 52.45 65 SER B N 1
ATOM 2990 C CA . SER B 1 64 ? 54.162 10.024 40.924 1.00 52.81 65 SER B CA 1
ATOM 2991 C C . SER B 1 64 ? 54.162 11.538 41.106 1.00 51.55 65 SER B C 1
ATOM 2992 O O . SER B 1 64 ? 54.153 12.289 40.131 1.00 55.19 65 SER B O 1
ATOM 2995 N N . SER B 1 65 ? 54.178 11.983 42.358 1.00 52.00 66 SER B N 1
ATOM 2996 C CA . SER B 1 65 ? 54.147 13.409 42.663 1.00 50.07 66 SER B CA 1
ATOM 2997 C C . SER B 1 65 ? 55.552 13.983 42.823 1.00 50.32 66 SER B C 1
ATOM 2998 O O . SER B 1 65 ? 55.739 15.040 43.427 1.00 52.74 66 SER B O 1
ATOM 3001 N N . LEU B 1 66 ? 56.536 13.280 42.274 1.00 47.79 67 LEU B N 1
ATOM 3002 C CA . LEU B 1 66 ? 57.921 13.725 42.341 1.00 45.73 67 LEU B CA 1
ATOM 3003 C C . LEU B 1 66 ? 58.153 14.954 41.468 1.00 39.66 67 LEU B C 1
ATOM 3004 O O . LEU B 1 66 ? 58.988 15.802 41.784 1.00 38.97 67 LEU B O 1
ATOM 3009 N N . GLU B 1 67 ? 57.407 15.046 40.372 1.00 33.46 68 GLU B N 1
ATOM 3010 C CA . GLU B 1 67 ? 57.521 16.183 39.468 1.00 29.70 68 GLU B CA 1
ATOM 3011 C C . GLU B 1 67 ? 56.981 17.449 40.130 1.00 36.08 68 GLU B C 1
ATOM 3012 O O . GLU B 1 67 ? 56.092 17.381 40.981 1.00 36.17 68 GLU B O 1
ATOM 3018 N N . THR B 1 68 ? 57.529 18.601 39.748 1.00 32.86 69 THR B N 1
ATOM 3019 C CA . THR B 1 68 ? 57.137 19.874 40.352 1.00 38.15 69 THR B CA 1
ATOM 3020 C C . THR B 1 68 ? 56.850 20.953 39.313 1.00 40.86 69 THR B C 1
ATOM 3021 O O . THR B 1 68 ? 57.177 20.802 38.135 1.00 45.13 69 THR B O 1
ATOM 3025 N N . GLY B 1 69 ? 56.245 22.047 39.769 1.00 41.16 70 GLY B N 1
ATOM 3026 C CA . GLY B 1 69 ? 56.066 23.235 38.953 1.00 40.20 70 GLY B CA 1
ATOM 3027 C C . GLY B 1 69 ? 55.060 23.095 37.829 1.00 38.05 70 GLY B C 1
ATOM 3028 O O . GLY B 1 69 ? 54.182 22.232 37.865 1.00 35.03 70 GLY B O 1
ATOM 3029 N N . CYS B 1 70 ? 55.195 23.955 36.823 1.00 37.24 71 CYS B N 1
ATOM 3030 C CA . CYS B 1 70 ? 54.292 23.947 35.682 1.00 35.28 71 CYS B CA 1
ATOM 3031 C C . CYS B 1 70 ? 54.445 22.659 34.883 1.00 33.62 71 CYS B C 1
ATOM 3032 O O . CYS B 1 70 ? 53.496 22.194 34.252 1.00 33.07 71 CYS B O 1
ATOM 3035 N N . LEU B 1 71 ? 55.647 22.089 34.918 1.00 32.30 72 LEU B N 1
ATOM 3036 C CA . LEU B 1 71 ? 55.928 20.838 34.222 1.00 36.38 72 LEU B CA 1
ATOM 3037 C C . LEU B 1 71 ? 55.041 19.709 34.734 1.00 36.43 72 LEU B C 1
ATOM 3038 O O . LEU B 1 71 ? 54.559 18.883 33.959 1.00 40.68 72 LEU B O 1
ATOM 3043 N N . LYS B 1 72 ? 54.840 19.678 36.046 1.00 37.50 73 LYS B N 1
ATOM 3044 C CA . LYS B 1 72 ? 53.940 18.716 36.670 1.00 38.06 73 LYS B CA 1
ATOM 3045 C C . LYS B 1 72 ? 52.522 18.893 36.143 1.00 35.37 73 LYS B C 1
ATOM 3046 O O . LYS B 1 72 ? 51.806 17.921 35.910 1.00 34.63 73 LYS B O 1
ATOM 3052 N N . GLU B 1 73 ? 52.130 20.150 35.963 1.00 35.36 74 GLU B N 1
ATOM 3053 C CA . GLU B 1 73 ? 50.813 20.492 35.450 1.00 37.52 74 GLU B CA 1
ATOM 3054 C C . GLU B 1 73 ? 50.677 20.093 33.982 1.00 36.58 74 GLU B C 1
ATOM 3055 O O . GLU B 1 73 ? 49.632 19.599 33.557 1.00 32.42 74 GLU B O 1
ATOM 3061 N N . SER B 1 74 ? 51.745 20.304 33.217 1.00 33.19 75 SER B N 1
ATOM 3062 C CA . SER B 1 74 ? 51.755 19.976 31.797 1.00 30.20 75 SER B CA 1
ATOM 3063 C C . SER B 1 74 ? 51.559 18.484 31.557 1.00 30.94 75 SER B C 1
ATOM 3064 O O . SER B 1 74 ? 50.852 18.082 30.633 1.00 28.17 75 SER B O 1
ATOM 3067 N N . VAL B 1 75 ? 52.191 17.666 32.392 1.00 31.30 76 VAL B N 1
ATOM 3068 C CA . VAL B 1 75 ? 52.060 16.220 32.278 1.00 32.44 76 VAL B CA 1
ATOM 3069 C C . VAL B 1 75 ? 50.607 15.798 32.514 1.00 32.19 76 VAL B C 1
ATOM 3070 O O . VAL B 1 75 ? 50.085 14.924 31.819 1.00 32.18 76 VAL B O 1
ATOM 3074 N N . GLN B 1 76 ? 49.952 16.441 33.478 1.00 28.12 77 GLN B N 1
ATOM 3075 C CA . GLN B 1 76 ? 48.546 16.170 33.757 1.00 33.46 77 GLN B CA 1
ATOM 3076 C C . GLN B 1 76 ? 47.636 16.647 32.625 1.00 30.65 77 GLN B C 1
ATOM 3077 O O . GLN B 1 76 ? 46.661 15.977 32.284 1.00 36.81 77 GLN B O 1
ATOM 3083 N N . VAL B 1 77 ? 47.954 17.806 32.055 1.00 25.30 78 VAL B N 1
ATOM 3084 C CA . VAL B 1 77 ? 47.208 18.332 30.917 1.00 25.87 78 VAL B CA 1
ATOM 3085 C C . VAL B 1 77 ? 47.345 17.393 29.723 1.00 29.01 78 VAL B C 1
ATOM 3086 O O . VAL B 1 77 ? 46.368 17.108 29.025 1.00 29.95 78 VAL B O 1
ATOM 3090 N N . MET B 1 78 ? 48.561 16.904 29.509 1.00 27.22 79 MET B N 1
ATOM 3091 C CA . MET B 1 78 ? 48.836 15.958 28.437 1.00 25.74 79 MET B CA 1
ATOM 3092 C C . MET B 1 78 ? 47.983 14.702 28.598 1.00 27.89 79 MET B C 1
ATOM 3093 O O . MET B 1 78 ? 47.302 14.277 27.663 1.00 28.14 79 MET B O 1
ATOM 3098 N N . LYS B 1 79 ? 48.013 14.121 29.794 1.00 25.89 80 LYS B N 1
ATOM 3099 C CA . LYS B 1 79 ? 47.273 12.894 30.065 1.00 26.50 80 LYS B CA 1
ATOM 3100 C C . LYS B 1 79 ? 45.765 13.124 30.034 1.00 27.88 80 LYS B C 1
ATOM 3101 O O . LYS B 1 79 ? 45.009 12.252 29.608 1.00 28.19 80 LYS B O 1
ATOM 3107 N N . ALA B 1 80 ? 45.326 14.295 30.484 1.00 22.61 81 ALA B N 1
ATOM 3108 C CA . ALA B 1 80 ? 43.908 14.630 30.429 1.00 22.97 81 ALA B CA 1
ATOM 3109 C C . ALA B 1 80 ? 43.433 14.766 28.981 1.00 29.11 81 ALA B C 1
ATOM 3110 O O . ALA B 1 80 ? 42.322 14.359 28.640 1.00 25.22 81 ALA B O 1
ATOM 3112 N N . GLU B 1 81 ? 44.276 15.333 28.123 1.00 30.05 82 GLU B N 1
ATOM 3113 C CA . GLU B 1 81 ? 43.894 15.504 26.728 1.00 27.04 82 GLU B CA 1
ATOM 3114 C C . GLU B 1 81 ? 43.965 14.178 25.982 1.00 24.29 82 GLU B C 1
ATOM 3115 O O . GLU B 1 81 ? 43.219 13.956 25.029 1.00 27.85 82 GLU B O 1
ATOM 3121 N N . VAL B 1 82 ? 44.858 13.296 26.418 1.00 24.59 83 VAL B N 1
ATOM 3122 C CA . VAL B 1 82 ? 44.864 11.925 25.917 1.00 24.76 83 VAL B CA 1
ATOM 3123 C C . VAL B 1 82 ? 43.552 11.244 26.308 1.00 26.32 83 VAL B C 1
ATOM 3124 O O . VAL B 1 82 ? 42.984 10.474 25.532 1.00 22.52 83 VAL B O 1
ATOM 3128 N N . ASP B 1 83 ? 43.069 11.547 27.510 1.00 25.87 84 ASP B N 1
ATOM 3129 C CA . ASP B 1 83 ? 41.784 11.038 27.975 1.00 26.63 84 ASP B CA 1
ATOM 3130 C C . ASP B 1 83 ? 40.650 11.584 27.110 1.00 28.63 84 ASP B C 1
ATOM 3131 O O . ASP B 1 83 ? 39.743 10.845 26.723 1.00 27.36 84 ASP B O 1
ATOM 3136 N N . ASN B 1 84 ? 40.707 12.880 26.809 1.00 28.19 85 ASN B N 1
ATOM 3137 C CA . ASN B 1 84 ? 39.693 13.520 25.975 1.00 31.25 85 ASN B CA 1
ATOM 3138 C C . ASN B 1 84 ? 39.638 12.927 24.572 1.00 25.19 85 ASN B C 1
ATOM 3139 O O . ASN B 1 84 ? 38.564 12.771 23.995 1.00 28.81 85 ASN B O 1
ATOM 3144 N N . MET B 1 85 ? 40.803 12.603 24.026 1.00 23.85 86 MET B N 1
ATOM 3145 C CA . MET B 1 85 ? 40.873 11.973 22.714 1.00 22.56 86 MET B CA 1
ATOM 3146 C C . MET B 1 85 ? 40.205 10.598 22.753 1.00 26.30 86 MET B C 1
ATOM 3147 O O . MET B 1 85 ? 39.505 10.207 21.815 1.00 29.98 86 MET B O 1
ATOM 3152 N N . ALA B 1 86 ? 40.413 9.877 23.850 1.00 23.95 87 ALA B N 1
ATOM 3153 C CA . ALA B 1 86 ? 39.799 8.570 24.046 1.00 24.96 87 ALA B CA 1
ATOM 3154 C C . ALA B 1 86 ? 38.274 8.662 24.069 1.00 28.58 87 ALA B C 1
ATOM 3155 O O . ALA B 1 86 ? 37.589 7.855 23.439 1.00 21.10 87 ALA B O 1
ATOM 3157 N N . LYS B 1 87 ? 37.747 9.639 24.801 1.00 21.54 88 LYS B N 1
ATOM 3158 C CA . LYS B 1 87 ? 36.303 9.832 24.880 1.00 33.25 88 LYS B CA 1
ATOM 3159 C C . LYS B 1 87 ? 35.735 10.157 23.503 1.00 30.32 88 LYS B C 1
ATOM 3160 O O . LYS B 1 87 ? 34.686 9.640 23.108 1.00 31.57 88 LYS B O 1
ATOM 3166 N N . SER B 1 88 ? 36.443 11.014 22.778 1.00 28.77 89 SER B N 1
ATOM 3167 C CA . SER B 1 88 ? 36.045 11.403 21.434 1.00 26.24 89 SER B CA 1
ATOM 3168 C C . SER B 1 88 ? 35.991 10.201 20.496 1.00 25.60 89 SER B C 1
ATOM 3169 O O . SER B 1 88 ? 35.008 10.011 19.781 1.00 27.22 89 SER B O 1
ATOM 3172 N N . HIS B 1 89 ? 37.042 9.385 20.509 1.00 23.00 90 HIS B N 1
ATOM 3173 C CA . HIS B 1 89 ? 37.090 8.196 19.661 1.00 25.16 90 HIS B CA 1
ATOM 3174 C C . HIS B 1 89 ? 36.005 7.195 20.031 1.00 27.89 90 HIS B C 1
ATOM 3175 O O . HIS B 1 89 ? 35.556 6.413 19.189 1.00 19.32 90 HIS B O 1
ATOM 3182 N N . LEU B 1 90 ? 35.589 7.220 21.293 1.00 23.62 91 LEU B N 1
ATOM 3183 C CA . LEU B 1 90 ? 34.538 6.326 21.754 1.00 25.26 91 LEU B CA 1
ATOM 3184 C C . LEU B 1 90 ? 33.197 6.732 21.162 1.00 21.93 91 LEU B C 1
ATOM 3185 O O . LEU B 1 90 ? 32.464 5.886 20.651 1.00 26.32 91 LEU B O 1
ATOM 3190 N N . GLN B 1 91 ? 32.878 8.022 21.227 1.00 21.72 92 GLN B N 1
ATOM 3191 C CA . GLN B 1 91 ? 31.629 8.514 20.656 1.00 25.02 92 GLN B CA 1
ATOM 3192 C C . GLN B 1 91 ? 31.620 8.344 19.139 1.00 20.76 92 GLN B C 1
ATOM 3193 O O . GLN B 1 91 ? 30.584 8.035 18.549 1.00 24.46 92 GLN B O 1
ATOM 3199 N N . ILE B 1 92 ? 32.774 8.538 18.511 1.00 19.54 93 ILE B N 1
ATOM 3200 C CA . ILE B 1 92 ? 32.883 8.356 17.067 1.00 18.55 93 ILE B CA 1
ATOM 3201 C C . ILE B 1 92 ? 32.576 6.907 16.683 1.00 19.46 93 ILE B C 1
ATOM 3202 O O . ILE B 1 92 ? 31.858 6.655 15.715 1.00 23.17 93 ILE B O 1
ATOM 3207 N N . SER B 1 93 ? 33.101 5.961 17.456 1.00 19.46 94 SER B N 1
ATOM 3208 C CA . SER B 1 93 ? 32.836 4.544 17.220 1.00 20.71 94 SER B CA 1
ATOM 3209 C C . SER B 1 93 ? 31.348 4.224 17.370 1.00 21.16 94 SER B C 1
ATOM 3210 O O . SER B 1 93 ? 30.814 3.346 16.692 1.00 21.44 94 SER B O 1
ATOM 3213 N N . GLN B 1 94 ? 30.685 4.940 18.267 1.00 21.90 95 GLN B N 1
ATOM 3214 C CA . GLN B 1 94 ? 29.259 4.747 18.484 1.00 23.14 95 GLN B CA 1
ATOM 3215 C C . GLN B 1 94 ? 28.463 5.295 17.313 1.00 22.52 95 GLN B C 1
ATOM 3216 O O . GLN B 1 94 ? 27.477 4.694 16.888 1.00 23.70 95 GLN B O 1
ATOM 3222 N N . LEU B 1 95 ? 28.895 6.439 16.793 1.00 21.39 96 LEU B N 1
ATOM 3223 C CA . LEU B 1 95 ? 28.227 7.055 15.654 1.00 25.77 96 LEU B CA 1
ATOM 3224 C C . LEU B 1 95 ? 28.492 6.259 14.378 1.00 25.37 96 LEU B C 1
ATOM 3225 O O . LEU B 1 95 ? 27.630 6.175 13.506 1.00 26.28 96 LEU B O 1
ATOM 3230 N N . LEU B 1 96 ? 29.684 5.677 14.268 1.00 24.19 97 LEU B N 1
ATOM 3231 C CA . LEU B 1 96 ? 29.989 4.796 13.145 1.00 25.21 97 LEU B CA 1
ATOM 3232 C C . LEU B 1 96 ? 29.045 3.598 13.166 1.00 26.99 97 LEU B C 1
ATOM 3233 O O . LEU B 1 96 ? 28.586 3.131 12.126 1.00 23.13 97 LEU B O 1
ATOM 3238 N N . GLN B 1 97 ? 28.743 3.119 14.366 1.00 23.34 98 GLN B N 1
ATOM 3239 C CA . GLN B 1 97 ? 27.885 1.956 14.530 1.00 24.45 98 GLN B CA 1
ATOM 3240 C C . GLN B 1 97 ? 26.421 2.255 14.208 1.00 25.25 98 GLN B C 1
ATOM 3241 O O . GLN B 1 97 ? 25.776 1.507 13.473 1.00 23.94 98 GLN B O 1
ATOM 3247 N N A ASP B 1 98 ? 25.913 3.354 14.756 0.56 24.96 99 ASP B N 1
ATOM 3248 N N B ASP B 1 98 ? 25.897 3.350 14.749 0.44 25.13 99 ASP B N 1
ATOM 3249 C CA A ASP B 1 98 ? 24.499 3.694 14.639 0.56 27.78 99 ASP B CA 1
ATOM 3250 C CA B ASP B 1 98 ? 24.475 3.655 14.607 0.44 28.20 99 ASP B CA 1
ATOM 3251 C C A ASP B 1 98 ? 24.152 4.359 13.307 0.56 29.09 99 ASP B C 1
ATOM 3252 C C B ASP B 1 98 ? 24.145 4.357 13.289 0.44 29.01 99 ASP B C 1
ATOM 3253 O O A ASP B 1 98 ? 23.087 4.109 12.740 0.56 30.61 99 ASP B O 1
ATOM 3254 O O B ASP B 1 98 ? 23.079 4.135 12.714 0.44 30.47 99 ASP B O 1
ATOM 3263 N N . ASP B 1 99 ? 25.054 5.201 12.811 1.00 26.25 100 ASP B N 1
ATOM 3264 C CA . ASP B 1 99 ? 24.780 6.012 11.627 1.00 21.13 100 ASP B CA 1
ATOM 3265 C C . ASP B 1 99 ? 25.363 5.462 10.327 1.00 33.80 100 ASP B C 1
ATOM 3266 O O . ASP B 1 99 ? 24.899 5.816 9.240 1.00 26.06 100 ASP B O 1
ATOM 3271 N N . VAL B 1 100 ? 26.381 4.615 10.427 1.00 30.99 101 VAL B N 1
ATOM 3272 C CA . VAL B 1 100 ? 26.941 3.996 9.232 1.00 18.88 101 VAL B CA 1
ATOM 3273 C C . VAL B 1 100 ? 26.560 2.519 9.166 1.00 30.69 101 VAL B C 1
ATOM 3274 O O . VAL B 1 100 ? 25.791 2.114 8.296 1.00 31.57 101 VAL B O 1
ATOM 3278 N N . GLU B 1 101 ? 27.084 1.723 10.093 1.00 20.26 102 GLU B N 1
ATOM 3279 C CA . GLU B 1 101 ? 26.783 0.293 10.136 1.00 22.18 102 GLU B CA 1
ATOM 3280 C C . GLU B 1 101 ? 25.279 0.006 10.178 1.00 27.32 102 GLU B C 1
ATOM 3281 O O . GLU B 1 101 ? 24.761 -0.720 9.331 1.00 27.38 102 GLU B O 1
ATOM 3287 N N . ASN B 1 102 ? 24.583 0.582 11.156 1.00 26.47 103 ASN B N 1
ATOM 3288 C CA . ASN B 1 102 ? 23.154 0.330 11.330 1.00 27.98 103 ASN B CA 1
ATOM 3289 C C . ASN B 1 102 ? 22.291 0.918 10.215 1.00 27.41 103 ASN B C 1
ATOM 3290 O O . ASN B 1 102 ? 21.123 0.553 10.071 1.00 31.44 103 ASN B O 1
ATOM 3295 N N . ALA B 1 103 ? 22.862 1.827 9.433 1.00 22.79 104 ALA B N 1
ATOM 3296 C CA . ALA B 1 103 ? 22.165 2.378 8.276 1.00 25.06 104 ALA B CA 1
ATOM 3297 C C . ALA B 1 103 ? 21.822 1.272 7.280 1.00 28.22 104 ALA B C 1
ATOM 3298 O O . ALA B 1 103 ? 20.716 1.235 6.736 1.00 27.75 104 ALA B O 1
ATOM 3300 N N . PHE B 1 104 ? 22.772 0.370 7.046 1.00 31.25 105 PHE B N 1
ATOM 3301 C CA . PHE B 1 104 ? 22.558 -0.740 6.120 1.00 29.66 105 PHE B CA 1
ATOM 3302 C C . PHE B 1 104 ? 21.497 -1.688 6.652 1.00 33.05 105 PHE B C 1
ATOM 3303 O O . PHE B 1 104 ? 20.756 -2.300 5.883 1.00 38.07 105 PHE B O 1
ATOM 3311 N N . THR B 1 105 ? 21.429 -1.803 7.973 1.00 28.66 106 THR B N 1
ATOM 3312 C CA . THR B 1 105 ? 20.451 -2.671 8.607 1.00 32.10 106 THR B CA 1
ATOM 3313 C C . THR B 1 105 ? 19.047 -2.102 8.435 1.00 31.94 106 THR B C 1
ATOM 3314 O O . THR B 1 105 ? 18.104 -2.838 8.147 1.00 38.81 106 THR B O 1
ATOM 3318 N N . ARG B 1 106 ? 18.914 -0.789 8.598 1.00 29.63 107 ARG B N 1
ATOM 3319 C CA . ARG B 1 106 ? 17.631 -0.124 8.389 1.00 32.69 107 ARG B CA 1
ATOM 3320 C C . ARG B 1 106 ? 17.192 -0.211 6.927 1.00 41.26 107 ARG B C 1
ATOM 3321 O O . ARG B 1 106 ? 16.005 -0.371 6.632 1.00 44.09 107 ARG B O 1
ATOM 3329 N N . TYR B 1 107 ? 18.155 -0.112 6.015 1.00 35.05 108 TYR B N 1
ATOM 3330 C CA . TYR B 1 107 ? 17.864 -0.189 4.588 1.00 38.35 108 TYR B CA 1
ATOM 3331 C C . TYR B 1 107 ? 17.412 -1.594 4.197 1.00 38.58 108 TYR B C 1
ATOM 3332 O O . TYR B 1 107 ? 16.463 -1.759 3.429 1.00 29.73 108 TYR B O 1
ATOM 3341 N N . ALA B 1 108 ? 18.096 -2.598 4.738 1.00 42.25 109 ALA B N 1
ATOM 3342 C CA . ALA B 1 108 ? 17.796 -3.996 4.449 1.00 43.03 109 ALA B CA 1
ATOM 3343 C C . ALA B 1 108 ? 16.358 -4.349 4.804 1.00 43.37 109 ALA B C 1
ATOM 3344 O O . ALA B 1 108 ? 15.705 -5.118 4.094 1.00 44.35 109 ALA B O 1
ATOM 3346 N N . ALA B 1 109 ? 15.871 -3.783 5.903 1.00 42.17 110 ALA B N 1
ATOM 3347 C CA . ALA B 1 109 ? 14.509 -4.039 6.358 1.00 42.25 110 ALA B CA 1
ATOM 3348 C C . ALA B 1 109 ? 13.488 -3.421 5.409 1.00 50.72 110 ALA B C 1
ATOM 3349 O O . ALA B 1 109 ? 12.485 -4.048 5.067 1.00 54.27 110 ALA B O 1
ATOM 3351 N N . SER B 1 110 ? 13.752 -2.188 4.986 1.00 49.18 111 SER B N 1
ATOM 3352 C CA . SER B 1 110 ? 12.854 -1.474 4.088 1.00 51.80 111 SER B CA 1
ATOM 3353 C C . SER B 1 110 ? 12.847 -2.105 2.699 1.00 56.12 111 SER B C 1
ATOM 3354 O O . SER B 1 110 ? 11.802 -2.191 2.053 1.00 57.01 111 SER B O 1
ATOM 3357 N N . LEU B 1 111 ? 14.019 -2.543 2.249 1.00 55.62 112 LEU B N 1
ATOM 3358 C CA . LEU B 1 111 ? 14.157 -3.182 0.944 1.00 54.16 112 LEU B CA 1
ATOM 3359 C C . LEU B 1 111 ? 13.394 -4.502 0.893 1.00 55.95 112 LEU B C 1
ATOM 3360 O O . LEU B 1 111 ? 12.800 -4.851 -0.130 1.00 53.97 112 LEU B O 1
ATOM 3365 N N . LYS B 1 112 ? 13.418 -5.231 2.005 1.00 56.20 113 LYS B N 1
ATOM 3366 C CA . LYS B 1 112 ? 12.735 -6.514 2.105 1.00 55.36 113 LYS B CA 1
ATOM 3367 C C . LYS B 1 112 ? 11.227 -6.343 1.969 1.00 56.63 113 LYS B C 1
ATOM 3368 O O . LYS B 1 112 ? 10.571 -7.090 1.240 1.00 56.28 113 LYS B O 1
ATOM 3374 N N . ASP B 1 113 ? 10.681 -5.356 2.672 1.00 55.59 114 ASP B N 1
ATOM 3375 C CA . ASP B 1 113 ? 9.251 -5.083 2.612 1.00 60.48 114 ASP B CA 1
ATOM 3376 C C . ASP B 1 113 ? 8.859 -4.525 1.248 1.00 57.83 114 ASP B C 1
ATOM 3377 O O . ASP B 1 113 ? 7.758 -4.771 0.761 1.00 61.49 114 ASP B O 1
ATOM 3382 N N . LYS B 1 114 ? 9.766 -3.775 0.634 1.00 53.68 115 LYS B N 1
ATOM 3383 C CA . LYS B 1 114 ? 9.509 -3.217 -0.686 1.00 52.12 115 LYS B CA 1
ATOM 3384 C C . LYS B 1 114 ? 9.490 -4.331 -1.726 1.00 50.49 115 LYS B C 1
ATOM 3385 O O . LYS B 1 114 ? 8.639 -4.349 -2.614 1.00 48.40 115 LYS B O 1
ATOM 3391 N N . LYS B 1 115 ? 10.427 -5.264 -1.599 1.00 47.82 116 LYS B N 1
ATOM 3392 C CA . LYS B 1 115 ? 10.509 -6.397 -2.511 1.00 44.71 116 LYS B CA 1
ATOM 3393 C C . LYS B 1 115 ? 9.241 -7.244 -2.479 1.00 47.94 116 LYS B C 1
ATOM 3394 O O . LYS B 1 115 ? 8.776 -7.714 -3.518 1.00 45.09 116 LYS B O 1
ATOM 3400 N N . LYS B 1 116 ? 8.683 -7.434 -1.286 1.00 50.23 117 LYS B N 1
ATOM 3401 C CA . LYS B 1 116 ? 7.504 -8.279 -1.122 1.00 56.50 117 LYS B CA 1
ATOM 3402 C C . LYS B 1 116 ? 6.315 -7.716 -1.895 1.00 57.53 117 LYS B C 1
ATOM 3403 O O . LYS B 1 116 ? 5.441 -8.465 -2.326 1.00 60.23 117 LYS B O 1
ATOM 3409 N N . MET B 1 117 ? 6.298 -6.398 -2.079 1.00 55.51 118 MET B N 1
ATOM 3410 C CA . MET B 1 117 ? 5.203 -5.725 -2.771 1.00 57.63 118 MET B CA 1
ATOM 3411 C C . MET B 1 117 ? 5.354 -5.805 -4.285 1.00 56.30 118 MET B C 1
ATOM 3412 O O . MET B 1 117 ? 4.379 -6.048 -4.997 1.00 59.28 118 MET B O 1
ATOM 3417 N N . ILE B 1 118 ? 6.573 -5.587 -4.774 1.00 51.08 119 ILE B N 1
ATOM 3418 C CA . ILE B 1 118 ? 6.854 -5.742 -6.196 1.00 41.45 119 ILE B CA 1
ATOM 3419 C C . ILE B 1 118 ? 6.570 -7.178 -6.622 1.00 43.46 119 ILE B C 1
ATOM 3420 O O . ILE B 1 118 ? 5.821 -7.412 -7.572 1.00 42.14 119 ILE B O 1
ATOM 3425 N N . VAL B 1 119 ? 7.156 -8.132 -5.901 1.00 45.25 120 VAL B N 1
ATOM 3426 C CA . VAL B 1 119 ? 7.001 -9.550 -6.217 1.00 54.53 120 VAL B CA 1
ATOM 3427 C C . VAL B 1 119 ? 5.531 -9.969 -6.173 1.00 63.52 120 VAL B C 1
ATOM 3428 O O . VAL B 1 119 ? 5.079 -10.771 -6.989 1.00 65.11 120 VAL B O 1
ATOM 3432 N N . SER B 1 120 ? 4.787 -9.400 -5.230 1.00 69.09 121 SER B N 1
ATOM 3433 C CA . SER B 1 120 ? 3.356 -9.660 -5.113 1.00 72.65 121 SER B CA 1
ATOM 3434 C C . SER B 1 120 ? 2.596 -9.280 -6.382 1.00 79.65 121 SER B C 1
ATOM 3435 O O . SER B 1 120 ? 1.873 -10.097 -6.953 1.00 82.56 121 SER B O 1
ATOM 3438 N N . GLY B 1 121 ? 2.774 -8.039 -6.823 1.00 81.62 122 GLY B N 1
ATOM 3439 C CA . GLY B 1 121 ? 1.987 -7.496 -7.914 1.00 84.94 122 GLY B CA 1
ATOM 3440 C C . GLY B 1 121 ? 2.460 -7.825 -9.318 1.00 84.85 122 GLY B C 1
ATOM 3441 O O . GLY B 1 121 ? 1.896 -7.321 -10.290 1.00 90.10 122 GLY B O 1
ATOM 3442 N N . ILE B 1 122 ? 3.485 -8.663 -9.441 1.00 78.68 123 ILE B N 1
ATOM 3443 C CA . ILE B 1 122 ? 3.996 -9.003 -10.765 1.00 72.26 123 ILE B CA 1
ATOM 3444 C C . ILE B 1 122 ? 4.077 -10.514 -10.997 1.00 69.13 123 ILE B C 1
ATOM 3445 O O . ILE B 1 122 ? 4.003 -10.974 -12.136 1.00 67.42 123 ILE B O 1
ATOM 3450 N N . GLU B 1 123 ? 4.210 -11.288 -9.925 1.00 78.33 124 GLU B N 1
ATOM 3451 C CA . GLU B 1 123 ? 4.369 -12.730 -10.070 1.00 76.65 124 GLU B CA 1
ATOM 3452 C C . GLU B 1 123 ? 3.048 -13.378 -10.454 1.00 71.82 124 GLU B C 1
ATOM 3453 O O . GLU B 1 123 ? 3.021 -14.389 -11.154 1.00 69.20 124 GLU B O 1
ATOM 3459 N N . LYS B 1 124 ? 1.951 -12.786 -9.995 1.00 68.04 125 LYS B N 1
ATOM 3460 C CA . LYS B 1 124 ? 0.625 -13.260 -10.361 1.00 67.03 125 LYS B CA 1
ATOM 3461 C C . LYS B 1 124 ? 0.353 -12.960 -11.831 1.00 61.95 125 LYS B C 1
ATOM 3462 O O . LYS B 1 124 ? -0.162 -13.805 -12.565 1.00 57.11 125 LYS B O 1
ATOM 3468 N N . VAL B 1 125 ? 0.714 -11.751 -12.249 1.00 58.83 126 VAL B N 1
ATOM 3469 C CA . VAL B 1 125 ? 0.534 -11.318 -13.629 1.00 55.42 126 VAL B CA 1
ATOM 3470 C C . VAL B 1 125 ? 1.346 -12.189 -14.586 1.00 55.62 126 VAL B C 1
ATOM 3471 O O . VAL B 1 125 ? 0.868 -12.561 -15.658 1.00 49.24 126 VAL B O 1
ATOM 3475 N N . HIS B 1 126 ? 2.567 -12.524 -14.182 1.00 52.28 127 HIS B N 1
ATOM 3476 C CA . HIS B 1 126 ? 3.447 -13.350 -15.001 1.00 54.45 127 HIS B CA 1
ATOM 3477 C C . HIS B 1 126 ? 2.914 -14.773 -15.158 1.00 58.64 127 HIS B C 1
ATOM 3478 O O . HIS B 1 126 ? 3.017 -15.366 -16.231 1.00 60.51 127 HIS B O 1
ATOM 3485 N N . LYS B 1 127 ? 2.350 -15.319 -14.085 1.00 58.38 128 LYS B N 1
ATOM 3486 C CA . LYS B 1 127 ? 1.787 -16.664 -14.130 1.00 58.33 128 LYS B CA 1
ATOM 3487 C C . LYS B 1 127 ? 0.579 -16.720 -15.057 1.00 58.05 128 LYS B C 1
ATOM 3488 O O . LYS B 1 127 ? 0.373 -17.710 -15.760 1.00 53.11 128 LYS B O 1
ATOM 3494 N N . ASP B 1 128 ? -0.215 -15.654 -15.059 1.00 51.53 129 ASP B N 1
ATOM 3495 C CA . ASP B 1 128 ? -1.388 -15.590 -15.920 1.00 50.84 129 ASP B CA 1
ATOM 3496 C C . ASP B 1 128 ? -0.979 -15.584 -17.388 1.00 53.07 129 ASP B C 1
ATOM 3497 O O . ASP B 1 128 ? -1.671 -16.144 -18.236 1.00 53.10 129 ASP B O 1
ATOM 3502 N N . LYS B 1 129 ? 0.151 -14.945 -17.678 1.00 54.58 130 LYS B N 1
ATOM 3503 C CA . LYS B 1 129 ? 0.707 -14.936 -19.025 1.00 53.88 130 LYS B CA 1
ATOM 3504 C C . LYS B 1 129 ? 1.104 -16.348 -19.436 1.00 51.12 130 LYS B C 1
ATOM 3505 O O . LYS B 1 129 ? 0.780 -16.802 -20.534 1.00 52.55 130 LYS B O 1
ATOM 3511 N N . LEU B 1 130 ? 1.793 -17.043 -18.538 1.00 52.17 131 LEU B N 1
ATOM 3512 C CA . LEU B 1 130 ? 2.249 -18.404 -18.799 1.00 56.68 131 LEU B CA 1
ATOM 3513 C C . LEU B 1 130 ? 1.083 -19.391 -18.824 1.00 55.82 131 LEU B C 1
ATOM 3514 O O . LEU B 1 130 ? 1.121 -20.392 -19.540 1.00 55.56 131 LEU B O 1
ATOM 3519 N N . SER B 1 131 ? 0.046 -19.103 -18.043 1.00 56.98 132 SER B N 1
ATOM 3520 C CA . SER B 1 131 ? -1.131 -19.964 -17.990 1.00 59.52 132 SER B CA 1
ATOM 3521 C C . SER B 1 131 ? -1.932 -19.869 -19.284 1.00 60.02 132 SER B C 1
ATOM 3522 O O . SER B 1 131 ? -2.366 -20.884 -19.831 1.00 59.40 132 SER B O 1
ATOM 3525 N N . LYS B 1 132 ? -2.125 -18.646 -19.768 1.00 60.18 133 LYS B N 1
ATOM 3526 C CA . LYS B 1 132 ? -2.832 -18.422 -21.024 1.00 58.77 133 LYS B CA 1
ATOM 3527 C C . LYS B 1 132 ? -2.066 -19.031 -22.192 1.00 57.39 133 LYS B C 1
ATOM 3528 O O . LYS B 1 132 ? -2.663 -19.582 -23.117 1.00 57.76 133 LYS B O 1
ATOM 3534 N N . HIS B 1 133 ? -0.740 -18.937 -22.137 1.00 55.40 134 HIS B N 1
ATOM 3535 C CA . HIS B 1 133 ? 0.109 -19.440 -23.210 1.00 52.65 134 HIS B CA 1
ATOM 3536 C C . HIS B 1 133 ? 0.039 -20.961 -23.307 1.00 56.58 134 HIS B C 1
ATOM 3537 O O . HIS B 1 133 ? 0.087 -21.523 -24.401 1.00 59.95 134 HIS B O 1
ATOM 3544 N N . GLN B 1 134 ? -0.071 -21.624 -22.159 1.00 54.91 135 GLN B N 1
ATOM 3545 C CA . GLN B 1 134 ? -0.232 -23.073 -22.130 1.00 61.99 135 GLN B CA 1
ATOM 3546 C C . GLN B 1 134 ? -1.583 -23.487 -22.701 1.00 60.45 135 GLN B C 1
ATOM 3547 O O . GLN B 1 134 ? -1.703 -24.524 -23.353 1.00 62.63 135 GLN B O 1
ATOM 3553 N N . ALA B 1 135 ? -2.600 -22.674 -22.440 1.00 60.23 136 ALA B N 1
ATOM 3554 C CA . ALA B 1 135 ? -3.936 -22.940 -22.951 1.00 53.71 136 ALA B CA 1
ATOM 3555 C C . ALA B 1 135 ? -3.954 -22.791 -24.467 1.00 53.39 136 ALA B C 1
ATOM 3556 O O . ALA B 1 135 ? -4.702 -23.477 -25.164 1.00 53.56 136 ALA B O 1
ATOM 3558 N N . LEU B 1 136 ? -3.108 -21.897 -24.970 1.00 54.72 137 LEU B N 1
ATOM 3559 C CA . LEU B 1 136 ? -3.041 -21.617 -26.397 1.00 52.86 137 LEU B CA 1
ATOM 3560 C C . LEU B 1 136 ? -2.374 -22.748 -27.171 1.00 56.36 137 LEU B C 1
ATOM 3561 O O . LEU B 1 136 ? -2.901 -23.208 -28.183 1.00 57.75 137 LEU B O 1
ATOM 3566 N N . VAL B 1 137 ? -1.215 -23.191 -26.693 1.00 59.10 138 VAL B N 1
ATOM 3567 C CA . VAL B 1 137 ? -0.473 -24.249 -27.367 1.00 62.59 138 VAL B CA 1
ATOM 3568 C C . VAL B 1 137 ? -1.241 -25.568 -27.322 1.00 65.52 138 VAL B C 1
ATOM 3569 O O . VAL B 1 137 ? -1.067 -26.427 -28.185 1.00 66.68 138 VAL B O 1
ATOM 3573 N N . LYS B 1 138 ? -2.101 -25.719 -26.320 1.00 65.16 139 LYS B N 1
ATOM 3574 C CA . LYS B 1 138 ? -2.913 -26.922 -26.193 1.00 67.44 139 LYS B CA 1
ATOM 3575 C C . LYS B 1 138 ? -4.049 -26.908 -27.211 1.00 63.47 139 LYS B C 1
ATOM 3576 O O . LYS B 1 138 ? -4.346 -27.924 -27.837 1.00 67.51 139 LYS B O 1
ATOM 3582 N N . ALA B 1 139 ? -4.676 -25.747 -27.371 1.00 60.84 140 ALA B N 1
ATOM 3583 C CA . ALA B 1 139 ? -5.749 -25.579 -28.343 1.00 57.42 140 ALA B CA 1
ATOM 3584 C C . ALA B 1 139 ? -5.189 -25.577 -29.760 1.00 60.16 140 ALA B C 1
ATOM 3585 O O . ALA B 1 139 ? -5.824 -26.070 -30.692 1.00 61.08 140 ALA B O 1
ATOM 3587 N N . GLN B 1 140 ? -3.993 -25.019 -29.910 1.00 55.31 141 GLN B N 1
ATOM 3588 C CA . GLN B 1 140 ? -3.319 -24.981 -31.201 1.00 58.18 141 GLN B CA 1
ATOM 3589 C C . GLN B 1 140 ? -2.978 -26.388 -31.679 1.00 64.92 141 GLN B C 1
ATOM 3590 O O . GLN B 1 140 ? -3.088 -26.694 -32.867 1.00 68.17 141 GLN B O 1
ATOM 3596 N N . ASP B 1 141 ? -2.568 -27.242 -30.747 1.00 65.99 142 ASP B N 1
ATOM 3597 C CA . ASP B 1 141 ? -2.215 -28.619 -31.072 1.00 64.92 142 ASP B CA 1
ATOM 3598 C C . ASP B 1 141 ? -3.445 -29.437 -31.441 1.00 66.43 142 ASP B C 1
ATOM 3599 O O . ASP B 1 141 ? -3.408 -30.238 -32.375 1.00 66.57 142 ASP B O 1
ATOM 3604 N N . LYS B 1 142 ? -4.531 -29.231 -30.703 1.00 67.72 143 LYS B N 1
ATOM 3605 C CA . LYS B 1 142 ? -5.782 -29.934 -30.966 1.00 72.89 143 LYS B CA 1
ATOM 3606 C C . LYS B 1 142 ? -6.330 -29.609 -32.354 1.00 73.20 143 LYS B C 1
ATOM 3607 O O . LYS B 1 142 ? -6.820 -30.491 -33.060 1.00 75.97 143 LYS B O 1
ATOM 3613 N N . TYR B 1 143 ? -6.235 -28.342 -32.744 1.00 68.01 144 TYR B N 1
ATOM 3614 C CA . TYR B 1 143 ? -6.750 -27.895 -34.034 1.00 64.95 144 TYR B CA 1
ATOM 3615 C C . TYR B 1 143 ? -5.988 -28.509 -35.207 1.00 66.25 144 TYR B C 1
ATOM 3616 O O . TYR B 1 143 ? -6.595 -29.016 -36.149 1.00 64.01 144 TYR B O 1
ATOM 3625 N N . HIS B 1 144 ? -4.660 -28.468 -35.151 1.00 70.67 145 HIS B N 1
ATOM 3626 C CA . HIS B 1 144 ? -3.848 -28.972 -36.256 1.00 75.31 145 HIS B CA 1
ATOM 3627 C C . HIS B 1 144 ? -3.793 -30.496 -36.291 1.00 74.38 145 HIS B C 1
ATOM 3628 O O . HIS B 1 144 ? -3.578 -31.089 -37.348 1.00 74.21 145 HIS B O 1
ATOM 3635 N N . TYR B 1 145 ? -3.997 -31.129 -35.140 1.00 72.78 146 TYR B N 1
ATOM 3636 C CA . TYR B 1 145 ? -4.068 -32.585 -35.085 1.00 72.19 146 TYR B CA 1
ATOM 3637 C C . TYR B 1 145 ? -5.336 -33.094 -35.769 1.00 69.85 146 TYR B C 1
ATOM 3638 O O . TYR B 1 145 ? -5.343 -34.169 -36.367 1.00 69.18 146 TYR B O 1
ATOM 3647 N N . LEU B 1 146 ? -6.409 -32.316 -35.670 1.00 66.24 147 LEU B N 1
ATOM 3648 C CA . LEU B 1 146 ? -7.661 -32.654 -36.335 1.00 60.78 147 LEU B CA 1
ATOM 3649 C C . LEU B 1 146 ? -7.567 -32.374 -37.832 1.00 61.71 147 LEU B C 1
ATOM 3650 O O . LEU B 1 146 ? -8.092 -33.132 -38.649 1.00 61.82 147 LEU B O 1
ATOM 3655 N N . CYS B 1 147 ? -6.894 -31.280 -38.182 1.00 63.02 148 CYS B N 1
ATOM 3656 C CA . CYS B 1 147 ? -6.690 -30.910 -39.578 1.00 64.04 148 CYS B CA 1
ATOM 3657 C C . CYS B 1 147 ? -5.855 -31.954 -40.309 1.00 66.31 148 CYS B C 1
ATOM 3658 O O . CYS B 1 147 ? -6.089 -32.234 -41.486 1.00 64.18 148 CYS B O 1
ATOM 3661 N N . LYS B 1 148 ? -4.881 -32.527 -39.607 1.00 67.47 149 LYS B N 1
ATOM 3662 C CA . LYS B 1 148 ? -4.057 -33.578 -40.187 1.00 72.99 149 LYS B CA 1
ATOM 3663 C C . LYS B 1 148 ? -4.864 -34.869 -40.307 1.00 72.08 149 LYS B C 1
ATOM 3664 O O . LYS B 1 148 ? -4.568 -35.718 -41.146 1.00 76.53 149 LYS B O 1
ATOM 3670 N N . LYS B 1 149 ? -5.890 -35.009 -39.473 1.00 68.71 150 LYS B N 1
ATOM 3671 C CA . LYS B 1 149 ? -6.662 -36.244 -39.434 1.00 71.10 150 LYS B CA 1
ATOM 3672 C C . LYS B 1 149 ? -7.767 -36.233 -40.482 1.00 70.98 150 LYS B C 1
ATOM 3673 O O . LYS B 1 149 ? -8.079 -37.265 -41.079 1.00 73.72 150 LYS B O 1
ATOM 3679 N N . VAL B 1 150 ? -8.360 -35.063 -40.698 1.00 70.63 151 VAL B N 1
ATOM 3680 C CA . VAL B 1 150 ? -9.307 -34.879 -41.788 1.00 70.69 151 VAL B CA 1
ATOM 3681 C C . VAL B 1 150 ? -8.570 -35.102 -43.108 1.00 77.75 151 VAL B C 1
ATOM 3682 O O . VAL B 1 150 ? -9.119 -35.665 -44.061 1.00 76.59 151 VAL B O 1
ATOM 3686 N N . ASN B 1 151 ? -7.309 -34.678 -43.133 1.00 80.80 152 ASN B N 1
ATOM 3687 C CA . ASN B 1 151 ? -6.438 -34.867 -44.286 1.00 87.11 152 ASN B CA 1
ATOM 3688 C C . ASN B 1 151 ? -6.117 -36.338 -44.528 1.00 88.31 152 ASN B C 1
ATOM 3689 O O . ASN B 1 151 ? -5.901 -36.748 -45.666 1.00 92.67 152 ASN B O 1
ATOM 3694 N N . TYR B 1 152 ? -6.073 -37.126 -43.457 1.00 86.89 153 TYR B N 1
ATOM 3695 C CA . TYR B 1 152 ? -5.817 -38.560 -43.581 1.00 90.61 153 TYR B CA 1
ATOM 3696 C C . TYR B 1 152 ? -7.000 -39.262 -44.247 1.00 89.44 153 TYR B C 1
ATOM 3697 O O . TYR B 1 152 ? -6.826 -39.989 -45.228 1.00 91.47 153 TYR B O 1
ATOM 3706 N N . TYR B 1 153 ? -8.198 -39.040 -43.714 1.00 85.37 154 TYR B N 1
ATOM 3707 C CA . TYR B 1 153 ? -9.396 -39.699 -44.220 1.00 82.71 154 TYR B CA 1
ATOM 3708 C C . TYR B 1 153 ? -9.717 -39.259 -45.646 1.00 83.17 154 TYR B C 1
ATOM 3709 O O . TYR B 1 153 ? -10.283 -40.023 -46.429 1.00 84.24 154 TYR B O 1
ATOM 3718 N N . VAL B 1 154 ? -9.346 -38.026 -45.976 1.00 82.58 155 VAL B N 1
ATOM 3719 C CA . VAL B 1 154 ? -9.573 -37.490 -47.313 1.00 82.10 155 VAL B CA 1
ATOM 3720 C C . VAL B 1 154 ? -8.685 -38.162 -48.365 1.00 88.22 155 VAL B C 1
ATOM 3721 O O . VAL B 1 154 ? -9.163 -38.554 -49.432 1.00 89.51 155 VAL B O 1
ATOM 3725 N N . SER B 1 155 ? -7.398 -38.306 -48.059 1.00 91.48 156 SER B N 1
ATOM 3726 C CA . SER B 1 155 ? -6.457 -38.933 -48.986 1.00 98.73 156 SER B CA 1
ATOM 3727 C C . SER B 1 155 ? -6.757 -40.421 -49.182 1.00 103.87 156 SER B C 1
ATOM 3728 O O . SER B 1 155 ? -6.314 -41.028 -50.159 1.00 107.87 156 SER B O 1
ATOM 3731 N N . GLN B 1 156 ? -7.514 -40.998 -48.254 1.00 101.28 157 GLN B N 1
ATOM 3732 C CA . GLN B 1 156 ? -7.877 -42.411 -48.320 1.00 100.34 157 GLN B CA 1
ATOM 3733 C C . GLN B 1 156 ? -9.255 -42.625 -48.945 1.00 99.38 157 GLN B C 1
ATOM 3734 O O . GLN B 1 156 ? -9.727 -43.758 -49.048 1.00 99.68 157 GLN B O 1
ATOM 3740 N N . GLN B 1 157 ? -9.897 -41.537 -49.361 1.00 98.47 158 GLN B N 1
ATOM 3741 C CA . GLN B 1 157 ? -11.230 -41.617 -49.954 1.00 97.21 158 GLN B CA 1
ATOM 3742 C C . GLN B 1 157 ? -11.228 -42.386 -51.271 1.00 102.40 158 GLN B C 1
ATOM 3743 O O . GLN B 1 157 ? -11.785 -43.482 -51.358 1.00 106.13 158 GLN B O 1
ATOM 3749 N N . ASN B 1 158 ? -10.602 -41.805 -52.292 1.00 103.72 159 ASN B N 1
ATOM 3750 C CA . ASN B 1 158 ? -10.584 -42.393 -53.628 1.00 102.78 159 ASN B CA 1
ATOM 3751 C C . ASN B 1 158 ? -9.918 -43.764 -53.656 1.00 102.25 159 ASN B C 1
ATOM 3752 O O . ASN B 1 158 ? -10.245 -44.611 -54.490 1.00 99.62 159 ASN B O 1
ATOM 3757 N N . MET B 1 159 ? -8.986 -43.974 -52.732 1.00 103.34 160 MET B N 1
ATOM 3758 C CA . MET B 1 159 ? -8.308 -45.255 -52.599 1.00 105.94 160 MET B CA 1
ATOM 3759 C C . MET B 1 159 ? -9.230 -46.338 -52.044 1.00 108.83 160 MET B C 1
ATOM 3760 O O . MET B 1 159 ? -8.915 -47.525 -52.124 1.00 110.77 160 MET B O 1
ATOM 3765 N N . LEU B 1 160 ? -10.366 -45.931 -51.485 1.00 108.04 161 LEU B N 1
ATOM 3766 C CA . LEU B 1 160 ? -11.252 -46.873 -50.807 1.00 107.22 161 LEU B CA 1
ATOM 3767 C C . LEU B 1 160 ? -12.563 -47.105 -51.548 1.00 105.07 161 LEU B C 1
ATOM 3768 O O . LEU B 1 160 ? -12.760 -46.615 -52.657 1.00 106.35 161 LEU B O 1
ATOM 3773 N N . PHE B 1 161 ? -13.460 -47.851 -50.910 1.00 101.81 162 PHE B N 1
ATOM 3774 C CA . PHE B 1 161 ? -14.572 -48.482 -51.608 1.00 96.14 162 PHE B CA 1
ATOM 3775 C C . PHE B 1 161 ? -15.629 -49.031 -50.651 1.00 85.61 162 PHE B C 1
ATOM 3776 O O . PHE B 1 161 ? -15.299 -49.506 -49.565 1.00 86.61 162 PHE B O 1
ATOM 3784 N N . GLY B 1 162 ? -16.892 -48.963 -51.062 1.00 81.87 163 GLY B N 1
ATOM 3785 C CA . GLY B 1 162 ? -17.997 -49.571 -50.333 1.00 77.87 163 GLY B CA 1
ATOM 3786 C C . GLY B 1 162 ? -18.098 -49.368 -48.826 1.00 74.18 163 GLY B C 1
ATOM 3787 O O . GLY B 1 162 ? -18.251 -48.243 -48.348 1.00 71.75 163 GLY B O 1
ATOM 3788 N N . LYS B 1 163 ? -18.028 -50.470 -48.080 1.00 74.40 164 LYS B N 1
ATOM 3789 C CA . LYS B 1 163 ? -18.205 -50.436 -46.629 1.00 76.94 164 LYS B CA 1
ATOM 3790 C C . LYS B 1 163 ? -16.973 -49.905 -45.898 1.00 78.42 164 LYS B C 1
ATOM 3791 O O . LYS B 1 163 ? -17.078 -49.429 -44.769 1.00 76.31 164 LYS B O 1
ATOM 3797 N N . GLU B 1 164 ? -15.807 -49.998 -46.532 1.00 80.72 165 GLU B N 1
ATOM 3798 C CA . GLU B 1 164 ? -14.594 -49.424 -45.966 1.00 82.28 165 GLU B CA 1
ATOM 3799 C C . GLU B 1 164 ? -14.644 -47.911 -46.129 1.00 77.11 165 GLU B C 1
ATOM 3800 O O . GLU B 1 164 ? -14.239 -47.159 -45.239 1.00 72.96 165 GLU B O 1
ATOM 3806 N N . LEU B 1 165 ? -15.153 -47.479 -47.279 1.00 77.83 166 LEU B N 1
ATOM 3807 C CA . LEU B 1 165 ? -15.334 -46.065 -47.570 1.00 75.22 166 LEU B CA 1
ATOM 3808 C C . LEU B 1 165 ? -16.289 -45.420 -46.572 1.00 69.87 166 LEU B C 1
ATOM 3809 O O . LEU B 1 165 ? -16.024 -44.332 -46.060 1.00 68.88 166 LEU B O 1
ATOM 3814 N N . GLU B 1 166 ? -17.397 -46.103 -46.303 1.00 71.75 167 GLU B N 1
ATOM 3815 C CA . GLU B 1 166 ? -18.411 -45.599 -45.385 1.00 67.79 167 GLU B CA 1
ATOM 3816 C C . GLU B 1 166 ? -17.858 -45.463 -43.969 1.00 67.36 167 GLU B C 1
ATOM 3817 O O . GLU B 1 166 ? -18.115 -44.468 -43.293 1.00 73.36 167 GLU B O 1
ATOM 3823 N N . LYS B 1 167 ? -17.102 -46.463 -43.525 1.00 68.53 168 LYS B N 1
ATOM 3824 C CA . LYS B 1 167 ? -16.467 -46.414 -42.210 1.00 70.18 168 LYS B CA 1
ATOM 3825 C C . LYS B 1 167 ? -15.454 -45.278 -42.155 1.00 68.16 168 LYS B C 1
ATOM 3826 O O . LYS B 1 167 ? -15.310 -44.604 -41.135 1.00 72.84 168 LYS B O 1
ATOM 3832 N N . ASN B 1 168 ? -14.759 -45.079 -43.268 1.00 69.00 169 ASN B N 1
ATOM 3833 C CA . ASN B 1 168 ? -13.764 -44.023 -43.392 1.00 68.92 169 ASN B CA 1
ATOM 3834 C C . ASN B 1 168 ? -14.402 -42.638 -43.380 1.00 67.22 169 ASN B C 1
ATOM 3835 O O . ASN B 1 168 ? -14.002 -41.768 -42.609 1.00 66.42 169 ASN B O 1
ATOM 3840 N N . ASN B 1 169 ? -15.404 -42.444 -44.232 1.00 66.79 170 ASN B N 1
ATOM 3841 C CA . ASN B 1 169 ? -16.084 -41.158 -44.342 1.00 65.43 170 ASN B CA 1
ATOM 3842 C C . ASN B 1 169 ? -16.868 -40.793 -43.086 1.00 64.04 170 ASN B C 1
ATOM 3843 O O . ASN B 1 169 ? -17.108 -39.615 -42.820 1.00 62.97 170 ASN B O 1
ATOM 3848 N N . ALA B 1 170 ? -17.273 -41.803 -42.321 1.00 64.17 171 ALA B N 1
ATOM 3849 C CA . ALA B 1 170 ? -17.973 -41.567 -41.064 1.00 63.11 171 ALA B CA 1
ATOM 3850 C C . ALA B 1 170 ? -17.037 -40.898 -40.069 1.00 69.50 171 ALA B C 1
ATOM 3851 O O . ALA B 1 170 ? -17.431 -39.984 -39.345 1.00 61.68 171 ALA B O 1
ATOM 3853 N N . LYS B 1 171 ? -15.792 -41.361 -40.046 1.00 70.33 172 LYS B N 1
ATOM 3854 C CA . LYS B 1 171 ? -14.767 -40.773 -39.195 1.00 69.25 172 LYS B CA 1
ATOM 3855 C C . LYS B 1 171 ? -14.316 -39.427 -39.755 1.00 71.95 172 LYS B C 1
ATOM 3856 O O . LYS B 1 171 ? -13.770 -38.596 -39.030 1.00 70.37 172 LYS B O 1
ATOM 3862 N N . LEU B 1 172 ? -14.549 -39.220 -41.048 1.00 73.71 173 LEU B N 1
ATOM 3863 C CA . LEU B 1 172 ? -14.218 -37.956 -41.696 1.00 75.27 173 LEU B CA 1
ATOM 3864 C C . LEU B 1 172 ? -15.208 -36.870 -41.283 1.00 74.76 173 LEU B C 1
ATOM 3865 O O . LEU B 1 172 ? -14.811 -35.751 -40.960 1.00 74.88 173 LEU B O 1
ATOM 3870 N N . ASN B 1 173 ? -16.495 -37.209 -41.300 1.00 74.64 174 ASN B N 1
ATOM 3871 C CA . ASN B 1 173 ? -17.544 -36.277 -40.896 1.00 75.59 174 ASN B CA 1
ATOM 3872 C C . ASN B 1 173 ? -17.412 -35.872 -39.435 1.00 73.99 174 ASN B C 1
ATOM 3873 O O . ASN B 1 173 ? -17.455 -34.688 -39.102 1.00 72.81 174 ASN B O 1
ATOM 3878 N N . LYS B 1 174 ? -17.255 -36.871 -38.571 1.00 71.96 175 LYS B N 1
ATOM 3879 C CA . LYS B 1 174 ? -17.086 -36.654 -37.139 1.00 73.38 175 LYS B CA 1
ATOM 3880 C C . LYS B 1 174 ? -15.881 -35.761 -36.847 1.00 72.51 175 LYS B C 1
ATOM 3881 O O . LYS B 1 174 ? -15.925 -34.915 -35.952 1.00 73.61 175 LYS B O 1
ATOM 3887 N N . THR B 1 175 ? -14.813 -35.943 -37.616 1.00 71.95 176 THR B N 1
ATOM 3888 C CA . THR B 1 175 ? -13.606 -35.148 -37.441 1.00 65.20 176 THR B CA 1
ATOM 3889 C C . THR B 1 175 ? -13.767 -33.756 -38.051 1.00 65.99 176 THR B C 1
ATOM 3890 O O . THR B 1 175 ? -13.380 -32.760 -37.439 1.00 61.89 176 THR B O 1
ATOM 3894 N N . GLN B 1 176 ? -14.343 -33.688 -39.251 1.00 78.03 177 GLN B N 1
ATOM 3895 C CA . GLN B 1 176 ? -14.569 -32.409 -39.925 1.00 82.26 177 GLN B CA 1
ATOM 3896 C C . GLN B 1 176 ? -15.494 -31.518 -39.099 1.00 86.90 177 GLN B C 1
ATOM 3897 O O . GLN B 1 176 ? -15.301 -30.302 -39.028 1.00 85.56 177 GLN B O 1
ATOM 3903 N N . ASN B 1 177 ? -16.491 -32.133 -38.469 1.00 91.03 178 ASN B N 1
ATOM 3904 C CA . ASN B 1 177 ? -17.375 -31.422 -37.554 1.00 90.88 178 ASN B CA 1
ATOM 3905 C C . ASN B 1 177 ? -16.606 -30.799 -36.394 1.00 89.08 178 ASN B C 1
ATOM 3906 O O . ASN B 1 177 ? -16.821 -29.637 -36.050 1.00 91.63 178 ASN B O 1
ATOM 3911 N N . ALA B 1 178 ? -15.707 -31.579 -35.800 1.00 87.64 179 ALA B N 1
ATOM 3912 C CA . ALA B 1 178 ? -14.945 -31.137 -34.634 1.00 84.62 179 ALA B CA 1
ATOM 3913 C C . ALA B 1 178 ? -13.959 -30.017 -34.965 1.00 82.32 179 ALA B C 1
ATOM 3914 O O . ALA B 1 178 ? -13.639 -29.192 -34.107 1.00 81.63 179 ALA B O 1
ATOM 3916 N N . ILE B 1 179 ? -13.480 -29.997 -36.207 1.00 81.56 180 ILE B N 1
ATOM 3917 C CA . ILE B 1 179 ? -12.504 -29.002 -36.649 1.00 75.42 180 ILE B CA 1
ATOM 3918 C C . ILE B 1 179 ? -13.034 -27.575 -36.510 1.00 74.02 180 ILE B C 1
ATOM 3919 O O . ILE B 1 179 ? -12.328 -26.690 -36.017 1.00 68.68 180 ILE B O 1
ATOM 3924 N N . THR B 1 180 ? -14.277 -27.362 -36.934 1.00 70.80 181 THR B N 1
ATOM 3925 C CA . THR B 1 180 ? -14.902 -26.044 -36.858 1.00 72.34 181 THR B CA 1
ATOM 3926 C C . THR B 1 180 ? -14.971 -25.541 -35.414 1.00 73.99 181 THR B C 1
ATOM 3927 O O . THR B 1 180 ? -14.761 -24.357 -35.144 1.00 71.07 181 THR B O 1
ATOM 3931 N N . ALA B 1 181 ? -15.254 -26.453 -34.489 1.00 76.23 182 ALA B N 1
ATOM 3932 C CA . ALA B 1 181 ? -15.354 -26.110 -33.077 1.00 73.54 182 ALA B CA 1
ATOM 3933 C C . ALA B 1 181 ? -13.985 -25.802 -32.473 1.00 74.14 182 ALA B C 1
ATOM 3934 O O . ALA B 1 181 ? -13.822 -24.805 -31.768 1.00 65.49 182 ALA B O 1
ATOM 3936 N N . SER B 1 182 ? -13.005 -26.659 -32.747 1.00 76.45 183 SER B N 1
ATOM 3937 C CA . SER B 1 182 ? -11.672 -26.485 -32.184 1.00 76.47 183 SER B CA 1
ATOM 3938 C C . SER B 1 182 ? -11.003 -25.247 -32.774 1.00 72.02 183 SER B C 1
ATOM 3939 O O . SER B 1 182 ? -10.141 -24.637 -32.140 1.00 68.38 183 SER B O 1
ATOM 3942 N N . SER B 1 183 ? -11.408 -24.879 -33.988 1.00 67.09 184 SER B N 1
ATOM 3943 C CA . SER B 1 183 ? -10.895 -23.677 -34.634 1.00 62.88 184 SER B CA 1
ATOM 3944 C C . SER B 1 183 ? -11.365 -22.425 -33.895 1.00 60.69 184 SER B C 1
ATOM 3945 O O . SER B 1 183 ? -10.640 -21.432 -33.807 1.00 58.49 184 SER B O 1
ATOM 3948 N N . SER B 1 184 ? -12.583 -22.484 -33.363 1.00 63.07 185 SER B N 1
ATOM 3949 C CA . SER B 1 184 ? -13.129 -21.388 -32.575 1.00 58.98 185 SER B CA 1
ATOM 3950 C C . SER B 1 184 ? -12.471 -21.322 -31.199 1.00 54.75 185 SER B C 1
ATOM 3951 O O . SER B 1 184 ? -12.222 -20.234 -30.678 1.00 53.78 185 SER B O 1
ATOM 3954 N N . ASP B 1 185 ? -12.192 -22.486 -30.616 1.00 58.36 186 ASP B N 1
ATOM 3955 C CA . ASP B 1 185 ? -11.502 -22.557 -29.329 1.00 63.88 186 ASP B CA 1
ATOM 3956 C C . ASP B 1 185 ? -10.068 -22.060 -29.468 1.00 57.77 186 ASP B C 1
ATOM 3957 O O . ASP B 1 185 ? -9.547 -21.375 -28.589 1.00 54.42 186 ASP B O 1
ATOM 3962 N N . TYR B 1 186 ? -9.439 -22.427 -30.581 1.00 56.32 187 TYR B N 1
ATOM 3963 C CA . TYR B 1 186 ? -8.109 -21.945 -30.928 1.00 55.11 187 TYR B CA 1
ATOM 3964 C C . TYR B 1 186 ? -8.117 -20.418 -31.002 1.00 57.35 187 TYR B C 1
ATOM 3965 O O . TYR B 1 186 ? -7.266 -19.761 -30.404 1.00 52.77 187 TYR B O 1
ATOM 3974 N N . GLN B 1 187 ? -9.089 -19.859 -31.720 1.00 61.88 188 GLN B N 1
ATOM 3975 C CA . GLN B 1 187 ? -9.195 -18.407 -31.851 1.00 66.13 188 GLN B CA 1
ATOM 3976 C C . GLN B 1 187 ? -9.521 -17.745 -30.513 1.00 63.09 188 GLN B C 1
ATOM 3977 O O . GLN B 1 187 ? -9.020 -16.658 -30.215 1.00 60.20 188 GLN B O 1
ATOM 3983 N N . SER B 1 188 ? -10.358 -18.402 -29.713 1.00 64.00 189 SER B N 1
ATOM 3984 C CA . SER B 1 188 ? -10.684 -17.914 -28.375 1.00 61.43 189 SER B CA 1
ATOM 3985 C C . SER B 1 188 ? -9.436 -17.853 -27.507 1.00 55.89 189 SER B C 1
ATOM 3986 O O . SER B 1 188 ? -9.261 -16.923 -26.719 1.00 60.64 189 SER B O 1
ATOM 3989 N N . ALA B 1 189 ? -8.572 -18.853 -27.657 1.00 52.73 190 ALA B N 1
ATOM 3990 C CA . ALA B 1 189 ? -7.320 -18.898 -26.914 1.00 45.84 190 ALA B CA 1
ATOM 3991 C C . ALA B 1 189 ? -6.402 -17.770 -27.360 1.00 50.73 190 ALA B C 1
ATOM 3992 O O . ALA B 1 189 ? -5.776 -17.111 -26.532 1.00 43.00 190 ALA B O 1
ATOM 3994 N N . VAL B 1 190 ? -6.331 -17.551 -28.671 1.00 51.93 191 VAL B N 1
ATOM 3995 C CA . VAL B 1 190 ? -5.527 -16.468 -29.231 1.00 44.50 191 VAL B CA 1
ATOM 3996 C C . VAL B 1 190 ? -5.984 -15.120 -28.680 1.00 43.13 191 VAL B C 1
ATOM 3997 O O . VAL B 1 190 ? -5.165 -14.273 -28.321 1.00 47.30 191 VAL B O 1
ATOM 4001 N N . ALA B 1 191 ? -7.298 -14.934 -28.600 1.00 52.50 192 ALA B N 1
ATOM 4002 C CA . ALA B 1 191 ? -7.863 -13.704 -28.060 1.00 50.43 192 ALA B CA 1
ATOM 4003 C C . ALA B 1 191 ? -7.478 -13.519 -26.594 1.00 47.41 192 ALA B C 1
ATOM 4004 O O . ALA B 1 191 ? -7.093 -12.425 -26.179 1.00 43.75 192 ALA B O 1
ATOM 4006 N N . ALA B 1 192 ? -7.574 -14.596 -25.820 1.00 50.91 193 ALA B N 1
ATOM 4007 C CA . ALA B 1 192 ? -7.264 -14.551 -24.393 1.00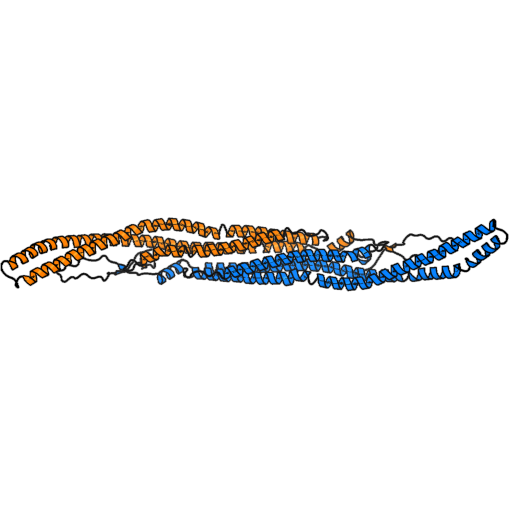 50.80 193 ALA B CA 1
ATOM 4008 C C . ALA B 1 192 ? -5.787 -14.266 -24.143 1.00 44.53 193 ALA B C 1
ATOM 4009 O O . ALA B 1 192 ? -5.442 -13.483 -23.260 1.00 45.38 193 ALA B O 1
ATOM 4011 N N . VAL B 1 193 ? -4.919 -14.902 -24.924 1.00 44.44 194 VAL B N 1
ATOM 4012 C CA . VAL B 1 193 ? -3.478 -14.734 -24.755 1.00 48.39 194 VAL B CA 1
ATOM 4013 C C . VAL B 1 193 ? -3.034 -13.314 -25.102 1.00 46.31 194 VAL B C 1
ATOM 4014 O O . VAL B 1 193 ? -2.170 -12.748 -24.430 1.00 43.44 194 VAL B O 1
ATOM 4018 N N . ARG B 1 194 ? -3.630 -12.733 -26.138 1.00 48.26 195 ARG B N 1
ATOM 4019 C CA . ARG B 1 194 ? -3.278 -11.373 -26.533 1.00 49.98 195 ARG B CA 1
ATOM 4020 C C . ARG B 1 194 ? -3.702 -10.377 -25.450 1.00 48.31 195 ARG B C 1
ATOM 4021 O O . ARG B 1 194 ? -3.049 -9.350 -25.252 1.00 45.01 195 ARG B O 1
ATOM 4029 N N . ASP B 1 195 ? -4.782 -10.694 -24.740 1.00 46.26 196 ASP B N 1
ATOM 4030 C CA . ASP B 1 195 ? -5.234 -9.853 -23.638 1.00 48.44 196 ASP B CA 1
ATOM 4031 C C . ASP B 1 195 ? -4.257 -9.945 -22.472 1.00 47.00 196 ASP B C 1
ATOM 4032 O O . ASP B 1 195 ? -3.901 -8.935 -21.868 1.00 46.25 196 ASP B O 1
ATOM 4037 N N . SER B 1 196 ? -3.819 -11.165 -22.175 1.00 44.69 197 SER B N 1
ATOM 4038 C CA . SER B 1 196 ? -2.885 -11.415 -21.083 1.00 46.14 197 SER B CA 1
ATOM 4039 C C . SER B 1 196 ? -1.510 -10.790 -21.341 1.00 41.21 197 SER B C 1
ATOM 4040 O O . SER B 1 196 ? -0.893 -10.235 -20.431 1.00 40.34 197 SER B O 1
ATOM 4043 N N . TYR B 1 197 ? -1.037 -10.881 -22.581 1.00 40.36 198 TYR B N 1
ATOM 4044 C CA . TYR B 1 197 ? 0.241 -10.283 -22.967 1.00 39.00 198 TYR B CA 1
ATOM 4045 C C . TYR B 1 197 ? 0.185 -8.760 -22.903 1.00 39.56 198 TYR B C 1
ATOM 4046 O O . TYR B 1 197 ? 1.181 -8.104 -22.588 1.00 40.03 198 TYR B O 1
ATOM 4055 N N . ALA B 1 198 ? -0.982 -8.204 -23.214 1.00 40.44 199 ALA B N 1
ATOM 4056 C CA . ALA B 1 198 ? -1.184 -6.762 -23.143 1.00 35.92 199 ALA B CA 1
ATOM 4057 C C . ALA B 1 198 ? -1.084 -6.276 -21.700 1.00 44.89 199 ALA B C 1
ATOM 4058 O O . ALA B 1 198 ? -0.409 -5.285 -21.415 1.00 39.76 199 ALA B O 1
ATOM 4060 N N . ARG B 1 199 ? -1.757 -6.979 -20.793 1.00 36.31 200 ARG B N 1
ATOM 4061 C CA . ARG B 1 199 ? -1.719 -6.631 -19.378 1.00 41.16 200 ARG B CA 1
ATOM 4062 C C . ARG B 1 199 ? -0.312 -6.793 -18.822 1.00 38.00 200 ARG B C 1
ATOM 4063 O O . ARG B 1 199 ? 0.177 -5.937 -18.085 1.00 35.97 200 ARG B O 1
ATOM 4071 N N . TRP B 1 200 ? 0.335 -7.896 -19.186 1.00 37.84 201 TRP B N 1
ATOM 4072 C CA . TRP B 1 200 ? 1.702 -8.160 -18.757 1.00 40.12 201 TRP B CA 1
ATOM 4073 C C . TRP B 1 200 ? 2.649 -7.037 -19.170 1.00 39.85 201 TRP B C 1
ATOM 4074 O O . TRP B 1 200 ? 3.453 -6.562 -18.367 1.00 42.70 201 TRP B O 1
ATOM 4085 N N . THR B 1 201 ? 2.541 -6.623 -20.428 1.00 37.24 202 THR B N 1
ATOM 4086 C CA . THR B 1 201 ? 3.375 -5.560 -20.976 1.00 35.97 202 THR B CA 1
ATOM 4087 C C . THR B 1 201 ? 3.213 -4.260 -20.193 1.00 38.43 202 THR B C 1
ATOM 4088 O O . THR B 1 201 ? 4.197 -3.626 -19.812 1.00 39.64 202 THR B O 1
ATOM 4092 N N . ASN B 1 202 ? 1.964 -3.872 -19.957 1.00 36.40 203 ASN B N 1
ATOM 4093 C CA . ASN B 1 202 ? 1.669 -2.657 -19.210 1.00 45.47 203 ASN B CA 1
ATOM 4094 C C . ASN B 1 202 ? 2.077 -2.760 -17.741 1.00 45.86 203 ASN B C 1
ATOM 4095 O O . ASN B 1 202 ? 2.434 -1.758 -17.118 1.00 44.40 203 ASN B O 1
ATOM 4100 N N . GLU B 1 203 ? 2.032 -3.971 -17.192 1.00 44.35 204 GLU B N 1
ATOM 4101 C CA . GLU B 1 203 ? 2.339 -4.171 -15.780 1.00 44.95 204 GLU B CA 1
ATOM 4102 C C . GLU B 1 203 ? 3.844 -4.298 -15.544 1.00 37.98 204 GLU B C 1
ATOM 4103 O O . GLU B 1 203 ? 4.365 -3.827 -14.532 1.00 31.94 204 GLU B O 1
ATOM 4109 N N . TRP B 1 204 ? 4.545 -4.922 -16.485 1.00 34.81 205 TRP B N 1
ATOM 4110 C CA . TRP B 1 204 ? 5.985 -5.090 -16.353 1.00 31.10 205 TRP B CA 1
ATOM 4111 C C . TRP B 1 204 ? 6.716 -3.765 -16.526 1.00 32.46 205 TRP B C 1
ATOM 4112 O O . TRP B 1 204 ? 7.743 -3.533 -15.886 1.00 31.63 205 TRP B O 1
ATOM 4123 N N . ARG B 1 205 ? 6.196 -2.893 -17.385 1.00 34.30 206 ARG B N 1
ATOM 4124 C CA . ARG B 1 205 ? 6.824 -1.589 -17.570 1.00 42.11 206 ARG B CA 1
ATOM 4125 C C . ARG B 1 205 ? 6.640 -0.771 -16.293 1.00 43.66 206 ARG B C 1
ATOM 4126 O O . ARG B 1 205 ? 7.527 -0.011 -15.899 1.00 42.64 206 ARG B O 1
ATOM 4134 N N . SER B 1 206 ? 5.484 -0.933 -15.653 1.00 40.90 207 SER B N 1
ATOM 4135 C CA . SER B 1 206 ? 5.188 -0.247 -14.400 1.00 36.14 207 SER B CA 1
ATOM 4136 C C . SER B 1 206 ? 6.125 -0.715 -13.291 1.00 35.98 207 SER B C 1
ATOM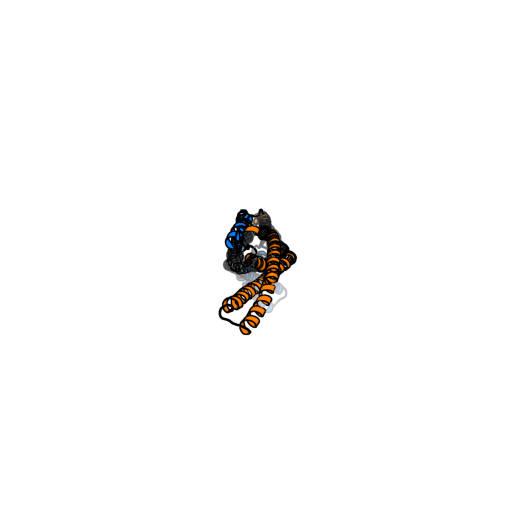 4137 O O . SER B 1 206 ? 6.655 0.090 -12.524 1.00 39.16 207 SER B O 1
ATOM 4140 N N . THR B 1 207 ? 6.316 -2.029 -13.218 1.00 37.64 208 THR B N 1
ATOM 4141 C CA . THR B 1 207 ? 7.226 -2.637 -12.258 1.00 38.68 208 THR B CA 1
ATOM 4142 C C . THR B 1 207 ? 8.665 -2.215 -12.541 1.00 32.79 208 THR B C 1
ATOM 4143 O O . THR B 1 207 ? 9.431 -1.943 -11.616 1.00 33.49 208 THR B O 1
ATOM 4147 N N . CYS B 1 208 ? 9.019 -2.155 -13.822 1.00 29.05 209 CYS B N 1
ATOM 4148 C CA . CYS B 1 208 ? 10.340 -1.697 -14.244 1.00 26.19 209 CYS B CA 1
ATOM 4149 C C . CYS B 1 208 ? 10.626 -0.290 -13.733 1.00 33.55 209 CYS B C 1
ATOM 4150 O O . CYS B 1 208 ? 11.712 -0.017 -13.224 1.00 37.45 209 CYS B O 1
ATOM 4153 N N . ASP B 1 209 ? 9.646 0.596 -13.874 1.00 28.18 210 ASP B N 1
ATOM 4154 C CA . ASP B 1 209 ? 9.780 1.963 -13.391 1.00 31.33 210 ASP B CA 1
ATOM 4155 C C . ASP B 1 209 ? 10.012 1.993 -11.886 1.00 33.63 210 ASP B C 1
ATOM 4156 O O . ASP B 1 209 ? 10.787 2.808 -11.386 1.00 29.79 210 ASP B O 1
ATOM 4161 N N . LYS B 1 210 ? 9.341 1.098 -11.168 1.00 31.96 211 LYS B N 1
ATOM 4162 C CA . LYS B 1 210 ? 9.539 0.990 -9.729 1.00 30.50 211 LYS B CA 1
ATOM 4163 C C . LYS B 1 210 ? 10.928 0.448 -9.412 1.00 27.53 211 LYS B C 1
ATOM 4164 O O . LYS B 1 210 ? 11.622 0.978 -8.550 1.00 28.25 211 LYS B O 1
ATOM 4170 N N . LEU B 1 211 ? 11.333 -0.603 -10.118 1.00 25.85 212 LEU B N 1
ATOM 4171 C CA . LEU B 1 211 ? 12.640 -1.214 -9.890 1.00 28.30 212 LEU B CA 1
ATOM 4172 C C . LEU B 1 211 ? 13.771 -0.233 -10.183 1.00 29.97 212 LEU B C 1
ATOM 4173 O O . LEU B 1 211 ? 14.810 -0.261 -9.523 1.00 28.47 212 LEU B O 1
ATOM 4178 N N . GLN B 1 212 ? 13.567 0.641 -11.163 1.00 22.66 213 GLN B N 1
ATOM 4179 C CA . GLN B 1 212 ? 14.574 1.646 -11.479 1.00 28.55 213 GLN B CA 1
ATOM 4180 C C . GLN B 1 212 ? 14.644 2.710 -10.384 1.00 26.88 213 GLN B C 1
ATOM 4181 O O . GLN B 1 212 ? 15.725 3.204 -10.060 1.00 27.07 213 GLN B O 1
ATOM 4187 N N . ASP B 1 213 ? 13.491 3.058 -9.820 1.00 27.23 214 ASP B N 1
ATOM 4188 C CA . ASP B 1 213 ? 13.439 3.955 -8.668 1.00 29.75 214 ASP B CA 1
ATOM 4189 C C . ASP B 1 213 ? 14.250 3.386 -7.513 1.00 27.71 214 ASP B C 1
ATOM 4190 O O . ASP B 1 213 ? 14.968 4.111 -6.828 1.00 25.41 214 ASP B O 1
ATOM 4195 N N . ILE B 1 214 ? 14.123 2.080 -7.307 1.00 29.30 215 ILE B N 1
ATOM 4196 C CA . ILE B 1 214 ? 14.839 1.393 -6.242 1.00 27.94 215 ILE B CA 1
ATOM 4197 C C . ILE B 1 214 ? 16.345 1.445 -6.478 1.00 24.80 215 ILE B C 1
ATOM 4198 O O . ILE B 1 214 ? 17.117 1.731 -5.564 1.00 24.01 215 ILE B O 1
ATOM 4203 N N . GLU B 1 215 ? 16.756 1.182 -7.712 1.00 24.28 216 GLU B N 1
ATOM 4204 C CA . GLU B 1 215 ? 18.172 1.182 -8.049 1.00 24.55 216 GLU B CA 1
ATOM 4205 C C . GLU B 1 215 ? 18.773 2.572 -7.873 1.00 20.55 216 GLU B C 1
ATOM 4206 O O . GLU B 1 215 ? 19.872 2.714 -7.336 1.00 29.09 216 GLU B O 1
ATOM 4212 N N . GLU B 1 216 ? 18.045 3.593 -8.313 1.00 27.95 217 GLU B N 1
ATOM 4213 C CA . GLU B 1 216 ? 18.474 4.976 -8.124 1.00 26.61 217 GLU B CA 1
ATOM 4214 C C . GLU B 1 216 ? 18.592 5.304 -6.637 1.00 29.89 217 GLU B C 1
ATOM 4215 O O . GLU B 1 216 ? 19.601 5.852 -6.193 1.00 28.81 217 GLU B O 1
ATOM 4221 N N . GLU B 1 217 ? 17.557 4.950 -5.879 1.00 31.97 218 GLU B N 1
ATOM 4222 C CA . GLU B 1 217 ? 17.528 5.126 -4.428 1.00 35.24 218 GLU B CA 1
ATOM 4223 C C . GLU B 1 217 ? 18.729 4.473 -3.751 1.00 29.64 218 GLU B C 1
ATOM 4224 O O . GLU B 1 217 ? 19.334 5.039 -2.840 1.00 32.45 218 GLU B O 1
ATOM 4230 N N . ARG B 1 218 ? 19.056 3.270 -4.208 1.00 24.89 219 ARG B N 1
ATOM 4231 C CA . ARG B 1 218 ? 20.138 2.483 -3.640 1.00 27.75 219 ARG B CA 1
ATOM 4232 C C . ARG B 1 218 ? 21.487 3.184 -3.772 1.00 29.12 219 ARG B C 1
ATOM 4233 O O . ARG B 1 218 ? 22.253 3.259 -2.810 1.00 29.22 219 ARG B O 1
ATOM 4241 N N . ARG B 1 219 ? 21.772 3.701 -4.963 1.00 23.91 220 ARG B N 1
ATOM 4242 C CA . ARG B 1 219 ? 23.062 4.333 -5.222 1.00 29.37 220 ARG B CA 1
ATOM 4243 C C . ARG B 1 219 ? 23.206 5.651 -4.469 1.00 20.28 220 ARG B C 1
ATOM 4244 O O . ARG B 1 219 ? 24.296 5.993 -4.013 1.00 29.07 220 ARG B O 1
ATOM 4252 N N . HIS B 1 220 ? 22.108 6.387 -4.337 1.00 20.93 221 HIS B N 1
ATOM 4253 C CA . HIS B 1 220 ? 22.113 7.619 -3.555 1.00 23.03 221 HIS B CA 1
ATOM 4254 C C . HIS B 1 220 ? 22.346 7.306 -2.083 1.00 21.98 221 HIS B C 1
ATOM 4255 O O . HIS B 1 220 ? 23.011 8.055 -1.370 1.00 22.26 221 HIS B O 1
ATOM 4262 N N . PHE B 1 221 ? 21.793 6.184 -1.639 1.00 18.71 222 PHE B N 1
ATOM 4263 C CA . PHE B 1 221 ? 21.914 5.762 -0.253 1.00 18.50 222 PHE B CA 1
ATOM 4264 C C . PHE B 1 221 ? 23.349 5.378 0.103 1.00 22.59 222 PHE B C 1
ATOM 4265 O O . PHE B 1 221 ? 23.906 5.880 1.082 1.00 25.57 222 PHE B O 1
ATOM 4273 N N . LEU B 1 222 ? 23.944 4.491 -0.692 1.00 21.93 223 LEU B N 1
ATOM 4274 C CA . LEU B 1 222 ? 25.300 4.006 -0.421 1.00 22.96 223 LEU B CA 1
ATOM 4275 C C . LEU B 1 222 ? 26.317 5.145 -0.441 1.00 13.45 223 LEU B C 1
ATOM 4276 O O . LEU B 1 222 ? 27.237 5.167 0.372 1.00 28.76 223 LEU B O 1
ATOM 4281 N N . LYS B 1 223 ? 26.146 6.092 -1.361 1.00 18.82 224 LYS B N 1
ATOM 4282 C CA . LYS B 1 223 ? 27.011 7.271 -1.406 1.00 20.21 224 LYS B CA 1
ATOM 4283 C C . LYS B 1 223 ? 26.856 8.108 -0.138 1.00 17.60 224 LYS B C 1
ATOM 4284 O O . LYS B 1 223 ? 27.837 8.601 0.418 1.00 19.64 224 LYS B O 1
ATOM 4290 N N . SER B 1 224 ? 25.616 8.253 0.316 1.00 13.87 225 SER B N 1
ATOM 4291 C CA . SER B 1 224 ? 25.314 9.032 1.510 1.00 16.35 225 SER B CA 1
ATOM 4292 C C . SER B 1 224 ? 25.975 8.433 2.755 1.00 15.15 225 SER B C 1
ATOM 4293 O O . SER B 1 224 ? 26.548 9.153 3.570 1.00 19.82 225 SER B O 1
ATOM 4296 N N . VAL B 1 225 ? 25.908 7.113 2.891 1.00 15.43 226 VAL B N 1
ATOM 4297 C CA . VAL B 1 225 ? 26.489 6.439 4.049 1.00 21.86 226 VAL B CA 1
ATOM 4298 C C . VAL B 1 225 ? 28.017 6.499 4.008 1.00 26.21 226 VAL B C 1
ATOM 4299 O O . VAL B 1 225 ? 28.663 6.669 5.041 1.00 22.89 226 VAL B O 1
ATOM 4303 N N . MET B 1 226 ? 28.596 6.360 2.818 1.00 22.78 227 MET B N 1
ATOM 4304 C CA . MET B 1 226 ? 30.039 6.519 2.671 1.00 19.15 227 MET B CA 1
ATOM 4305 C C . MET B 1 226 ? 30.443 7.947 3.017 1.00 16.50 227 MET B C 1
ATOM 4306 O O . MET B 1 226 ? 31.452 8.170 3.685 1.00 12.80 227 MET B O 1
ATOM 4311 N N . TRP B 1 227 ? 29.651 8.909 2.552 1.00 12.64 228 TRP B N 1
ATOM 4312 C CA . TRP B 1 227 ? 29.900 10.309 2.854 1.00 12.84 228 TRP B CA 1
ATOM 4313 C C . TRP B 1 227 ? 29.917 10.526 4.361 1.00 23.11 228 TRP B C 1
ATOM 4314 O O . TRP B 1 227 ? 30.835 11.151 4.900 1.00 21.34 228 TRP B O 1
ATOM 4325 N N . THR B 1 228 ? 28.895 9.997 5.029 1.00 21.52 229 THR B N 1
ATOM 4326 C CA . THR B 1 228 ? 28.775 10.088 6.481 1.00 13.71 229 THR B CA 1
ATOM 4327 C C . THR B 1 228 ? 29.999 9.501 7.170 1.00 18.27 229 THR B C 1
ATOM 4328 O O . THR B 1 228 ? 30.518 10.072 8.131 1.00 20.39 229 THR B O 1
ATOM 4332 N N . PHE B 1 229 ? 30.460 8.363 6.661 1.00 17.02 230 PHE B N 1
ATOM 4333 C CA . PHE B 1 229 ? 31.666 7.718 7.170 1.00 21.22 230 PHE B CA 1
ATOM 4334 C C . PHE B 1 229 ? 32.871 8.666 7.170 1.00 23.90 230 PHE B C 1
ATOM 4335 O O . PHE B 1 229 ? 33.618 8.720 8.145 1.00 27.06 230 PHE B O 1
ATOM 4343 N N . THR B 1 230 ? 33.048 9.422 6.089 1.00 19.86 231 THR B N 1
ATOM 4344 C CA . THR B 1 230 ? 34.185 10.339 5.986 1.00 21.35 231 THR B CA 1
ATOM 4345 C C . THR B 1 230 ? 34.041 11.556 6.901 1.00 23.29 231 THR B C 1
ATOM 4346 O O . THR B 1 230 ? 35.035 12.069 7.419 1.00 13.79 231 THR B O 1
ATOM 4350 N N . LEU B 1 231 ? 32.808 12.021 7.088 1.00 13.77 232 LEU B N 1
ATOM 4351 C CA . LEU B 1 231 ? 32.556 13.169 7.953 1.00 16.81 232 LEU B CA 1
ATOM 4352 C C . LEU B 1 231 ? 32.866 12.813 9.398 1.00 14.57 232 LEU B C 1
ATOM 4353 O O . LEU B 1 231 ? 33.389 13.631 10.152 1.00 28.44 232 LEU B O 1
ATOM 4358 N N . LEU B 1 232 ? 32.547 11.578 9.772 1.00 16.76 233 LEU B N 1
ATOM 4359 C CA . LEU B 1 232 ? 32.816 11.086 11.118 1.00 21.09 233 LEU B CA 1
ATOM 4360 C C . LEU B 1 232 ? 34.314 10.960 11.387 1.00 21.96 233 LEU B C 1
ATOM 4361 O O . LEU B 1 232 ? 34.786 11.316 12.467 1.00 22.60 233 LEU B O 1
ATOM 4366 N N . ILE B 1 233 ? 35.062 10.459 10.410 1.00 18.48 234 ILE B N 1
ATOM 4367 C CA . ILE B 1 233 ? 36.504 10.320 10.580 1.00 18.38 234 ILE B CA 1
ATOM 4368 C C . ILE B 1 233 ? 37.165 11.696 10.602 1.00 19.04 234 ILE B C 1
ATOM 4369 O O . ILE B 1 233 ? 38.043 11.951 11.426 1.00 20.49 234 ILE B O 1
ATOM 4374 N N . SER B 1 234 ? 36.731 12.583 9.709 1.00 18.17 235 SER B N 1
ATOM 4375 C CA . SER B 1 234 ? 37.228 13.958 9.696 1.00 20.29 235 SER B CA 1
ATOM 4376 C C . SER B 1 234 ? 36.946 14.661 11.022 1.00 20.44 235 SER B C 1
ATOM 4377 O O . SER B 1 234 ? 37.787 15.397 11.531 1.00 16.48 235 SER B O 1
ATOM 4380 N N . ARG B 1 235 ? 35.761 14.428 11.577 1.00 15.37 236 ARG B N 1
ATOM 4381 C CA . ARG B 1 235 ? 35.393 15.011 12.864 1.00 29.85 236 ARG B CA 1
ATOM 4382 C C . ARG B 1 235 ? 36.331 14.508 13.960 1.00 24.97 236 ARG B C 1
ATOM 4383 O O . ARG B 1 235 ? 36.744 15.265 14.840 1.00 23.45 236 ARG B O 1
ATOM 4391 N N . SER B 1 236 ? 36.669 13.224 13.887 1.00 20.10 237 SER B N 1
ATOM 4392 C CA . SER B 1 236 ? 37.627 12.612 14.799 1.00 21.83 237 SER B CA 1
ATOM 4393 C C . SER B 1 236 ? 38.993 13.282 14.694 1.00 19.74 237 SER B C 1
ATOM 4394 O O . SER B 1 236 ? 39.643 13.551 15.705 1.00 23.63 237 SER B O 1
ATOM 4397 N N . CYS B 1 237 ? 39.425 13.541 13.463 1.00 17.70 238 CYS B N 1
ATOM 4398 C CA . CYS B 1 237 ? 40.685 14.233 13.216 1.00 22.26 238 CYS B CA 1
ATOM 4399 C C . CYS B 1 237 ? 40.670 15.619 13.830 1.00 22.93 238 CYS B C 1
ATOM 4400 O O . CYS B 1 237 ? 41.650 16.055 14.438 1.00 20.02 238 CYS B O 1
ATOM 4403 N N . PHE B 1 238 ? 39.551 16.311 13.661 1.00 19.74 239 PHE B N 1
ATOM 4404 C CA . PHE B 1 238 ? 39.412 17.656 14.186 1.00 21.83 239 PHE B CA 1
ATOM 4405 C C . PHE B 1 238 ? 39.565 17.696 15.712 1.00 25.48 239 PHE B C 1
ATOM 4406 O O . PHE B 1 238 ? 40.339 18.499 16.236 1.00 23.14 239 PHE B O 1
ATOM 4414 N N A ASN B 1 239 ? 38.827 16.827 16.402 0.57 17.61 240 ASN B N 1
ATOM 4415 N N B ASN B 1 239 ? 38.851 16.832 16.428 0.43 17.62 240 ASN B N 1
ATOM 4416 C CA A ASN B 1 239 ? 38.842 16.770 17.863 0.57 21.72 240 ASN B CA 1
ATOM 4417 C CA B ASN B 1 239 ? 38.895 16.884 17.888 0.43 23.20 240 ASN B CA 1
ATOM 4418 C C A ASN B 1 239 ? 40.225 16.477 18.436 0.57 23.35 240 ASN B C 1
ATOM 4419 C C B ASN B 1 239 ? 40.248 16.477 18.466 0.43 24.11 240 ASN B C 1
ATOM 4420 O O A ASN B 1 239 ? 40.646 17.098 19.410 0.57 24.77 240 ASN B O 1
ATOM 4421 O O B ASN B 1 239 ? 40.677 17.023 19.481 0.43 24.44 240 ASN B O 1
ATOM 4430 N N . ASP B 1 240 ? 40.920 15.521 17.830 1.00 17.29 241 ASP B N 1
ATOM 4431 C CA . ASP B 1 240 ? 42.247 15.125 18.289 1.00 17.15 241 ASP B CA 1
ATOM 4432 C C . ASP B 1 240 ? 43.250 16.254 18.068 1.00 24.02 241 ASP B C 1
ATOM 4433 O O . ASP B 1 240 ? 44.113 16.507 18.911 1.00 22.32 241 ASP B O 1
ATOM 4438 N N . ASP B 1 241 ? 43.122 16.939 16.937 1.00 19.84 242 ASP B N 1
ATOM 4439 C CA . ASP B 1 241 ? 44.016 18.045 16.624 1.00 22.36 242 ASP B CA 1
ATOM 4440 C C . ASP B 1 241 ? 43.812 19.193 17.602 1.00 21.99 242 ASP B C 1
ATOM 4441 O O . ASP B 1 241 ? 44.776 19.812 18.047 1.00 29.88 242 ASP B O 1
ATOM 4446 N N . GLN B 1 242 ? 42.555 19.470 17.936 1.00 19.59 243 GLN B N 1
ATOM 4447 C CA . GLN B 1 242 ? 42.237 20.496 18.922 1.00 25.91 243 GLN B CA 1
ATOM 4448 C C . GLN B 1 242 ? 42.837 20.136 20.274 1.00 24.52 243 GLN B C 1
ATOM 4449 O O . GLN B 1 242 ? 43.372 20.996 20.973 1.00 30.80 243 GLN B O 1
ATOM 4455 N N . ALA B 1 243 ? 42.751 18.860 20.635 1.00 20.84 244 ALA B N 1
ATOM 4456 C CA . ALA B 1 243 ? 43.338 18.380 21.881 1.00 19.95 244 ALA B CA 1
ATOM 4457 C C . ALA B 1 243 ? 44.847 18.606 21.886 1.00 21.08 244 ALA B C 1
ATOM 4458 O O . ALA B 1 243 ? 45.419 19.014 22.894 1.00 25.39 244 ALA B 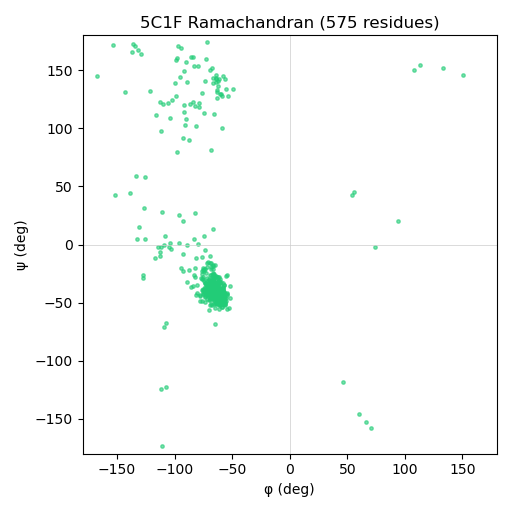O 1
ATOM 4460 N N . CYS B 1 244 ? 45.486 18.349 20.749 1.00 19.00 245 CYS B N 1
ATOM 4461 C CA . CYS B 1 244 ? 46.926 18.544 20.629 1.00 22.26 245 CYS B CA 1
ATOM 4462 C C . CYS B 1 244 ? 47.278 20.020 20.740 1.00 26.18 245 CYS B C 1
ATOM 4463 O O . CYS B 1 244 ? 48.272 20.382 21.370 1.00 29.45 245 CYS B O 1
ATOM 4466 N N . GLU B 1 245 ? 46.455 20.865 20.125 1.00 23.79 246 GLU B N 1
ATOM 4467 C CA . GLU B 1 245 ? 46.624 22.310 20.218 1.00 21.17 246 GLU B CA 1
ATOM 4468 C C . GLU B 1 245 ? 46.602 22.772 21.666 1.00 28.63 246 GLU B C 1
ATOM 4469 O O . GLU B 1 245 ? 47.449 23.563 22.078 1.00 26.86 246 GLU B O 1
ATOM 4475 N N . ARG B 1 246 ? 45.639 22.270 22.434 1.00 22.14 247 ARG B N 1
ATOM 4476 C CA . ARG B 1 246 ? 45.498 22.674 23.827 1.00 23.68 247 ARG B CA 1
ATOM 4477 C C . ARG B 1 246 ? 46.711 22.255 24.654 1.00 22.95 247 ARG B C 1
ATOM 4478 O O . ARG B 1 246 ? 47.167 23.012 25.512 1.00 26.74 247 ARG B O 1
ATOM 4486 N N . ILE B 1 247 ? 47.230 21.058 24.392 1.00 21.87 248 ILE B N 1
ATOM 4487 C CA . ILE B 1 247 ? 48.482 20.612 25.006 1.00 22.89 248 ILE B CA 1
ATOM 4488 C C . ILE B 1 247 ? 49.619 21.578 24.678 1.00 26.21 248 ILE B C 1
ATOM 4489 O O . ILE B 1 247 ? 50.407 21.948 25.547 1.00 30.57 248 ILE B O 1
ATOM 4494 N N . ARG B 1 248 ? 49.693 21.989 23.416 1.00 26.37 249 ARG B N 1
ATOM 4495 C CA . ARG B 1 248 ? 50.744 22.898 22.980 1.00 28.39 249 ARG B CA 1
ATOM 4496 C C . ARG B 1 248 ? 50.569 24.301 23.562 1.00 32.73 249 ARG B C 1
ATOM 4497 O O . ARG B 1 248 ? 51.554 24.996 23.816 1.00 31.00 249 ARG B O 1
ATOM 4505 N N . LYS B 1 249 ? 49.322 24.718 23.774 1.00 24.28 250 LYS B N 1
ATOM 4506 C CA . LYS B 1 249 ? 49.057 26.007 24.405 1.00 27.65 250 LYS B CA 1
ATOM 4507 C C . LYS B 1 249 ? 49.627 26.022 25.815 1.00 32.06 250 LYS B C 1
ATOM 4508 O O . LYS B 1 249 ? 50.139 27.039 26.280 1.00 39.46 250 LYS B O 1
ATOM 4514 N N . ASN B 1 250 ? 49.530 24.886 26.496 1.00 28.02 251 ASN B N 1
ATOM 4515 C CA . ASN B 1 250 ? 50.021 24.785 27.861 1.00 33.19 251 ASN B CA 1
ATOM 4516 C C . ASN B 1 250 ? 51.541 24.739 27.915 1.00 33.79 251 ASN B C 1
ATOM 4517 O O . ASN B 1 250 ? 52.156 25.363 28.781 1.00 36.52 251 ASN B O 1
ATOM 4522 N N . LEU B 1 251 ? 52.145 23.999 26.991 1.00 26.96 252 LEU B N 1
ATOM 4523 C CA . LEU B 1 251 ? 53.599 23.895 26.933 1.00 29.42 252 LEU B CA 1
ATOM 4524 C C . LEU B 1 251 ? 54.239 25.251 26.628 1.00 32.67 252 LEU B C 1
ATOM 4525 O O . LEU B 1 251 ? 55.297 25.575 27.164 1.00 37.85 252 LEU B O 1
ATOM 4530 N N . GLU B 1 252 ? 53.591 26.040 25.774 1.00 29.04 253 GLU B N 1
ATOM 4531 C CA . GLU B 1 252 ? 54.054 27.394 25.467 1.00 33.85 253 GLU B CA 1
ATOM 4532 C C . GLU B 1 252 ? 54.147 28.276 26.713 1.00 35.62 253 GLU B C 1
ATOM 4533 O O . GLU B 1 252 ? 55.013 29.145 26.802 1.00 38.58 253 GLU B O 1
ATOM 4539 N N . GLN B 1 253 ? 53.247 28.049 27.667 1.00 34.00 254 GLN B N 1
ATOM 4540 C CA . GLN B 1 253 ? 53.134 28.904 28.845 1.00 35.93 254 GLN B CA 1
ATOM 4541 C C . GLN B 1 253 ? 53.970 28.403 30.021 1.00 43.42 254 GLN B C 1
ATOM 4542 O O . GLN B 1 253 ? 54.111 29.092 31.032 1.00 49.01 254 GLN B O 1
ATOM 4548 N N . CYS B 1 254 ? 54.526 27.203 29.880 1.00 41.86 255 CYS B N 1
ATOM 4549 C CA . CYS B 1 254 ? 55.321 26.593 30.940 1.00 42.43 255 CYS B CA 1
ATOM 4550 C C . CYS B 1 254 ? 56.783 27.026 30.852 1.00 41.10 255 CYS B C 1
ATOM 4551 O O . CYS B 1 254 ? 57.450 26.800 29.844 1.00 40.53 255 CYS B O 1
ATOM 4554 N N . SER B 1 255 ? 57.274 27.652 31.916 1.00 40.26 256 SER B N 1
ATOM 4555 C CA . SER B 1 255 ? 58.632 28.184 31.937 1.00 40.16 256 SER B CA 1
ATOM 4556 C C . SER B 1 255 ? 59.583 27.284 32.719 1.00 34.63 256 SER B C 1
ATOM 4557 O O . SER B 1 255 ? 59.340 26.972 33.885 1.00 38.71 256 SER B O 1
ATOM 4560 N N . VAL B 1 256 ? 60.667 26.870 32.071 1.00 27.93 257 VAL B N 1
ATOM 4561 C CA . VAL B 1 256 ? 61.672 26.030 32.710 1.00 32.05 257 VAL B CA 1
ATOM 4562 C C . VAL B 1 256 ? 62.408 26.802 33.801 1.00 34.61 257 VAL B C 1
ATOM 4563 O O . VAL B 1 256 ? 62.625 26.284 34.897 1.00 36.93 257 VAL B O 1
ATOM 4567 N N . SER B 1 257 ? 62.774 28.045 33.494 1.00 35.58 258 SER B N 1
ATOM 4568 C CA . SER B 1 257 ? 63.454 28.917 34.448 1.00 39.55 258 SER B CA 1
ATOM 4569 C C . SER B 1 257 ? 62.660 29.078 35.737 1.00 44.21 258 SER B C 1
ATOM 4570 O O . SER B 1 257 ? 63.202 28.922 36.831 1.00 49.52 258 SER B O 1
ATOM 4573 N N . GLN B 1 258 ? 61.374 29.388 35.602 1.00 44.02 259 GLN B N 1
ATOM 4574 C CA . GLN B 1 258 ? 60.507 29.572 36.760 1.00 47.79 259 GLN B CA 1
ATOM 4575 C C . GLN B 1 258 ? 60.384 28.287 37.573 1.00 45.86 259 GLN B C 1
ATOM 4576 O O . GLN B 1 258 ? 60.366 28.324 38.802 1.00 51.25 259 GLN B O 1
ATOM 4582 N N . ASP B 1 259 ? 60.306 27.152 36.885 1.00 41.14 260 ASP B N 1
ATOM 4583 C CA . ASP B 1 259 ? 60.226 25.861 37.558 1.00 37.36 260 ASP B CA 1
ATOM 4584 C C . ASP B 1 259 ? 61.485 25.589 38.370 1.00 38.84 260 ASP B C 1
ATOM 4585 O O . ASP B 1 259 ? 61.409 25.110 39.503 1.00 38.64 260 ASP B O 1
ATOM 4590 N N . VAL B 1 260 ? 62.639 25.904 37.785 1.00 39.84 261 VAL B N 1
ATOM 4591 C CA . VAL B 1 260 ? 63.923 25.724 38.456 1.00 34.32 261 VAL B CA 1
ATOM 4592 C C . VAL B 1 260 ? 64.037 26.671 39.650 1.00 39.52 261 VAL B C 1
ATOM 4593 O O . VAL B 1 260 ? 64.512 26.282 40.715 1.00 37.62 261 VAL B O 1
ATOM 4597 N N . LEU B 1 261 ? 63.576 27.906 39.470 1.00 47.50 262 LEU B N 1
ATOM 4598 C CA . LEU B 1 261 ? 63.564 28.894 40.545 1.00 53.24 262 LEU B CA 1
ATOM 4599 C C . LEU B 1 261 ? 62.687 28.433 41.710 1.00 56.51 262 LEU B C 1
ATOM 4600 O O . LEU B 1 261 ? 63.064 28.573 42.874 1.00 61.10 262 LEU B O 1
ATOM 4605 N N . GLU B 1 262 ? 61.517 27.886 41.395 1.00 54.52 263 GLU B N 1
ATOM 4606 C CA . GLU B 1 262 ? 60.610 27.384 42.423 1.00 50.67 263 GLU B CA 1
ATOM 4607 C C . GLU B 1 262 ? 61.140 26.095 43.037 1.00 49.70 263 GLU B C 1
ATOM 4608 O O . GLU B 1 262 ? 60.920 25.823 44.217 1.00 50.84 263 GLU B O 1
ATOM 4614 N N . PHE B 1 263 ? 61.831 25.302 42.223 1.00 46.25 264 PHE B N 1
ATOM 4615 C CA . PHE B 1 263 ? 62.448 24.072 42.696 1.00 39.43 264 PHE B CA 1
ATOM 4616 C C . PHE B 1 263 ? 63.513 24.389 43.737 1.00 43.53 264 PHE B C 1
ATOM 4617 O O . PHE B 1 263 ? 63.579 23.757 44.793 1.00 47.87 264 PHE B O 1
ATOM 4625 N N . ILE B 1 264 ? 64.350 25.372 43.424 1.00 43.48 265 ILE B N 1
ATOM 4626 C CA . ILE B 1 264 ? 65.384 25.821 44.343 1.00 45.72 265 ILE B CA 1
ATOM 4627 C C . ILE B 1 264 ? 64.757 26.299 45.649 1.00 52.55 265 ILE B C 1
ATOM 4628 O O . ILE B 1 264 ? 65.185 25.897 46.729 1.00 57.93 265 ILE B O 1
ATOM 4633 N N . ASP B 1 265 ? 63.729 27.135 45.540 1.00 51.64 266 ASP B N 1
ATOM 4634 C CA . ASP B 1 265 ? 63.037 27.675 46.708 1.00 52.35 266 ASP B CA 1
ATOM 4635 C C . ASP B 1 265 ? 62.469 26.585 47.609 1.00 53.97 266 ASP B C 1
ATOM 4636 O O . ASP B 1 265 ? 62.515 26.693 48.833 1.00 59.26 266 ASP B O 1
ATOM 4641 N N . ALA B 1 266 ? 61.934 25.535 46.997 1.00 51.64 267 ALA B N 1
ATOM 4642 C CA . ALA B 1 266 ? 61.292 24.465 47.747 1.00 46.52 267 ALA B CA 1
ATOM 4643 C C . ALA B 1 266 ? 62.301 23.480 48.325 1.00 44.99 267 ALA B C 1
ATOM 4644 O O . ALA B 1 266 ? 62.105 22.957 49.421 1.00 42.19 267 ALA B O 1
ATOM 4646 N N . LYS B 1 267 ? 63.380 23.234 47.590 1.00 47.47 268 LYS B N 1
ATOM 4647 C CA . LYS B 1 267 ? 64.303 22.160 47.942 1.00 51.01 268 LYS B CA 1
ATOM 4648 C C . LYS B 1 267 ? 65.617 22.637 48.567 1.00 51.07 268 LYS B C 1
ATOM 4649 O O . LYS B 1 267 ? 66.457 21.816 48.937 1.00 46.02 268 LYS B O 1
ATOM 4655 N N . SER B 1 268 ? 65.790 23.952 48.686 1.00 53.31 269 SER B N 1
ATOM 4656 C CA . SER B 1 268 ? 67.030 24.521 49.216 1.00 50.77 269 SER B CA 1
ATOM 4657 C C . SER B 1 268 ? 67.377 23.961 50.589 1.00 47.35 269 SER B C 1
ATOM 4658 O O . SER B 1 268 ? 66.524 23.881 51.472 1.00 52.39 269 SER B O 1
ATOM 4661 N N . THR B 1 269 ? 68.637 23.576 50.760 1.00 42.56 270 THR B N 1
ATOM 4662 C CA . THR B 1 269 ? 69.080 22.941 51.994 1.00 47.16 270 THR B CA 1
ATOM 4663 C C . THR B 1 269 ? 69.959 23.869 52.822 1.00 52.25 270 THR B C 1
ATOM 4664 O O . THR B 1 269 ? 70.537 23.457 53.827 1.00 54.27 270 THR B O 1
ATOM 4668 N N . GLY B 1 270 ? 70.057 25.124 52.395 1.00 51.57 271 GLY B N 1
ATOM 4669 C CA . GLY B 1 270 ? 70.838 26.108 53.118 1.00 52.20 271 GLY B CA 1
ATOM 4670 C C . GLY B 1 270 ? 71.757 26.914 52.223 1.00 51.18 271 GLY B C 1
ATOM 4671 O O . GLY B 1 270 ? 72.202 26.438 51.178 1.00 48.28 271 GLY B O 1
ATOM 4672 N N . THR B 1 271 ? 72.045 28.142 52.641 1.00 53.26 272 THR B N 1
ATOM 4673 C CA . THR B 1 271 ? 72.917 29.026 51.880 1.00 48.82 272 THR B CA 1
ATOM 4674 C C . THR B 1 271 ? 74.254 29.220 52.596 1.00 46.01 272 THR B C 1
ATOM 4675 O O . THR B 1 271 ? 75.137 29.926 52.109 1.00 44.32 272 THR B O 1
ATOM 4679 N N . GLY B 1 272 ? 74.399 28.579 53.751 1.00 43.40 273 GLY B N 1
ATOM 4680 C CA . GLY B 1 272 ? 75.604 28.714 54.552 1.00 46.06 273 GLY B CA 1
ATOM 4681 C C . GLY B 1 272 ? 76.678 27.680 54.264 1.00 46.80 273 GLY B C 1
ATOM 4682 O O . GLY B 1 272 ? 76.460 26.477 54.418 1.00 44.00 273 GLY B O 1
ATOM 4683 N N . ILE B 1 273 ? 77.847 28.155 53.846 1.00 45.57 274 ILE B N 1
ATOM 4684 C CA . ILE B 1 273 ? 78.989 27.283 53.605 1.00 46.41 274 ILE B CA 1
ATOM 4685 C C . ILE B 1 273 ? 79.714 26.986 54.912 1.00 48.51 274 ILE B C 1
ATOM 4686 O O . ILE B 1 273 ? 80.199 27.902 55.579 1.00 51.57 274 ILE B O 1
ATOM 4691 N N . PRO B 1 274 ? 79.780 25.700 55.288 1.00 46.85 275 PRO B N 1
ATOM 4692 C CA . PRO B 1 274 ? 80.450 25.281 56.525 1.00 44.09 275 PRO B CA 1
ATOM 4693 C C . PRO B 1 274 ? 81.940 25.605 56.503 1.00 46.28 275 PRO B C 1
ATOM 4694 O O . PRO B 1 274 ? 82.638 25.213 55.569 1.00 46.16 275 PRO B O 1
ATOM 4698 N N . GLN B 1 275 ? 82.414 26.317 57.520 1.00 49.82 276 GLN B N 1
ATOM 4699 C CA . GLN B 1 275 ? 83.820 26.694 57.598 1.00 50.95 276 GLN B CA 1
ATOM 4700 C C . GLN B 1 275 ? 84.617 25.651 58.374 1.00 52.00 276 GLN B C 1
ATOM 4701 O O . GLN B 1 275 ? 84.076 24.996 59.264 1.00 51.65 276 GLN B O 1
ATOM 4707 N N . PRO B 1 276 ? 85.908 25.485 58.031 1.00 54.01 277 PRO B N 1
ATOM 4708 C CA . PRO B 1 276 ? 86.777 24.506 58.699 1.00 51.13 277 PRO B CA 1
ATOM 4709 C C . PRO B 1 276 ? 86.996 24.806 60.183 1.00 52.47 277 PRO B C 1
ATOM 4710 O O . PRO B 1 276 ? 87.049 25.972 60.576 1.00 53.89 277 PRO B O 1
ATOM 4714 N N . PRO B 1 277 ? 87.117 23.754 61.005 1.00 52.09 278 PRO B N 1
ATOM 4715 C CA . PRO B 1 277 ? 87.361 23.892 62.444 1.00 52.29 278 PRO B CA 1
ATOM 4716 C C . PRO B 1 277 ? 88.733 24.491 62.727 1.00 53.35 278 PRO B C 1
ATOM 4717 O O . PRO B 1 277 ? 89.703 24.125 62.063 1.00 52.21 278 PRO B O 1
ATOM 4721 N N . LYS B 1 278 ? 88.810 25.388 63.705 1.00 51.72 279 LYS B N 1
ATOM 4722 C CA . LYS B 1 278 ? 90.059 26.079 64.004 1.00 56.09 279 LYS B CA 1
ATOM 4723 C C . LYS B 1 278 ? 90.856 25.394 65.112 1.00 54.29 279 LYS B C 1
ATOM 4724 O O . LYS B 1 278 ? 90.362 24.491 65.785 1.00 46.84 279 LYS B O 1
ATOM 4730 N N . PHE B 1 279 ? 92.100 25.829 65.278 1.00 46.63 280 PHE B N 1
ATOM 4731 C CA . PHE B 1 279 ? 92.978 25.312 66.317 1.00 47.34 280 PHE B CA 1
ATOM 4732 C C . PHE B 1 279 ? 92.638 25.945 67.658 1.00 48.88 280 PHE B C 1
ATOM 4733 O O . PHE B 1 279 ? 92.739 27.160 67.820 1.00 53.85 280 PHE B O 1
ATOM 4741 N N . TYR B 1 280 ? 92.234 25.121 68.619 1.00 49.66 281 TYR B N 1
ATOM 4742 C CA . TYR B 1 280 ? 91.935 25.615 69.956 1.00 51.35 281 TYR B CA 1
ATOM 4743 C C . TYR B 1 280 ? 93.060 25.258 70.915 1.00 63.39 281 TYR B C 1
ATOM 4744 O O . TYR B 1 280 ? 93.241 24.094 71.269 1.00 60.26 281 TYR B O 1
ATOM 4753 N N . ASP B 1 281 ? 93.815 26.271 71.325 1.00 63.96 282 ASP B N 1
ATOM 4754 C CA . ASP B 1 281 ? 94.934 26.083 72.238 1.00 71.52 282 ASP B CA 1
ATOM 4755 C C . ASP B 1 281 ? 94.448 25.688 73.633 1.00 75.47 282 ASP B C 1
ATOM 4756 O O . ASP B 1 281 ? 94.358 26.534 74.525 1.00 74.17 282 ASP B O 1
ATOM 4761 N N . TYR B 1 282 ? 94.141 24.400 73.810 1.00 77.75 283 TYR B N 1
ATOM 4762 C CA . TYR B 1 282 ? 93.681 23.859 75.093 1.00 74.79 283 TYR B CA 1
ATOM 4763 C C . TYR B 1 282 ? 94.659 24.157 76.217 1.00 69.36 283 TYR B C 1
ATOM 4764 O O . TYR B 1 282 ? 94.285 24.227 77.388 1.00 72.93 283 TYR B O 1
ATOM 4773 N N . TYR B 1 283 ? 95.925 24.303 75.849 1.00 101.71 284 TYR B N 1
ATOM 4774 C CA . TYR B 1 283 ? 97.001 24.426 76.819 1.00 93.16 284 TYR B CA 1
ATOM 4775 C C . TYR B 1 283 ? 96.944 25.747 77.580 1.00 95.96 284 TYR B C 1
ATOM 4776 O O . TYR B 1 283 ? 97.677 25.937 78.545 1.00 95.03 284 TYR B O 1
ATOM 4785 N N . LYS B 1 284 ? 96.084 26.663 77.141 1.00 93.04 285 LYS B N 1
ATOM 4786 C CA . LYS B 1 284 ? 95.927 27.948 77.816 1.00 108.51 285 LYS B CA 1
ATOM 4787 C C . LYS B 1 284 ? 94.475 28.221 78.180 1.00 111.01 285 LYS B C 1
ATOM 4788 O O . LYS B 1 284 ? 94.141 29.294 78.670 1.00 112.77 285 LYS B O 1
ATOM 4794 N N . GLY B 1 285 ? 93.618 27.242 77.923 1.00 112.13 286 GLY B N 1
ATOM 4795 C CA . GLY B 1 285 ? 92.217 27.347 78.279 1.00 113.41 286 GLY B CA 1
ATOM 4796 C C . GLY B 1 285 ? 91.345 27.872 77.153 1.00 113.29 286 GLY B C 1
ATOM 4797 O O . GLY B 1 285 ? 90.245 28.376 77.388 1.00 115.17 286 GLY B O 1
ATOM 4798 N N . GLU B 1 286 ? 91.839 27.765 75.922 1.00 108.82 287 GLU B N 1
ATOM 4799 C CA . GLU B 1 286 ? 91.068 28.167 74.751 1.00 102.69 287 GLU B CA 1
ATOM 4800 C C . GLU B 1 286 ? 90.108 27.041 74.394 1.00 98.42 287 GLU B C 1
ATOM 4801 O O . GLU B 1 286 ? 90.506 26.032 73.816 1.00 96.95 287 GLU B O 1
ATOM 4807 N N . VAL B 1 287 ? 88.846 27.215 74.767 1.00 98.15 288 VAL B N 1
ATOM 4808 C CA . VAL B 1 287 ? 87.843 26.167 74.636 1.00 97.56 288 VAL B CA 1
ATOM 4809 C C . VAL B 1 287 ? 87.161 26.226 73.270 1.00 101.56 288 VAL B C 1
ATOM 4810 O O . VAL B 1 287 ? 86.871 27.309 72.774 1.00 97.33 288 VAL B O 1
ATOM 4814 N N . PRO B 1 288 ? 86.909 25.059 72.655 1.00 106.58 289 PRO B N 1
ATOM 4815 C CA . PRO B 1 288 ? 86.182 24.978 71.384 1.00 111.81 289 PRO B CA 1
ATOM 4816 C C . PRO B 1 288 ? 84.830 25.676 71.408 1.00 117.26 289 PRO B C 1
ATOM 4817 O O . PRO B 1 288 ? 84.010 25.433 72.292 1.00 121.67 289 PRO B O 1
ATOM 4821 N N . ASP B 1 289 ? 84.621 26.553 70.436 1.00 119.37 290 ASP B N 1
ATOM 4822 C CA . ASP B 1 289 ? 83.293 27.041 70.116 1.00 120.36 290 ASP B CA 1
ATOM 4823 C C . ASP B 1 289 ? 82.769 26.116 69.030 1.00 124.48 290 ASP B C 1
ATOM 4824 O O . ASP B 1 289 ? 83.006 26.340 67.849 1.00 124.14 290 ASP B O 1
ATOM 4829 N N . ASP B 1 290 ? 82.066 25.063 69.433 1.00 126.36 291 ASP B N 1
ATOM 4830 C CA . ASP B 1 290 ? 81.670 23.992 68.513 1.00 129.34 291 ASP B CA 1
ATOM 4831 C C . ASP B 1 290 ? 80.670 24.439 67.447 1.00 129.25 291 ASP B C 1
ATOM 4832 O O . ASP B 1 290 ? 80.061 23.607 66.774 1.00 129.70 291 ASP B O 1
ATOM 4837 N N . SER B 1 291 ? 80.499 25.749 67.303 1.00 129.05 292 SER B N 1
ATOM 4838 C CA . SER B 1 291 ? 79.634 26.306 66.277 1.00 127.64 292 SER B CA 1
ATOM 4839 C C . SER B 1 291 ? 80.292 26.169 64.910 1.00 127.26 292 SER B C 1
ATOM 4840 O O . SER B 1 291 ? 81.505 26.337 64.777 1.00 125.93 292 SER B O 1
ATOM 4843 N N . VAL B 1 292 ? 79.491 25.853 63.899 1.00 115.48 293 VAL B N 1
ATOM 4844 C CA . VAL B 1 292 ? 79.978 25.832 62.527 1.00 111.49 293 VAL B CA 1
ATOM 4845 C C . VAL B 1 292 ? 79.775 27.212 61.919 1.00 106.78 293 VAL B C 1
ATOM 4846 O O . VAL B 1 292 ? 78.641 27.611 61.654 1.00 108.21 293 VAL B O 1
ATOM 4850 N N . GLU B 1 293 ? 80.865 27.951 61.723 1.00 103.46 294 GLU B N 1
ATOM 4851 C CA . GLU B 1 293 ? 80.766 29.267 61.103 1.00 99.35 294 GLU B CA 1
ATOM 4852 C C . GLU B 1 293 ? 80.253 29.114 59.678 1.00 89.06 294 GLU B C 1
ATOM 4853 O O . GLU B 1 293 ? 80.723 28.259 58.927 1.00 85.46 294 GLU B O 1
ATOM 4859 N N . LEU B 1 294 ? 79.273 29.934 59.316 1.00 82.42 295 LEU B N 1
ATOM 4860 C CA . LEU B 1 294 ? 78.696 29.872 57.982 1.00 75.74 295 LEU B CA 1
ATOM 4861 C C . LEU B 1 294 ? 78.943 31.155 57.203 1.00 73.96 295 LEU B C 1
ATOM 4862 O O . LEU B 1 294 ? 78.409 32.212 57.540 1.00 78.86 295 LEU B O 1
ATOM 4867 N N . VAL B 1 295 ? 79.769 31.056 56.167 1.00 70.15 296 VAL B N 1
ATOM 4868 C CA . VAL B 1 295 ? 79.936 32.149 55.221 1.00 68.43 296 VAL B CA 1
ATOM 4869 C C . VAL B 1 295 ? 78.952 31.945 54.074 1.00 67.91 296 VAL B C 1
ATOM 4870 O O . VAL B 1 295 ? 79.060 30.973 53.327 1.00 60.41 296 VAL B O 1
ATOM 4874 N N . GLN B 1 296 ? 77.986 32.853 53.953 1.00 68.59 297 GLN B N 1
ATOM 4875 C CA . GLN B 1 296 ? 76.926 32.735 52.950 1.00 68.61 297 GLN B CA 1
ATOM 4876 C C . GLN B 1 296 ? 77.481 32.721 51.528 1.00 63.52 297 GLN B C 1
ATOM 4877 O O . GLN B 1 296 ? 78.278 33.581 51.155 1.00 63.34 297 GLN B O 1
ATOM 4883 N N . ALA B 1 297 ? 77.053 31.739 50.741 1.00 63.28 298 ALA B N 1
ATOM 4884 C CA . ALA B 1 297 ? 77.545 31.569 49.378 1.00 62.27 298 ALA B CA 1
ATOM 4885 C C . ALA B 1 297 ? 77.169 32.748 48.487 1.00 67.03 298 ALA B C 1
ATOM 4886 O O . ALA B 1 297 ? 76.060 33.277 48.572 1.00 73.45 298 ALA B O 1
ATOM 4888 N N . ASN B 1 298 ? 78.102 33.155 47.632 1.00 65.15 299 ASN B N 1
ATOM 4889 C CA . ASN B 1 298 ? 77.885 34.276 46.726 1.00 65.72 299 ASN B CA 1
ATOM 4890 C C . ASN B 1 298 ? 78.452 33.974 45.341 1.00 61.38 299 ASN B C 1
ATOM 4891 O O . ASN B 1 298 ? 79.115 34.811 44.728 1.00 59.24 299 ASN B O 1
ATOM 4896 N N . PHE B 1 299 ? 78.189 32.765 44.856 1.00 59.08 300 PHE B N 1
ATOM 4897 C CA . PHE B 1 299 ? 78.711 32.329 43.566 1.00 62.99 300 PHE B CA 1
ATOM 4898 C C . PHE B 1 299 ? 77.847 32.814 42.410 1.00 67.62 300 PHE B C 1
ATOM 4899 O O . PHE B 1 299 ? 76.650 33.054 42.571 1.00 66.87 300 PHE B O 1
ATOM 4907 N N . GLN B 1 300 ? 78.464 32.957 41.242 1.00 71.73 301 GLN B N 1
ATOM 4908 C CA . GLN B 1 300 ? 77.751 33.389 40.048 1.00 75.14 301 GLN B CA 1
ATOM 4909 C C . GLN B 1 300 ? 77.386 32.203 39.164 1.00 72.94 301 GLN B C 1
ATOM 4910 O O . GLN B 1 300 ? 77.985 31.131 39.261 1.00 73.21 301 GLN B O 1
ATOM 4916 N N . ARG B 1 301 ? 76.394 32.410 38.306 1.00 70.92 302 ARG B N 1
ATOM 4917 C CA . ARG B 1 301 ? 75.875 31.352 37.452 1.00 65.33 302 ARG B CA 1
ATOM 4918 C C . ARG B 1 301 ? 75.981 31.729 35.977 1.00 62.05 302 ARG B C 1
ATOM 4919 O O . ARG B 1 301 ? 77.046 31.608 35.370 1.00 60.97 302 ARG B O 1
#

Foldseek 3Di:
DDDFLLVPQQDPVSNSVVVLLVCLVVLLVVLVVQLVVLVVVLVVLQVVLVVLLVVLPDDDDPPDDALVVVLVNLLSVLSNLLSVLSNVLSVCSVVLFNCLSVVVSVVSVVLSVVLVVQQVVLVVQLVVLVVQLVVLCVVLVVLVVLLVVLVVVCVPDDDPVNVVSVVSNVVSVVVNVVSVVSNVVSVVSSVVSVVVNSVSVSVSRVSSRVSVVVSVVSVVVSVVVNVVSVVVSVVSSVVSVVVSVVSVVPGDPVVRVVVVCVVVPPDQWDFDDFDDADVPVVGDDDDPTDTDGDDDDD/DDPFLLVPQQDPVSNSVVVLLCVLVVLLVVLVVQLVVLLVVLVVLQVVLVVQLVVLVDDDDPPDDALVSVLVNLLSVLSNVLSVLSNVLSVCSVVQQNCLSVVVSVVSVVVSVVLCVQQVVLVVQLVVLVVQLVVLVCVLVVLVVLLVVLVVCQVVDDDPVNVVSVVVNVVSVVVNVVSVVSNVVSVVSNVVSVVVNSVSVSVSRNVSRVVVVVSVVSNVVSVVVVVVSVVVSVVSSVVSVVVSVVSVVVGDPVVRVVVVCVVPPPDQWDFDDFDDAPVVVPRDDPVDGHTDGDDDDD

Solvent-accessible surface area: 30970 Å² total; per-residue (Å²): 139,59,95,0,2,0,0,26,2,6,8,50,110,13,71,0,15,107,39,7,32,67,32,10,67,49,6,132,86,9,6,82,36,3,55,54,4,1,71,45,2,0,44,3,1,43,45,10,2,120,60,0,33,162,8,2,141,46,124,50,38,97,56,14,29,24,26,1,69,99,1,13,96,42,0,45,55,17,1,18,51,3,1,120,15,10,70,97,4,1,80,55,1,46,71,63,0,17,49,9,0,66,136,30,40,59,48,10,153,80,72,85,153,126,19,33,38,40,0,60,128,36,11,132,45,8,83,57,68,62,126,50,3,65,135,16,32,65,125,2,51,117,36,16,118,83,15,109,112,25,67,57,52,71,126,162,44,160,50,173,104,48,109,112,8,54,58,81,15,86,146,2,68,107,37,12,105,59,15,25,62,90,1,97,69,13,19,34,39,0,124,60,2,22,56,125,5,27,96,70,2,69,44,10,0,32,116,10,8,58,18,5,52,93,3,2,106,40,4,42,59,7,0,80,41,0,0,88,18,4,19,133,6,10,110,38,10,44,70,1,0,66,110,0,18,112,42,1,102,154,4,50,11,85,85,3,5,70,78,5,0,78,78,95,42,42,24,49,10,14,7,56,38,38,124,40,24,45,71,131,168,60,68,101,61,94,137,92,67,116,96,77,116,1,111,43,134,104,93,47,81,1,4,0,0,36,1,6,9,46,111,11,66,0,10,100,40,6,26,68,29,13,73,46,6,141,83,9,6,84,35,3,58,55,3,1,77,57,6,6,58,2,1,54,50,11,1,120,74,0,24,135,10,5,166,48,122,26,34,87,67,10,34,30,33,1,83,99,2,10,78,37,0,31,51,16,1,40,56,3,1,126,21,10,65,112,4,4,88,57,1,81,62,70,0,16,48,8,4,75,137,28,47,58,54,13,148,74,68,82,119,121,14,32,75,44,0,67,161,36,12,132,45,13,84,63,66,60,132,56,1,58,155,18,24,96,121,2,33,109,27,0,124,60,17,73,105,36,69,65,57,65,136,147,42,127,59,172,89,56,100,132,14,41,49,101,23,91,126,8,69,110,41,6,90,60,14,27,65,87,0,82,72,14,15,32,38,0,133,64,2,14,61,120,4,27,90,65,2,70,40,11,0,24,116,10,9,68,15,7,53,94,0,1,106,44,2,40,63,7,2,79,41,0,0,88,15,5,18,148,6,11,126,51,8,44,71,2,0,58,106,1,22,108,24,3,120,149,8,52,12,86,83,3,6,75,78,5,0,80,81,102,42,39,27,34,4,13,8,55,37,43,149,42,41,37,38,118,149,55,70,118,31,101,128,88,68,109,78,75,99,2,114,43,138,115

GO terms:
  GO:0110085 mitotic actomyosin contractile ring (C, IDA)
  GO:0120104 mitotic actomyosin contractile ring, proximal layer (C, IDA)
  GO:0070273 phosphatidylinositol-4-phosphate binding (F, IDA)
  GO:0005547 phosphatidylinositol-3,4,5-trisphosphate binding (F, IDA)
  GO:0005737 cytoplasm (C, IDA)
  GO:0001786 phosphatidylserine binding (F, IDA)
  GO:0110085 mitotic actomyosin contractile ring (C, EXP)
  GO:0005543 phospholipid binding (F, EXP)
  GO:0005826 actomyosin contractile ring (C, EXP)
  GO:1903475 mitotic actomyosin contractile ring assembly (P, EXP)
  GO:0106006 cytoskeletal protein-membrane anchor activity (F, EXP)
  GO:0005737 cytoplasm (C, HDA)
  GO:0005829 cytosol (C, HDA)
  GO:1902404 mitotic actomyosin contractile ring contraction (P, IMP)
  GO:1903475 mitotic actomyosin contractile ring assembly (P, IMP)
  GO:0005515 protein binding (F, IPI)
  GO:0106006 cytoskeletal protein-membrane anchor activity (F, IPI)

B-factor: mean 44.48, std 21.8, range [12.64, 148.25]

Sequence (596 aa):
MDKSFSNYFWGANDEGYHALLSRFSDVKHINEELRSFYHERANIEEDYAKRMAKLSRTTFSSLETGCLKESVQVMKAEVDNMAKSHLQISQLLQDDVENAFTRRYAASLKDKKKMIVSGIEKVHKDKLSKHQALVKAQDKYHYLCKKVNYYVSQQNMLFGKELEKNNAKLNKTQQNAITASSSDYQSAVAAVRRDSYARWTNEWRSTCDKLQDIEEERRHFLKSVMWTFTLLISRSCFNDDQACERIRKNLEQCSVSQDVLEFIDAKSTGTGIPQPPKFYDYYKGEVPDDSVELVQANFQRMDKSFSNYFWGANDEGYHALLSRFSDVKHHINEELRSFYHERANIEEDYAKRMAKLSRRTTFSSLETGCLKESVQVMKAEVDNMAKSHLQISQLLQDDDVENAFTRYAASLKDKKKMIVSGIEKVHKDKLSKHQALVKAQDKYHYLCKKVNYYVSQQNMLFGKELEKNNAKLNKTQNAITASSSDYQSAVAAVRDSYARWTNEWRSTCDKLQDIEEERRHFLKSVMWTFTLLISRSCFNNDDQACERIRKNLEQCSVSQDVLEFIDAKSTGTGIPQPPKFYDYYKGEVPDDSVELVQANFQR